Protein AF-A0A940A7W1-F1 (afdb_monomer)

pLDDT: mean 73.07, std 21.44, range [26.2, 98.06]

Structure (mmCIF, N/CA/C/O backbone):
data_AF-A0A940A7W1-F1
#
_entry.id   AF-A0A940A7W1-F1
#
loop_
_atom_site.group_PDB
_atom_site.id
_atom_site.type_symbol
_atom_site.label_atom_id
_atom_site.label_alt_id
_atom_site.label_comp_id
_atom_site.label_asym_id
_atom_site.label_entity_id
_atom_site.label_seq_id
_atom_site.pdbx_PDB_ins_code
_atom_site.Cartn_x
_atom_site.Cartn_y
_atom_site.Cartn_z
_atom_site.occupancy
_atom_site.B_iso_or_equiv
_atom_site.auth_seq_id
_atom_site.auth_comp_id
_atom_site.auth_asym_id
_atom_site.auth_atom_id
_atom_site.pdbx_PDB_model_num
ATOM 1 N N . MET A 1 1 ? -33.708 -12.198 87.199 1.00 48.84 1 MET A N 1
ATOM 2 C CA . MET A 1 1 ? -34.283 -12.113 85.834 1.00 48.84 1 MET A CA 1
ATOM 3 C C . MET A 1 1 ? -33.469 -11.299 84.812 1.00 48.84 1 MET A C 1
ATOM 5 O O . MET A 1 1 ? -33.649 -11.542 83.633 1.00 48.84 1 MET A O 1
ATOM 9 N N . LYS A 1 2 ? -32.528 -10.404 85.178 1.00 43.12 2 LYS A N 1
ATOM 10 C CA . LYS A 1 2 ? -31.755 -9.592 84.197 1.00 43.12 2 LYS A CA 1
ATOM 11 C C . LYS A 1 2 ? -30.480 -10.236 83.606 1.00 43.12 2 LYS A C 1
ATOM 13 O O . LYS A 1 2 ? -29.886 -9.661 82.703 1.00 43.12 2 LYS A O 1
ATOM 18 N N . ARG A 1 3 ? -30.049 -11.413 84.084 1.00 44.75 3 ARG A N 1
ATOM 19 C CA . ARG A 1 3 ? -28.850 -12.118 83.567 1.00 44.75 3 ARG A CA 1
ATOM 20 C C . ARG A 1 3 ? -29.149 -13.200 82.519 1.00 44.75 3 ARG A C 1
ATOM 22 O O . ARG A 1 3 ? -28.248 -13.565 81.782 1.00 44.75 3 ARG A O 1
ATOM 29 N N . PHE A 1 4 ? -30.405 -13.637 82.393 1.00 46.34 4 PHE A N 1
ATOM 30 C CA . PHE A 1 4 ? -30.818 -14.612 81.372 1.00 46.34 4 PHE A CA 1
ATOM 31 C C . PHE A 1 4 ? -31.094 -13.970 80.001 1.00 46.34 4 PHE A C 1
ATOM 33 O O . PHE A 1 4 ? -30.811 -14.579 78.977 1.00 46.34 4 PHE A O 1
ATOM 40 N N . TYR A 1 5 ? -31.532 -12.706 79.963 1.00 46.41 5 TYR A N 1
ATOM 41 C CA . TYR A 1 5 ? -31.776 -11.989 78.703 1.00 46.41 5 TYR A CA 1
ATOM 42 C C . TYR A 1 5 ? -30.497 -11.671 77.912 1.00 46.41 5 TYR A C 1
ATOM 44 O O . TYR A 1 5 ? -30.533 -11.660 76.688 1.00 46.41 5 TYR A O 1
ATOM 52 N N . LYS A 1 6 ? -29.350 -11.471 78.582 1.00 44.25 6 LYS A N 1
ATOM 53 C CA . LYS A 1 6 ? -28.067 -11.236 77.893 1.00 44.25 6 LYS A CA 1
ATOM 54 C C . LYS A 1 6 ? -27.480 -12.503 77.263 1.00 44.25 6 LYS A C 1
ATOM 56 O O . LYS A 1 6 ? -26.779 -12.391 76.269 1.00 44.25 6 LYS A O 1
ATOM 61 N N . LEU A 1 7 ? -27.785 -13.683 77.810 1.00 47.03 7 LEU A N 1
ATOM 62 C CA . LEU A 1 7 ? -27.323 -14.956 77.249 1.00 47.03 7 LEU A CA 1
ATOM 63 C C . LEU A 1 7 ? -28.147 -15.351 76.013 1.00 47.03 7 LEU A C 1
ATOM 65 O O . LEU A 1 7 ? -27.594 -15.834 75.036 1.00 47.03 7 LEU A O 1
ATOM 69 N N . ILE A 1 8 ? -29.456 -15.076 76.029 1.00 55.00 8 ILE A N 1
ATOM 70 C CA . ILE A 1 8 ? -30.356 -15.374 74.905 1.00 55.00 8 ILE A CA 1
ATOM 71 C C . ILE A 1 8 ? -30.103 -14.425 73.721 1.00 55.00 8 ILE A C 1
ATOM 73 O O . ILE A 1 8 ? -30.129 -14.872 72.580 1.00 55.00 8 ILE A O 1
ATOM 77 N N . LEU A 1 9 ? -29.768 -13.149 73.968 1.00 50.22 9 LEU A N 1
ATOM 78 C CA . LEU A 1 9 ? -29.421 -12.218 72.884 1.00 50.22 9 LEU A CA 1
ATOM 79 C C . LEU A 1 9 ? -28.079 -12.552 72.208 1.00 50.22 9 LEU A C 1
ATOM 81 O O . LEU A 1 9 ? -27.951 -12.360 71.005 1.00 50.22 9 LEU A O 1
ATOM 85 N N . LEU A 1 10 ? -27.097 -13.077 72.954 1.00 49.25 10 LEU A N 1
ATOM 86 C CA . LEU A 1 10 ? -25.795 -13.469 72.394 1.00 49.25 10 LEU A CA 1
ATOM 87 C C . LEU A 1 10 ? -25.874 -14.772 71.586 1.00 49.25 10 LEU A C 1
ATOM 89 O O . LEU A 1 10 ? -25.194 -14.906 70.574 1.00 49.25 10 LEU A O 1
ATOM 93 N N . VAL A 1 11 ? -26.738 -15.707 71.993 1.00 54.28 11 VAL A N 1
ATOM 94 C CA . VAL A 1 11 ? -26.987 -16.949 71.242 1.00 54.28 11 VAL A CA 1
ATOM 95 C C . VAL A 1 11 ? -27.836 -16.680 69.992 1.00 54.28 11 VAL A C 1
ATOM 97 O O . VAL A 1 11 ? -27.584 -17.281 68.954 1.00 54.28 11 VAL A O 1
ATOM 100 N N . ALA A 1 12 ? -28.769 -15.721 70.040 1.00 50.59 12 ALA A N 1
ATOM 101 C CA . ALA A 1 12 ? -29.545 -15.308 68.868 1.00 50.59 12 ALA A CA 1
ATOM 102 C C . ALA A 1 12 ? -28.704 -14.542 67.824 1.00 50.59 12 ALA A C 1
ATOM 104 O O . ALA A 1 12 ? -28.892 -14.754 66.631 1.00 50.59 12 ALA A O 1
ATOM 105 N N . PHE A 1 13 ? -27.735 -13.715 68.243 1.00 48.03 13 PHE A N 1
ATOM 106 C CA . PHE A 1 13 ? -26.805 -13.051 67.312 1.00 48.03 13 PHE A CA 1
ATOM 107 C C . PHE A 1 13 ? -25.736 -14.005 66.749 1.00 48.03 13 PHE A C 1
ATOM 109 O O . PHE A 1 13 ? -25.332 -13.858 65.600 1.00 48.03 13 PHE A O 1
ATOM 116 N N . GLY A 1 14 ? -25.310 -15.010 67.525 1.00 44.22 14 GLY A N 1
ATOM 117 C CA . GLY A 1 14 ? -24.395 -16.056 67.049 1.00 44.22 14 GLY A CA 1
ATOM 118 C C . GLY A 1 14 ? -25.039 -17.020 66.046 1.00 44.22 14 GLY A C 1
ATOM 119 O O . GLY A 1 14 ? -24.371 -17.464 65.120 1.00 44.22 14 GLY A O 1
ATOM 120 N N . ALA A 1 15 ? -26.339 -17.297 66.183 1.00 46.38 15 ALA A N 1
ATOM 121 C CA . ALA A 1 15 ? -27.079 -18.140 65.242 1.00 46.38 15 ALA A CA 1
ATOM 122 C C . ALA A 1 15 ? -27.422 -17.415 63.925 1.00 46.38 15 ALA A C 1
ATOM 124 O O . ALA A 1 15 ? -27.395 -18.045 62.874 1.00 46.38 15 ALA A O 1
ATOM 125 N N . PHE A 1 16 ? -27.662 -16.096 63.950 1.00 44.09 16 PHE A N 1
ATOM 126 C CA . PHE A 1 16 ? -27.898 -15.304 62.729 1.00 44.09 16 PHE A CA 1
ATOM 127 C C . PHE A 1 16 ? -26.624 -14.995 61.922 1.00 44.09 16 PHE A C 1
ATOM 129 O O . PHE A 1 16 ? -26.722 -14.710 60.734 1.00 44.09 16 PHE A O 1
ATOM 136 N N . MET A 1 17 ? -25.434 -15.088 62.528 1.00 46.16 17 MET A N 1
ATOM 137 C CA . MET A 1 17 ? -24.154 -14.967 61.809 1.00 46.16 17 MET A CA 1
ATOM 138 C C . MET A 1 17 ? -23.664 -16.295 61.208 1.00 46.16 17 MET A C 1
ATOM 140 O O . MET A 1 17 ? -22.730 -16.287 60.413 1.00 46.16 17 MET A O 1
ATOM 144 N N . LEU A 1 18 ? -24.280 -17.428 61.567 1.00 44.53 18 LEU A N 1
ATOM 145 C CA . LEU A 1 18 ? -23.932 -18.755 61.040 1.00 44.53 18 LEU A CA 1
ATOM 146 C C . LEU A 1 18 ? -24.967 -19.317 60.053 1.00 44.53 18 LEU A C 1
ATOM 148 O O . LEU A 1 18 ? -24.692 -20.332 59.430 1.00 44.53 18 LEU A O 1
ATOM 152 N N . SER A 1 19 ? -26.108 -18.648 59.849 1.00 43.56 19 SER A N 1
ATOM 153 C CA . SER A 1 19 ? -27.070 -18.982 58.784 1.00 43.56 19 SER A CA 1
ATOM 154 C C . SER A 1 19 ? -26.975 -18.060 57.558 1.00 43.56 19 SER A C 1
ATOM 156 O O . SER A 1 19 ? -27.891 -18.039 56.742 1.00 43.56 19 SER A O 1
ATOM 158 N N . ALA A 1 20 ? -25.908 -17.261 57.445 1.00 42.88 20 ALA A N 1
ATOM 159 C CA . ALA A 1 20 ? -25.573 -16.506 56.230 1.00 42.88 20 ALA A CA 1
ATOM 160 C C . ALA A 1 20 ? -24.511 -17.213 55.364 1.00 42.88 20 ALA A C 1
ATOM 162 O O . ALA A 1 20 ? -24.157 -16.713 54.303 1.00 42.88 20 ALA A O 1
ATOM 163 N N . CYS A 1 21 ? -24.034 -18.380 55.805 1.00 45.47 21 CYS A N 1
ATOM 164 C CA . CYS A 1 21 ? -23.173 -19.268 55.032 1.00 45.47 21 CYS A CA 1
ATOM 165 C C . CYS A 1 21 ? -23.743 -20.688 55.102 1.00 45.47 21 CYS A C 1
ATOM 167 O O . CYS A 1 21 ? -23.186 -21.554 55.771 1.00 45.47 21 CYS A O 1
ATOM 169 N N . GLU A 1 22 ? -24.876 -20.911 54.442 1.00 39.28 22 GLU A N 1
ATOM 170 C CA . GLU A 1 22 ? -25.190 -22.234 53.907 1.00 39.28 22 GLU A CA 1
ATOM 171 C C . GLU A 1 22 ? -25.289 -22.077 52.386 1.00 39.28 22 GLU A C 1
ATOM 173 O O . GLU A 1 22 ? -25.977 -21.188 51.881 1.00 39.28 22 GLU A O 1
ATOM 178 N N . ASP A 1 23 ? -24.452 -22.866 51.716 1.00 48.78 23 ASP A N 1
ATOM 179 C CA . ASP A 1 23 ? -24.094 -22.848 50.302 1.00 48.78 23 ASP A CA 1
ATOM 180 C C . ASP A 1 23 ? -25.292 -22.966 49.356 1.00 48.78 23 ASP A C 1
ATOM 182 O O . ASP A 1 23 ? -26.146 -23.823 49.556 1.00 48.78 23 ASP A O 1
ATOM 186 N N . ASP A 1 24 ? -25.268 -22.183 48.270 1.00 39.41 24 ASP A N 1
ATOM 187 C CA . ASP A 1 24 ? -25.603 -22.690 46.924 1.00 39.41 24 ASP A CA 1
ATOM 188 C C . ASP A 1 24 ? -25.182 -21.747 45.779 1.00 39.41 24 ASP A C 1
ATOM 190 O O . ASP A 1 24 ? -25.783 -21.715 44.714 1.00 39.41 24 ASP A O 1
ATOM 194 N N . ASN A 1 25 ? -24.087 -21.008 45.950 1.00 42.47 25 ASN A N 1
ATOM 195 C CA . ASN A 1 25 ? -23.312 -20.552 44.802 1.00 42.47 25 ASN A CA 1
ATOM 196 C C . ASN A 1 25 ? -21.882 -21.002 45.047 1.00 42.47 25 ASN A C 1
ATOM 198 O O . ASN A 1 25 ? -21.026 -20.223 45.466 1.00 42.47 25 ASN A O 1
ATOM 202 N N . LYS A 1 26 ? -21.608 -22.278 44.749 1.00 41.94 26 LYS A N 1
ATOM 203 C CA . LYS A 1 26 ? -20.296 -22.588 44.192 1.00 41.94 26 LYS A CA 1
ATOM 204 C C . LYS A 1 26 ? -20.183 -21.668 42.989 1.00 41.94 26 LYS A C 1
ATOM 206 O O . LYS A 1 26 ? -20.786 -21.935 41.955 1.00 41.94 26 LYS A O 1
ATOM 211 N N . GLN A 1 27 ? -19.508 -20.539 43.164 1.00 48.06 27 GLN A N 1
ATOM 212 C CA . GLN A 1 27 ? -18.993 -19.775 42.052 1.00 48.06 27 GLN A CA 1
ATOM 213 C C . GLN A 1 27 ? -18.018 -20.758 41.415 1.00 48.06 27 GLN A C 1
ATOM 215 O O . GLN A 1 27 ? -16.901 -20.928 41.904 1.00 48.06 27 GLN A O 1
ATOM 220 N N . GLU A 1 28 ? -18.529 -21.574 40.482 1.00 55.47 28 GLU A N 1
ATOM 221 C CA . GLU A 1 28 ? -17.706 -22.505 39.733 1.00 55.47 28 GLU A CA 1
ATOM 222 C C . GLU A 1 28 ? -16.553 -21.662 39.233 1.00 55.47 28 GLU A C 1
ATOM 224 O O . GLU A 1 28 ? -16.782 -20.613 38.625 1.00 55.47 28 GLU A O 1
ATOM 229 N N . THR A 1 29 ? -15.330 -22.055 39.594 1.00 62.22 29 THR A N 1
ATOM 230 C CA . THR A 1 29 ? -14.141 -21.397 39.077 1.00 62.22 29 THR A CA 1
ATOM 231 C C . THR A 1 29 ? -14.355 -21.286 37.573 1.00 62.22 29 THR A C 1
ATOM 233 O O . THR A 1 29 ? -14.563 -22.338 36.957 1.00 62.22 29 THR A O 1
ATOM 236 N N . PRO A 1 30 ? -14.409 -20.062 37.012 1.00 70.50 30 PRO A N 1
ATOM 237 C CA . PRO A 1 30 ? -14.821 -19.878 35.633 1.00 70.50 30 PRO A CA 1
ATOM 238 C C . PRO A 1 30 ? -14.027 -20.829 34.740 1.00 70.50 30 PRO A C 1
ATOM 240 O O . PRO A 1 30 ? -12.794 -20.841 34.772 1.00 70.50 30 PRO A O 1
ATOM 243 N N . GLN A 1 31 ? -14.733 -21.725 34.050 1.00 79.81 31 GLN A N 1
ATOM 244 C CA . GLN A 1 31 ? -14.075 -22.781 33.292 1.00 79.81 31 GLN A CA 1
ATOM 245 C C . GLN A 1 31 ? -13.429 -22.184 32.048 1.00 79.81 31 GLN A C 1
ATOM 247 O O . GLN A 1 31 ? -14.008 -21.311 31.397 1.00 79.81 31 GLN A O 1
ATOM 252 N N . LYS A 1 32 ? -12.237 -22.685 31.711 1.00 87.56 32 LYS A N 1
ATOM 253 C CA . LYS A 1 32 ? -11.537 -22.314 30.481 1.00 87.56 32 LYS A CA 1
ATOM 254 C C . LYS A 1 32 ? -12.495 -22.460 29.286 1.00 87.56 32 LYS A C 1
ATOM 256 O O . LYS A 1 32 ? -13.062 -23.545 29.121 1.00 87.56 32 LYS A O 1
ATOM 261 N N . PRO A 1 33 ? -12.666 -21.420 28.452 1.00 87.94 33 PRO A N 1
ATOM 262 C CA . PRO A 1 33 ? -13.500 -21.512 27.263 1.00 87.94 33 PRO A CA 1
ATOM 263 C C . PRO A 1 33 ? -13.051 -22.637 26.325 1.00 87.94 33 PRO A C 1
ATOM 265 O O . PRO A 1 33 ? -11.855 -22.865 26.136 1.00 87.94 33 PRO A O 1
ATOM 268 N N . VAL A 1 34 ? -14.011 -23.317 25.701 1.00 91.88 34 VAL A N 1
ATOM 269 C CA . VAL A 1 34 ? -13.758 -24.351 24.689 1.00 91.88 34 VAL A CA 1
ATOM 270 C C . VAL A 1 34 ? -14.438 -23.932 23.395 1.00 91.88 34 VAL A C 1
ATOM 272 O O . VAL A 1 34 ? -15.654 -23.755 23.365 1.00 91.88 34 VAL A O 1
ATOM 275 N N . VAL A 1 35 ? -13.651 -23.790 22.330 1.00 90.88 35 VAL A N 1
ATOM 276 C CA . VAL A 1 35 ? -14.155 -23.506 20.984 1.00 90.88 35 VAL A CA 1
ATOM 277 C C . VAL A 1 35 ? -14.402 -24.829 20.267 1.00 90.88 35 VAL A C 1
ATOM 279 O O . VAL A 1 35 ? -13.507 -25.668 20.178 1.00 90.88 35 VAL A O 1
ATOM 282 N N . THR A 1 36 ? -15.615 -25.030 19.758 1.00 91.94 36 THR A N 1
ATOM 283 C CA . THR A 1 36 ? -15.963 -26.202 18.941 1.00 91.94 36 THR A CA 1
ATOM 284 C C . THR A 1 36 ? -16.100 -25.817 17.471 1.00 91.94 36 THR A C 1
ATOM 286 O O . THR A 1 36 ? -16.307 -24.651 17.143 1.00 91.94 36 THR A O 1
ATOM 289 N N . ALA A 1 37 ? -16.027 -26.800 16.571 1.00 89.31 37 ALA A N 1
ATOM 290 C CA . ALA A 1 37 ? -16.137 -26.579 15.125 1.00 89.31 37 ALA A CA 1
ATOM 291 C C . ALA A 1 37 ? -17.476 -25.958 14.676 1.00 89.31 37 ALA A C 1
ATOM 293 O O . ALA A 1 37 ? -17.551 -25.399 13.592 1.00 89.31 37 ALA A O 1
ATOM 294 N N . GLU A 1 38 ? -18.528 -26.033 15.496 1.00 92.44 38 GLU A N 1
ATOM 295 C CA . GLU A 1 38 ? -19.826 -25.405 15.201 1.00 92.44 38 GLU A CA 1
ATOM 296 C C . GLU A 1 38 ? -19.891 -23.933 15.640 1.00 92.44 38 GLU A C 1
ATOM 298 O O . GLU A 1 38 ? -20.801 -23.202 15.247 1.00 92.44 38 GLU A O 1
ATOM 303 N N . MET A 1 39 ? -18.933 -23.486 16.461 1.00 95.31 39 MET A N 1
ATOM 304 C CA . MET A 1 39 ? -18.881 -22.115 16.969 1.00 95.31 39 MET A CA 1
ATOM 305 C C . MET A 1 39 ? -18.233 -21.140 15.994 1.00 95.31 39 MET A C 1
ATOM 307 O O . MET A 1 39 ? -18.268 -19.940 16.255 1.00 95.31 39 MET A O 1
ATOM 311 N N . TYR A 1 40 ? -17.614 -21.617 14.913 1.00 97.12 40 TYR A N 1
ATOM 312 C CA . TYR A 1 40 ? -16.929 -20.750 13.967 1.00 97.12 40 TYR A CA 1
ATOM 313 C C . TYR A 1 40 ? -17.017 -21.251 12.527 1.00 97.12 40 TYR A C 1
ATOM 315 O O . TYR A 1 40 ? -17.198 -22.438 12.269 1.00 97.12 40 TYR A O 1
ATOM 323 N N . SER A 1 41 ? -16.861 -20.334 11.576 1.00 97.19 41 SER A N 1
ATOM 324 C CA . SER A 1 41 ? -16.695 -20.664 10.162 1.00 97.19 41 SER A CA 1
ATOM 325 C C . SER A 1 41 ? -15.767 -19.667 9.484 1.00 97.19 41 SER A C 1
ATOM 327 O O . SER A 1 41 ? -15.879 -18.467 9.733 1.00 97.19 41 SER A O 1
ATOM 329 N N . VAL A 1 42 ? -14.922 -20.164 8.583 1.00 97.44 42 VAL A N 1
ATOM 330 C CA . VAL A 1 42 ? -14.108 -19.359 7.666 1.00 97.44 42 VAL A CA 1
ATOM 331 C C . VAL A 1 42 ? -14.466 -19.800 6.254 1.00 97.44 42 VAL A C 1
ATOM 333 O O . VAL A 1 42 ? -14.242 -20.954 5.893 1.00 97.44 42 VAL A O 1
ATOM 336 N N . THR A 1 43 ? -15.094 -18.916 5.482 1.00 96.44 43 THR A N 1
ATOM 337 C CA . THR A 1 43 ? -15.555 -19.225 4.120 1.00 96.44 43 THR A CA 1
ATOM 338 C C . THR A 1 43 ? -14.868 -18.294 3.141 1.00 96.44 43 THR A C 1
ATOM 340 O O . THR A 1 43 ? -15.134 -17.098 3.167 1.00 96.44 43 THR A O 1
ATOM 343 N N . ALA A 1 44 ? -14.000 -18.840 2.291 1.00 93.75 44 ALA A N 1
ATOM 344 C CA . ALA A 1 44 ? -13.258 -18.077 1.296 1.00 93.75 44 ALA A CA 1
ATOM 345 C C . ALA A 1 44 ? -13.875 -18.226 -0.098 1.00 93.75 44 ALA A C 1
ATOM 347 O O . ALA A 1 44 ? -14.131 -19.341 -0.560 1.00 93.75 44 ALA A O 1
ATOM 348 N N . ASN A 1 45 ? -14.054 -17.104 -0.784 1.00 89.81 45 ASN A N 1
ATOM 349 C CA . ASN A 1 45 ? -14.236 -17.051 -2.221 1.00 89.81 45 ASN A CA 1
ATOM 350 C C . ASN A 1 45 ? -12.858 -16.898 -2.871 1.00 89.81 45 ASN A C 1
ATOM 352 O O . ASN A 1 45 ? -12.283 -15.813 -2.910 1.00 89.81 45 ASN A O 1
ATOM 356 N N . ALA A 1 46 ? -12.321 -18.004 -3.384 1.00 82.81 46 ALA A N 1
ATOM 357 C CA . ALA A 1 46 ? -10.993 -18.014 -3.984 1.00 82.81 46 ALA A CA 1
ATOM 358 C C . ALA A 1 46 ? -10.883 -17.127 -5.240 1.00 82.81 46 ALA A C 1
ATOM 360 O O . ALA A 1 46 ? -9.771 -16.763 -5.609 1.00 82.81 46 ALA A O 1
ATOM 361 N N . GLU A 1 47 ? -11.994 -16.795 -5.906 1.00 74.62 47 GLU A N 1
ATOM 362 C CA . GLU A 1 47 ? -11.986 -15.955 -7.108 1.00 74.62 47 GLU A CA 1
ATOM 363 C C . GLU A 1 47 ? -11.977 -14.464 -6.767 1.00 74.62 47 GLU A C 1
ATOM 365 O O . GLU A 1 47 ? -11.194 -13.720 -7.353 1.00 74.62 47 GLU A O 1
ATOM 370 N N . THR A 1 48 ? -12.824 -14.031 -5.825 1.00 77.19 48 THR A N 1
ATOM 371 C CA . THR A 1 48 ? -12.941 -12.608 -5.450 1.00 77.19 48 THR A CA 1
ATOM 372 C C . THR A 1 48 ? -11.976 -12.194 -4.348 1.00 77.19 48 THR A C 1
ATOM 374 O O . THR A 1 48 ? -11.774 -11.004 -4.136 1.00 77.19 48 THR A O 1
ATOM 377 N N . GLY A 1 49 ? -11.392 -13.152 -3.628 1.00 81.19 49 GLY A N 1
ATOM 378 C CA . GLY A 1 49 ? -10.562 -12.858 -2.466 1.00 81.19 49 GLY A CA 1
ATOM 379 C C . GLY A 1 49 ? -11.351 -12.625 -1.177 1.00 81.19 49 GLY A C 1
ATOM 380 O O . GLY A 1 49 ? -10.759 -12.512 -0.106 1.00 81.19 49 GLY A O 1
ATOM 381 N N . GLU A 1 50 ? -12.681 -12.561 -1.241 1.00 87.94 50 GLU A N 1
ATOM 382 C CA . GLU A 1 50 ? -13.521 -12.302 -0.073 1.00 87.94 50 GLU A CA 1
ATOM 383 C C . GLU A 1 50 ? -13.563 -13.511 0.862 1.00 87.94 50 GLU A C 1
ATOM 385 O O . GLU A 1 50 ? -13.867 -14.635 0.458 1.00 87.94 50 GLU A O 1
ATOM 390 N N . VAL A 1 51 ? -13.308 -13.275 2.144 1.00 94.44 51 VAL A N 1
ATOM 391 C CA . VAL A 1 51 ? -13.335 -14.291 3.192 1.00 94.44 51 VAL A CA 1
ATOM 392 C C . VAL A 1 51 ? -14.230 -13.822 4.323 1.00 94.44 51 VAL A C 1
ATOM 394 O O . VAL A 1 51 ? -14.023 -12.763 4.917 1.00 94.44 51 VAL A O 1
ATOM 397 N N . VAL A 1 52 ? -15.229 -14.642 4.633 1.00 96.62 52 VAL A N 1
ATOM 398 C CA . VAL A 1 52 ? -16.193 -14.394 5.702 1.00 96.62 52 VAL A CA 1
ATOM 399 C C . VAL A 1 52 ? -15.789 -15.190 6.936 1.00 96.62 52 VAL A C 1
ATOM 401 O O . VAL A 1 52 ? -15.772 -16.426 6.909 1.00 96.62 52 VAL A O 1
ATOM 404 N N . PHE A 1 53 ? -15.513 -14.480 8.026 1.00 97.06 53 PHE A N 1
ATOM 405 C CA . PHE A 1 53 ? -15.244 -15.040 9.347 1.00 97.06 53 PHE A CA 1
ATOM 406 C C . PHE A 1 53 ? -16.492 -14.892 10.203 1.00 97.06 53 PHE A C 1
ATOM 408 O O . PHE A 1 53 ? -17.053 -13.801 10.288 1.00 97.06 53 PHE A O 1
ATOM 415 N N . LYS A 1 54 ? -16.933 -15.976 10.845 1.00 97.56 54 LYS A N 1
ATOM 416 C CA . LYS A 1 54 ? -18.060 -15.945 11.787 1.00 97.56 54 LYS A CA 1
ATOM 417 C C . LYS A 1 54 ? -17.728 -16.694 13.063 1.00 97.56 54 LYS A C 1
ATOM 419 O O . LYS A 1 54 ? -17.123 -17.761 12.999 1.00 97.56 54 LYS A O 1
ATOM 424 N N . PHE A 1 55 ? -18.185 -16.164 14.193 1.00 93.38 55 PHE A N 1
ATOM 425 C CA . PHE A 1 55 ? -18.095 -16.757 15.520 1.00 93.38 55 PHE A CA 1
ATOM 426 C C . PHE A 1 55 ? -19.419 -16.631 16.292 1.00 93.38 55 PHE A C 1
ATOM 428 O O . PHE A 1 55 ? -19.916 -15.540 16.584 1.00 93.38 55 PHE A O 1
ATOM 435 N N . SER A 1 56 ? -19.980 -17.771 16.685 1.00 93.25 56 SER A N 1
ATOM 436 C CA . SER A 1 56 ? -21.285 -17.906 17.343 1.00 93.25 56 SER A CA 1
ATOM 437 C C . SER A 1 56 ? -21.190 -18.314 18.822 1.00 93.25 56 SER A C 1
ATOM 439 O O . SER A 1 56 ? -22.214 -18.570 19.452 1.00 93.25 56 SER A O 1
ATOM 441 N N . GLY A 1 57 ? -19.990 -18.332 19.418 1.00 85.50 57 GLY A N 1
ATOM 442 C CA . GLY A 1 57 ? -19.798 -18.677 20.832 1.00 85.50 57 GLY A CA 1
ATOM 443 C C . GLY A 1 57 ? -20.463 -17.674 21.784 1.00 85.50 57 GLY A C 1
ATOM 444 O O . GLY A 1 57 ? -20.054 -16.515 21.877 1.00 85.50 57 GLY A O 1
ATOM 445 N N . ASN A 1 58 ? -21.514 -18.093 22.488 1.00 83.81 58 ASN A N 1
ATOM 446 C CA . ASN A 1 58 ? -22.243 -17.232 23.427 1.00 83.81 58 ASN A CA 1
ATOM 447 C C . ASN A 1 58 ? -21.392 -16.888 24.654 1.00 83.81 58 ASN A C 1
ATOM 449 O O . ASN A 1 58 ? -20.778 -17.773 25.242 1.00 83.81 58 ASN A O 1
ATOM 453 N N . GLY A 1 59 ? -21.387 -15.612 25.055 1.00 77.38 59 GLY A N 1
ATOM 454 C CA . GLY A 1 59 ? -20.613 -15.143 26.214 1.00 77.38 59 GLY A CA 1
ATOM 455 C C . GLY A 1 59 ? -19.093 -15.180 26.021 1.00 77.38 59 GLY A C 1
ATOM 456 O O . GLY A 1 59 ? -18.361 -15.018 26.989 1.00 77.38 59 GLY A O 1
ATOM 457 N N . LEU A 1 60 ? -18.629 -15.398 24.787 1.00 81.31 60 LEU A N 1
ATOM 458 C CA . LEU A 1 60 ? -17.219 -15.428 24.420 1.00 81.31 60 LEU A CA 1
ATOM 459 C C . LEU A 1 60 ? -16.904 -14.333 23.394 1.00 81.31 60 LEU A C 1
ATOM 461 O O . LEU A 1 60 ? -17.728 -14.051 22.515 1.00 81.31 60 LEU A O 1
ATOM 465 N N . SER A 1 61 ? -15.701 -13.771 23.486 1.00 79.31 61 SER A N 1
ATOM 466 C CA . SER A 1 61 ? -15.142 -12.799 22.541 1.00 79.31 61 SER A CA 1
ATOM 467 C C . SER A 1 61 ? -14.075 -13.470 21.674 1.00 79.31 61 SER A C 1
ATOM 469 O O . SER A 1 61 ? -13.120 -14.016 22.235 1.00 79.31 61 SER A O 1
ATOM 471 N N . PRO A 1 62 ? -14.208 -13.476 20.338 1.00 86.62 62 PRO A N 1
ATOM 472 C CA . PRO A 1 62 ? -13.206 -14.073 19.469 1.00 86.62 62 PRO A CA 1
ATOM 473 C C . PRO A 1 62 ? -11.997 -13.147 19.304 1.00 86.62 62 PRO A C 1
ATOM 475 O O . PRO A 1 62 ? -12.106 -11.925 19.364 1.00 86.62 62 PRO A O 1
ATOM 478 N N . PHE A 1 63 ? -10.846 -13.751 19.057 1.00 85.00 63 PHE A N 1
ATOM 479 C CA . PHE A 1 63 ? -9.620 -13.105 18.626 1.00 85.00 63 PHE A CA 1
ATOM 480 C C . PHE A 1 63 ? -9.044 -13.942 17.494 1.00 85.00 63 PHE A C 1
ATOM 482 O O . PHE A 1 63 ? -8.624 -15.087 17.685 1.00 85.00 63 PHE A O 1
ATOM 489 N N . TRP A 1 64 ? -9.087 -13.377 16.301 1.00 88.31 64 TRP A N 1
ATOM 490 C CA . TRP A 1 64 ? -8.628 -14.001 15.078 1.00 88.31 64 TRP A CA 1
ATOM 491 C C . TRP A 1 64 ? -7.209 -13.544 14.791 1.00 88.31 64 TRP A C 1
ATOM 493 O O . TRP A 1 64 ? -6.909 -12.358 14.892 1.00 88.31 64 TRP A O 1
ATOM 503 N N . THR A 1 65 ? -6.356 -14.478 14.389 1.00 91.25 65 THR A N 1
ATOM 504 C CA . THR A 1 65 ? -5.062 -14.188 13.774 1.00 91.25 65 THR A CA 1
ATOM 505 C C . THR A 1 65 ? -5.038 -14.851 12.410 1.00 91.25 65 THR A C 1
ATOM 507 O O . THR A 1 65 ? -5.201 -16.066 12.321 1.00 91.25 65 THR A O 1
ATOM 510 N N . VAL A 1 66 ? -4.814 -14.072 11.359 1.00 92.56 66 VAL A N 1
ATOM 511 C CA . VAL A 1 66 ? -4.593 -14.561 9.997 1.00 92.56 66 VAL A CA 1
ATOM 512 C C . VAL A 1 66 ? -3.145 -14.283 9.630 1.00 92.56 66 VAL A C 1
ATOM 514 O O . VAL A 1 66 ? -2.653 -13.181 9.844 1.00 92.56 66 VAL A O 1
ATOM 517 N N . VAL A 1 67 ? -2.473 -15.300 9.110 1.00 88.31 67 VAL A N 1
ATOM 518 C CA . VAL A 1 67 ? -1.129 -15.234 8.550 1.00 88.31 67 VAL A CA 1
ATOM 519 C C . VAL A 1 67 ? -1.265 -15.384 7.044 1.00 88.31 67 VAL A C 1
ATOM 521 O O . VAL A 1 67 ? -1.806 -16.387 6.560 1.00 88.31 67 VAL A O 1
ATOM 524 N N . ASP A 1 68 ? -0.816 -14.370 6.322 1.00 85.62 68 ASP A N 1
ATOM 525 C CA . ASP A 1 68 ? -0.846 -14.358 4.869 1.00 85.62 68 ASP A CA 1
ATOM 526 C C . ASP A 1 68 ? 0.283 -15.226 4.263 1.00 85.62 68 ASP A C 1
ATOM 528 O O . ASP A 1 68 ? 1.115 -15.778 4.995 1.00 85.62 68 ASP A O 1
ATOM 532 N N . PRO A 1 69 ? 0.334 -15.382 2.928 1.00 82.62 69 PRO A N 1
ATOM 533 C CA . PRO A 1 69 ? 1.405 -16.125 2.274 1.00 82.62 69 PRO A CA 1
ATOM 534 C C . PRO A 1 69 ? 2.808 -15.551 2.527 1.00 82.62 69 PRO A C 1
ATOM 536 O O . PRO A 1 69 ? 3.774 -16.312 2.496 1.00 82.62 69 PRO A O 1
ATOM 539 N N . THR A 1 70 ? 2.935 -14.242 2.769 1.00 69.94 70 THR A N 1
ATOM 540 C CA . THR A 1 70 ? 4.217 -13.556 3.022 1.00 69.94 70 THR A CA 1
ATOM 541 C C . THR A 1 70 ? 4.719 -13.771 4.455 1.00 69.94 70 THR A C 1
ATOM 543 O O . THR A 1 70 ? 5.911 -13.643 4.729 1.00 69.94 70 THR A O 1
ATOM 546 N N . GLY A 1 71 ? 3.827 -14.186 5.358 1.00 74.44 71 GLY A N 1
ATOM 547 C CA . GLY A 1 71 ? 4.075 -14.339 6.787 1.00 74.44 71 GLY A CA 1
ATOM 548 C C . GLY A 1 71 ? 3.586 -13.153 7.622 1.00 74.44 71 GLY A C 1
ATOM 549 O O . GLY A 1 71 ? 3.680 -13.216 8.855 1.00 74.44 71 GLY A O 1
ATOM 550 N N . ALA A 1 72 ? 3.046 -12.107 6.989 1.00 74.50 72 ALA A N 1
ATOM 551 C CA . ALA A 1 72 ? 2.431 -10.977 7.666 1.00 74.50 72 ALA A CA 1
ATOM 552 C C . ALA A 1 72 ? 1.194 -11.428 8.449 1.00 74.50 72 ALA A C 1
ATOM 554 O O . ALA A 1 72 ? 0.477 -12.360 8.070 1.00 74.50 72 ALA A O 1
ATOM 555 N N . LYS A 1 73 ? 0.969 -10.783 9.597 1.00 83.88 73 LYS A N 1
ATOM 556 C CA . LYS A 1 73 ? -0.085 -11.158 10.541 1.00 83.88 73 LYS A CA 1
ATOM 557 C C . LYS A 1 73 ? -1.113 -10.050 10.660 1.00 83.88 73 LYS A C 1
ATOM 559 O O . LYS A 1 73 ? -0.776 -8.939 11.048 1.00 83.88 73 LYS A O 1
ATOM 564 N N . THR A 1 74 ? -2.375 -10.394 10.451 1.00 81.94 74 THR A N 1
ATOM 565 C CA . THR A 1 74 ? -3.516 -9.516 10.720 1.00 81.94 74 THR A CA 1
ATOM 566 C C . THR A 1 74 ? -4.336 -10.092 11.865 1.00 81.94 74 THR A C 1
ATOM 568 O O . THR A 1 74 ? -4.651 -11.286 11.867 1.00 81.94 74 THR A O 1
ATOM 571 N N . THR A 1 75 ? -4.719 -9.253 12.825 1.00 81.12 75 THR A N 1
ATOM 572 C CA . THR A 1 75 ? -5.585 -9.646 13.943 1.00 81.12 75 THR A CA 1
ATOM 573 C C . THR A 1 75 ? -6.867 -8.823 13.980 1.00 81.12 75 THR A C 1
ATOM 575 O O . THR A 1 75 ? -6.912 -7.700 13.484 1.00 81.12 75 THR A O 1
ATOM 578 N N . PHE A 1 76 ? -7.943 -9.407 14.508 1.00 84.50 76 PHE A N 1
ATOM 579 C CA . PHE A 1 76 ? -9.237 -8.736 14.686 1.00 84.50 76 PHE A CA 1
ATOM 580 C C . PHE A 1 76 ? -10.121 -9.505 15.677 1.00 84.50 76 PHE A C 1
ATOM 582 O O . PHE A 1 76 ? -9.859 -10.671 15.979 1.00 84.50 76 PHE A O 1
ATOM 589 N N . THR A 1 77 ? -11.171 -8.865 16.198 1.00 83.25 77 THR A N 1
ATOM 590 C CA . THR A 1 77 ? -12.030 -9.412 17.272 1.00 83.25 77 THR A CA 1
ATOM 591 C C . THR A 1 77 ? -13.513 -9.488 16.908 1.00 83.25 77 THR A C 1
ATOM 593 O O . THR A 1 77 ? -14.354 -9.834 17.741 1.00 83.25 77 THR A O 1
ATOM 596 N N . ASP A 1 78 ? -13.856 -9.197 15.654 1.00 86.31 78 ASP A N 1
ATOM 597 C CA . ASP A 1 78 ? -15.232 -9.219 15.177 1.00 86.31 78 ASP A CA 1
ATOM 598 C C . ASP A 1 78 ? -15.862 -10.610 15.279 1.00 86.31 78 ASP A C 1
ATOM 600 O O . ASP A 1 78 ? -15.245 -11.647 15.004 1.00 86.31 78 ASP A O 1
ATOM 604 N N . ARG A 1 79 ? -17.147 -10.635 15.642 1.00 88.88 79 ARG A N 1
ATOM 605 C CA . ARG A 1 79 ? -17.943 -11.871 15.637 1.00 88.88 79 ARG A CA 1
ATOM 606 C C . ARG A 1 79 ? -18.362 -12.278 14.232 1.00 88.88 79 ARG A C 1
ATOM 608 O O . ARG A 1 79 ? -18.539 -13.464 13.985 1.00 88.88 79 ARG A O 1
ATOM 615 N N . GLU A 1 80 ? -18.542 -11.320 13.335 1.00 93.06 80 GLU A N 1
ATOM 616 C CA . GLU A 1 80 ? -18.829 -11.557 11.925 1.00 93.06 80 GLU A CA 1
ATOM 617 C C . GLU A 1 80 ? -18.202 -10.430 11.109 1.00 93.06 80 GLU A C 1
ATOM 619 O O . GLU A 1 80 ? -18.533 -9.267 11.319 1.00 93.06 80 GLU A O 1
ATOM 624 N N . VAL A 1 81 ? -17.285 -10.772 10.204 1.00 90.12 81 VAL A N 1
ATOM 625 C CA . VAL A 1 81 ? -16.609 -9.802 9.337 1.00 90.12 81 VAL A CA 1
ATOM 626 C C . VAL A 1 81 ? -16.289 -10.434 7.989 1.00 90.12 81 VAL A C 1
ATOM 628 O O . VAL A 1 81 ? -15.952 -11.618 7.905 1.00 90.12 81 VAL A O 1
ATOM 631 N N . THR A 1 82 ? -16.397 -9.632 6.934 1.00 90.50 82 THR A N 1
ATOM 632 C CA . THR A 1 82 ? -15.899 -9.979 5.601 1.00 90.50 82 THR A CA 1
ATOM 633 C C . THR A 1 82 ? -14.626 -9.186 5.358 1.00 90.50 82 THR A C 1
ATOM 635 O O . THR A 1 82 ? -14.620 -7.971 5.542 1.00 90.50 82 THR A O 1
ATOM 638 N N . LYS A 1 83 ? -13.547 -9.869 4.982 1.00 85.50 83 LYS A N 1
ATOM 639 C CA . LYS A 1 83 ? -12.279 -9.249 4.582 1.00 85.50 83 LYS A CA 1
ATOM 640 C C . LYS A 1 83 ? -11.926 -9.701 3.175 1.00 85.50 83 LYS A C 1
ATOM 642 O O . LYS A 1 83 ? -12.146 -10.862 2.842 1.00 85.50 83 LYS A O 1
ATOM 647 N N . THR A 1 84 ? -11.357 -8.810 2.378 1.00 82.44 84 THR A N 1
ATOM 648 C CA . THR A 1 84 ? -10.865 -9.138 1.038 1.00 82.44 84 THR A CA 1
ATOM 649 C C . THR A 1 84 ? -9.361 -9.352 1.101 1.00 82.44 84 THR A C 1
ATOM 651 O O . THR A 1 84 ? -8.630 -8.512 1.615 1.00 82.44 84 THR A O 1
ATOM 654 N N . TYR A 1 85 ? -8.910 -10.493 0.599 1.00 79.69 85 TYR A N 1
ATOM 655 C CA . TYR A 1 85 ? -7.510 -10.879 0.504 1.00 79.69 85 TYR A CA 1
ATOM 656 C C . TYR A 1 85 ? -7.148 -10.992 -0.964 1.00 79.69 85 TYR A C 1
ATOM 658 O O . TYR A 1 85 ? -7.826 -11.707 -1.696 1.00 79.69 85 TYR A O 1
ATOM 666 N N . VAL A 1 86 ? -6.089 -10.318 -1.402 1.00 69.31 86 VAL A N 1
ATOM 667 C CA . VAL A 1 86 ? -5.725 -10.315 -2.826 1.00 69.31 86 VAL A CA 1
ATOM 668 C C . VAL A 1 86 ? -4.376 -10.974 -3.120 1.00 69.31 86 VAL A C 1
ATOM 670 O O . VAL A 1 86 ? -4.141 -11.382 -4.260 1.00 69.31 86 VAL A O 1
ATOM 673 N N . ILE A 1 87 ? -3.539 -11.208 -2.099 1.00 73.44 87 ILE A N 1
ATOM 674 C CA . ILE A 1 87 ? -2.327 -12.026 -2.241 1.00 73.44 87 ILE A CA 1
ATOM 675 C C . ILE A 1 87 ? -2.750 -13.465 -2.535 1.00 73.44 87 ILE A C 1
ATOM 677 O O . ILE A 1 87 ? -3.301 -14.173 -1.692 1.00 73.44 87 ILE A O 1
ATOM 681 N N . LYS A 1 88 ? -2.494 -13.923 -3.759 1.00 76.25 88 LYS A N 1
ATOM 682 C CA . LYS A 1 88 ? -2.798 -15.303 -4.140 1.00 76.25 88 LYS A CA 1
ATOM 683 C C . LYS A 1 88 ? -1.890 -16.255 -3.373 1.00 76.25 88 LYS A C 1
ATOM 685 O O . LYS A 1 88 ? -0.669 -16.120 -3.405 1.00 76.25 88 LYS A O 1
ATOM 690 N N . GLY A 1 89 ? -2.476 -17.244 -2.711 1.00 80.00 89 GLY A N 1
ATOM 691 C CA . GLY A 1 89 ? -1.711 -18.179 -1.900 1.00 80.00 89 GLY A CA 1
ATOM 692 C C . GLY A 1 89 ? -2.517 -18.882 -0.823 1.00 80.00 89 GLY A C 1
ATOM 693 O O . GLY A 1 89 ? -3.737 -18.736 -0.707 1.00 80.00 89 GLY A O 1
ATOM 694 N N . ALA A 1 90 ? -1.799 -19.682 -0.038 1.00 88.19 90 ALA A N 1
ATOM 695 C CA . ALA A 1 90 ? -2.337 -20.362 1.126 1.00 88.19 90 ALA A CA 1
ATOM 696 C C . ALA A 1 90 ? -2.219 -19.462 2.360 1.00 88.19 90 ALA A C 1
ATOM 698 O O . ALA A 1 90 ? -1.120 -19.074 2.748 1.00 88.19 90 ALA A O 1
ATOM 699 N N . TYR A 1 91 ? -3.358 -19.187 2.984 1.00 92.31 91 TYR A N 1
ATOM 700 C CA . TYR A 1 91 ? -3.456 -18.489 4.255 1.00 92.31 91 TYR A 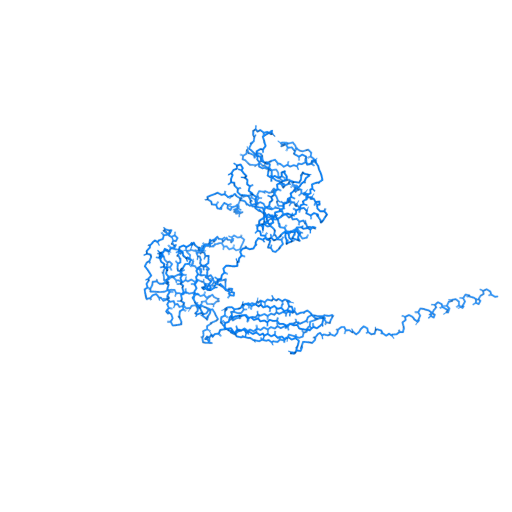CA 1
ATOM 701 C C . TYR A 1 91 ? -3.605 -19.498 5.386 1.00 92.31 91 TYR A C 1
ATOM 703 O O . TYR A 1 91 ? -4.265 -20.535 5.246 1.00 92.31 91 TYR A O 1
ATOM 711 N N . SER A 1 92 ? -3.033 -19.163 6.535 1.00 95.44 92 SER A N 1
ATOM 712 C CA . SER A 1 92 ? -3.215 -19.917 7.775 1.00 95.44 92 SER A CA 1
ATOM 713 C C . SER A 1 92 ? -3.693 -18.990 8.881 1.00 95.44 92 SER A C 1
ATOM 715 O O . SER A 1 92 ? -3.607 -17.772 8.764 1.00 95.44 92 SER A O 1
ATOM 717 N N . GLY A 1 93 ? -4.234 -19.536 9.959 1.00 95.75 93 GLY A N 1
ATOM 718 C CA . GLY A 1 93 ? -4.658 -18.702 11.068 1.00 95.75 93 GLY A CA 1
ATOM 719 C C . GLY A 1 93 ? -5.064 -19.490 12.291 1.00 95.75 93 GLY A C 1
ATOM 720 O O . GLY A 1 93 ? -5.172 -20.718 12.261 1.00 95.75 93 GLY A O 1
ATOM 721 N N . ASN A 1 94 ? -5.279 -18.759 13.377 1.00 96.25 94 ASN A N 1
ATOM 722 C CA . ASN A 1 94 ? -5.826 -19.297 14.607 1.00 96.25 94 ASN A CA 1
ATOM 723 C C . ASN A 1 94 ? -6.952 -18.414 15.149 1.00 96.25 94 ASN A C 1
ATOM 725 O O . ASN A 1 94 ? -6.983 -17.201 14.947 1.00 96.25 94 ASN A O 1
ATOM 729 N N . LEU A 1 95 ? -7.893 -19.060 15.826 1.00 94.06 95 LEU A N 1
ATOM 730 C CA . LEU A 1 95 ? -8.959 -18.438 16.592 1.00 94.06 95 LEU A CA 1
ATOM 731 C C . LEU A 1 95 ? -8.745 -18.762 18.070 1.00 94.06 95 LEU A C 1
ATOM 733 O O . LEU A 1 95 ? -8.643 -19.932 18.445 1.00 94.06 95 LEU A O 1
ATOM 737 N N . ILE A 1 96 ? -8.731 -17.730 18.906 1.00 91.00 96 ILE A N 1
ATOM 738 C CA . ILE A 1 96 ? -8.766 -17.834 20.367 1.00 91.00 96 ILE A CA 1
ATOM 739 C C . ILE A 1 96 ? -10.063 -17.184 20.849 1.00 91.00 96 ILE A C 1
ATOM 741 O O . ILE A 1 96 ? -10.438 -16.124 20.363 1.00 91.00 96 ILE A O 1
ATOM 745 N N . ALA A 1 97 ? -10.762 -17.803 21.799 1.00 83.12 97 ALA A N 1
ATOM 746 C CA . ALA A 1 97 ? -11.943 -17.215 22.426 1.00 83.12 97 ALA A CA 1
ATOM 747 C C . ALA A 1 97 ? -11.666 -16.849 23.888 1.00 83.12 97 ALA A C 1
ATOM 749 O O . ALA A 1 97 ? -11.157 -17.670 24.655 1.00 83.12 97 ALA A O 1
ATOM 750 N N . TYR A 1 98 ? -12.045 -15.635 24.278 1.00 81.44 98 TYR A N 1
ATOM 751 C CA . TYR A 1 98 ? -11.924 -15.108 25.635 1.00 81.44 98 TYR A CA 1
ATOM 752 C C . TYR A 1 98 ? -13.276 -15.122 26.345 1.00 81.44 98 TYR A C 1
ATOM 754 O O . TYR A 1 98 ? -14.294 -14.753 25.763 1.00 81.44 98 TYR A O 1
ATOM 762 N N . GLY A 1 99 ? -13.279 -15.520 27.613 1.00 80.25 99 GLY A N 1
ATOM 763 C CA . GLY A 1 99 ? -14.439 -15.452 28.500 1.00 80.25 99 GLY A CA 1
ATOM 764 C C . GLY A 1 99 ? -14.005 -15.385 29.962 1.00 80.25 99 GLY A C 1
ATOM 765 O O . GLY A 1 99 ? -12.816 -15.262 30.257 1.00 80.25 99 GLY A O 1
ATOM 766 N N . ASP A 1 100 ? -14.953 -15.519 30.889 1.00 72.62 100 ASP A N 1
ATOM 767 C CA . ASP A 1 100 ? -14.697 -15.372 32.333 1.00 72.62 100 ASP A CA 1
ATOM 768 C C . ASP A 1 100 ? -13.618 -16.334 32.875 1.00 72.62 100 ASP A C 1
ATOM 770 O O . ASP A 1 100 ? -12.949 -16.033 33.862 1.00 72.62 100 ASP A O 1
ATOM 774 N N . GLY A 1 101 ? -13.421 -17.488 32.222 1.00 77.81 101 GLY A N 1
ATOM 775 C CA . GLY A 1 101 ? -12.381 -18.480 32.535 1.00 77.81 101 GLY A CA 1
ATOM 776 C C . GLY A 1 101 ? -11.030 -18.274 31.851 1.00 77.81 101 GLY A C 1
ATOM 777 O O . GLY A 1 101 ? -10.207 -19.190 31.858 1.00 77.81 101 GLY A O 1
ATOM 778 N N . GLY A 1 102 ? -10.793 -17.110 31.242 1.00 80.44 102 GLY A N 1
ATOM 779 C CA . GLY A 1 102 ? -9.569 -16.793 30.508 1.00 80.44 102 GLY A CA 1
ATOM 780 C C . GLY A 1 102 ? -9.678 -17.102 29.014 1.00 80.44 102 GLY A C 1
ATOM 781 O O . GLY A 1 102 ? -10.718 -16.868 28.403 1.00 80.44 102 GLY A O 1
ATOM 782 N N . GLN A 1 103 ? -8.593 -17.603 28.415 1.00 87.31 103 GLN A N 1
ATOM 783 C CA . GLN A 1 103 ? -8.506 -17.882 26.975 1.00 87.31 103 GLN A CA 1
ATOM 784 C C . GLN A 1 103 ? -8.677 -19.373 26.653 1.00 87.31 103 GLN A C 1
ATOM 786 O O . GLN A 1 103 ? -8.200 -20.234 27.400 1.00 87.31 103 GLN A O 1
ATOM 791 N N . SER A 1 104 ? -9.321 -19.682 25.527 1.00 88.25 104 SER A N 1
ATOM 792 C CA . SER A 1 104 ? -9.399 -21.042 24.986 1.00 88.25 104 SER A CA 1
ATOM 793 C C . SER A 1 104 ? -8.039 -21.556 24.505 1.00 88.25 104 SER A C 1
ATOM 795 O O . SER A 1 104 ? -7.066 -20.810 24.400 1.00 88.25 104 SER A O 1
ATOM 797 N N . ASP A 1 105 ? -7.970 -22.848 24.177 1.00 91.25 105 ASP A N 1
ATOM 798 C CA . ASP A 1 105 ? -6.907 -23.320 23.284 1.00 91.25 105 ASP A CA 1
ATOM 799 C C . ASP A 1 105 ? -7.098 -22.719 21.878 1.00 91.25 105 ASP A C 1
ATOM 801 O O . ASP A 1 105 ? -8.251 -22.498 21.478 1.00 91.25 105 ASP A O 1
ATOM 805 N N . PRO A 1 106 ? -6.010 -22.434 21.136 1.00 93.06 106 PRO A N 1
ATOM 806 C CA . PRO A 1 106 ? -6.108 -21.955 19.763 1.00 93.06 106 PRO A CA 1
ATOM 807 C C . PRO A 1 106 ? -6.722 -23.016 18.848 1.00 93.06 106 PRO A C 1
ATOM 809 O O . PRO A 1 106 ? -6.346 -24.188 18.903 1.00 93.06 106 PRO A O 1
ATOM 812 N N . VAL A 1 107 ? -7.631 -22.593 17.973 1.00 96.50 107 VAL A N 1
ATOM 813 C CA . VAL A 1 107 ? -8.178 -23.429 16.902 1.00 96.50 107 VAL A CA 1
ATOM 814 C C . VAL A 1 107 ? -7.608 -22.974 15.570 1.00 96.50 107 VAL A C 1
ATOM 816 O O . VAL A 1 107 ? -7.813 -21.831 15.170 1.00 96.50 107 VAL A O 1
ATOM 819 N N . GLU A 1 108 ? -6.894 -23.863 14.887 1.00 96.88 108 GLU A N 1
ATOM 820 C CA . GLU A 1 108 ? -6.284 -23.567 13.592 1.00 96.88 108 GLU A CA 1
ATOM 821 C C . GLU A 1 108 ? -7.303 -23.629 12.446 1.00 96.88 108 GLU A C 1
ATOM 823 O O . GLU A 1 108 ? -8.222 -24.454 12.435 1.00 96.88 108 GLU A O 1
ATOM 828 N N . PHE A 1 109 ? -7.111 -22.773 11.446 1.00 96.06 109 PHE A N 1
ATOM 829 C CA . PHE A 1 109 ? -7.838 -22.805 10.180 1.00 96.06 109 PHE A CA 1
ATOM 830 C C . PHE A 1 109 ? -6.909 -22.448 9.014 1.00 96.06 109 PHE A C 1
ATOM 832 O O . PHE A 1 109 ? -5.825 -21.894 9.196 1.00 96.06 109 PHE A O 1
ATOM 839 N N . ASN A 1 110 ? -7.339 -22.777 7.798 1.00 95.88 110 ASN A N 1
ATOM 840 C CA . ASN A 1 110 ? -6.651 -22.426 6.561 1.00 95.88 110 ASN A CA 1
ATOM 841 C C . ASN A 1 110 ? -7.665 -22.116 5.458 1.00 95.88 110 ASN A C 1
ATOM 843 O O . ASN A 1 110 ? -8.803 -22.587 5.497 1.00 95.88 110 ASN A O 1
ATOM 847 N N . PHE A 1 111 ? -7.243 -21.311 4.488 1.00 93.81 111 PHE A N 1
ATOM 848 C CA . PHE A 1 111 ? -7.985 -21.052 3.258 1.00 93.81 111 PHE A CA 1
ATOM 849 C C . PHE A 1 111 ? -7.016 -20.693 2.125 1.00 93.81 111 PHE A C 1
ATOM 851 O O . PHE A 1 111 ? -5.824 -20.484 2.347 1.00 93.81 111 PHE A O 1
ATOM 858 N N . THR A 1 112 ? -7.506 -20.663 0.889 1.00 90.31 112 THR A N 1
ATOM 859 C CA . THR A 1 112 ? -6.689 -20.350 -0.290 1.00 90.31 112 THR A CA 1
ATOM 860 C C . THR A 1 112 ? -7.376 -19.290 -1.124 1.00 90.31 112 THR A C 1
ATOM 862 O O . THR A 1 112 ? -8.584 -19.367 -1.350 1.00 90.31 112 THR A O 1
ATOM 865 N N . ILE A 1 113 ? -6.584 -18.331 -1.590 1.00 87.12 113 ILE A N 1
ATOM 866 C CA . ILE A 1 113 ? -7.020 -17.255 -2.470 1.00 87.12 113 ILE A CA 1
ATOM 867 C C . ILE A 1 113 ? -6.339 -17.417 -3.820 1.00 87.12 113 ILE A C 1
ATOM 869 O O . ILE A 1 113 ? -5.119 -17.565 -3.902 1.00 87.12 113 ILE A O 1
ATOM 873 N N . GLY A 1 114 ? -7.138 -17.380 -4.881 1.00 78.12 114 GLY A N 1
ATOM 874 C CA . GLY A 1 114 ? -6.686 -17.499 -6.254 1.00 78.12 114 GLY A CA 1
ATOM 875 C C . GLY A 1 114 ? -5.999 -18.823 -6.585 1.00 78.12 114 GLY A C 1
ATOM 876 O O . GLY A 1 114 ? -5.926 -19.770 -5.803 1.00 78.12 114 GLY A O 1
ATOM 877 N N . THR A 1 115 ? -5.484 -18.880 -7.809 1.00 76.94 115 THR A N 1
ATOM 878 C CA . THR A 1 115 ? -4.522 -19.905 -8.219 1.00 76.94 115 THR A CA 1
ATOM 879 C C . THR A 1 115 ? -3.123 -19.353 -7.982 1.00 76.94 115 THR A C 1
ATOM 881 O O . THR A 1 115 ? -2.821 -18.261 -8.461 1.00 76.94 115 THR A O 1
ATOM 884 N N . TYR A 1 116 ? -2.286 -20.102 -7.271 1.00 80.69 116 TYR A N 1
ATOM 885 C CA . TYR A 1 116 ? -0.889 -19.755 -7.016 1.00 80.69 116 TYR A CA 1
ATOM 886 C C . TYR A 1 116 ? 0.021 -20.914 -7.423 1.00 80.69 116 TYR A C 1
ATOM 888 O O . TYR A 1 116 ? -0.421 -22.064 -7.530 1.00 80.69 116 TYR A O 1
ATOM 896 N N . ASP A 1 117 ? 1.291 -20.612 -7.665 1.00 82.62 117 ASP A N 1
ATOM 897 C CA . ASP A 1 117 ? 2.299 -21.608 -7.988 1.00 82.62 117 ASP A CA 1
ATOM 898 C C . ASP A 1 117 ? 3.135 -21.921 -6.736 1.00 82.62 117 ASP A C 1
ATOM 900 O O . ASP A 1 117 ? 3.915 -21.078 -6.287 1.00 82.62 117 ASP A O 1
ATOM 904 N N . PRO A 1 118 ? 3.021 -23.133 -6.163 1.00 81.00 118 PRO A N 1
ATOM 905 C CA . PRO A 1 118 ? 3.747 -23.497 -4.949 1.00 81.00 118 PRO A CA 1
ATOM 906 C C . PRO A 1 118 ? 5.265 -23.621 -5.156 1.00 81.00 118 PRO A C 1
ATOM 908 O O . PRO A 1 118 ? 5.986 -23.846 -4.187 1.00 81.00 118 PRO A O 1
ATOM 911 N N . SER A 1 119 ? 5.759 -23.535 -6.398 1.00 85.12 119 SER A N 1
ATOM 912 C CA . SER A 1 119 ? 7.196 -23.484 -6.689 1.00 85.12 119 SER A CA 1
ATOM 913 C C . SER A 1 119 ? 7.808 -22.088 -6.568 1.00 85.12 119 SER A C 1
ATOM 915 O O . SER A 1 119 ? 9.032 -21.985 -6.551 1.00 85.12 119 SER A O 1
ATOM 917 N N . LEU A 1 120 ? 6.984 -21.043 -6.474 1.00 85.62 120 LEU A N 1
ATOM 918 C CA . LEU A 1 120 ? 7.429 -19.658 -6.328 1.00 85.62 120 LEU A CA 1
ATOM 919 C C . LEU A 1 120 ? 7.359 -19.226 -4.858 1.00 85.62 120 LEU A C 1
ATOM 921 O O . LEU A 1 120 ? 6.590 -19.789 -4.072 1.00 85.62 120 LEU A O 1
ATOM 925 N N . SER A 1 121 ? 8.139 -18.210 -4.483 1.00 83.38 121 SER A N 1
ATOM 926 C CA . SER A 1 121 ? 7.978 -17.571 -3.171 1.00 83.38 121 SER A CA 1
ATOM 927 C C . SER A 1 121 ? 6.620 -16.857 -3.074 1.00 83.38 121 SER A C 1
ATOM 929 O O . SER A 1 121 ? 5.907 -16.698 -4.067 1.00 83.38 121 SER A O 1
ATOM 931 N N . ALA A 1 122 ? 6.230 -16.430 -1.873 1.00 80.06 122 ALA A N 1
ATOM 932 C CA . ALA A 1 122 ? 5.000 -15.661 -1.686 1.00 80.06 122 ALA A CA 1
ATOM 933 C C . ALA A 1 122 ? 5.047 -14.314 -2.417 1.00 80.06 122 ALA A C 1
ATOM 935 O O . ALA A 1 122 ? 4.126 -13.992 -3.163 1.00 80.06 122 ALA A O 1
ATOM 936 N N . THR A 1 123 ? 6.154 -13.586 -2.276 1.00 85.00 123 THR A N 1
ATOM 937 C CA . THR A 1 123 ? 6.403 -12.319 -2.970 1.00 85.00 123 THR A CA 1
ATOM 938 C C . THR A 1 123 ? 6.423 -12.508 -4.483 1.00 85.00 123 THR A C 1
ATOM 940 O O . THR A 1 123 ? 5.810 -11.742 -5.215 1.00 85.00 123 THR A O 1
ATOM 943 N N . GLU A 1 124 ? 7.042 -13.577 -4.989 1.00 87.31 124 GLU A N 1
ATOM 944 C CA . GLU A 1 124 ? 7.032 -13.851 -6.427 1.00 87.31 124 GLU A CA 1
ATOM 945 C C . GLU A 1 124 ? 5.623 -14.214 -6.933 1.00 87.31 124 GLU A C 1
ATOM 947 O O . GLU A 1 124 ? 5.214 -13.737 -7.991 1.00 87.31 124 GLU A O 1
ATOM 952 N N . ASN A 1 125 ? 4.843 -14.983 -6.158 1.00 86.06 125 ASN A N 1
ATOM 953 C CA . ASN A 1 125 ? 3.426 -15.237 -6.446 1.00 86.06 125 ASN A CA 1
ATOM 954 C C . ASN A 1 125 ? 2.592 -13.952 -6.449 1.00 86.06 125 ASN A C 1
ATOM 956 O O . ASN A 1 125 ? 1.718 -13.821 -7.305 1.00 86.06 125 ASN A O 1
ATOM 960 N N . LEU A 1 126 ? 2.862 -13.016 -5.533 1.00 84.56 126 LEU A N 1
ATOM 961 C CA . LEU A 1 126 ? 2.235 -11.697 -5.513 1.00 84.56 126 LEU A CA 1
ATOM 962 C C . LEU A 1 126 ? 2.525 -10.970 -6.825 1.00 84.56 126 LEU A C 1
ATOM 964 O O . LEU A 1 126 ? 1.585 -10.664 -7.552 1.00 84.56 126 LEU A O 1
ATOM 968 N N . LEU A 1 127 ? 3.798 -10.789 -7.185 1.00 88.81 127 LEU A N 1
ATOM 969 C CA . LEU A 1 127 ? 4.203 -10.060 -8.391 1.00 88.81 127 LEU A CA 1
ATOM 970 C C . LEU A 1 127 ? 3.503 -10.578 -9.654 1.00 88.81 127 LEU A C 1
ATOM 972 O O . LEU A 1 127 ? 2.974 -9.787 -10.433 1.00 88.81 127 LEU A O 1
ATOM 976 N N . VAL A 1 128 ? 3.427 -11.902 -9.832 1.00 89.38 128 VAL A N 1
ATOM 977 C CA . VAL A 1 128 ? 2.802 -12.519 -11.019 1.00 89.38 128 VAL A CA 1
ATOM 978 C C . VAL A 1 128 ? 1.284 -12.694 -10.920 1.00 89.38 128 VAL A C 1
ATOM 980 O O . VAL A 1 128 ? 0.663 -13.260 -11.823 1.00 89.38 128 VAL A O 1
ATOM 983 N N . SER A 1 129 ? 0.664 -12.263 -9.820 1.00 80.25 129 SER A N 1
ATOM 984 C CA . SER A 1 129 ? -0.753 -12.525 -9.560 1.00 80.25 129 SER A CA 1
ATOM 985 C C . SER A 1 129 ? -1.691 -11.700 -10.438 1.00 80.25 129 SER A C 1
ATOM 987 O O . SER A 1 129 ? -2.809 -12.150 -10.708 1.00 80.25 129 SER A O 1
ATOM 989 N N . THR A 1 130 ? -1.273 -10.512 -10.867 1.00 86.06 130 THR A N 1
ATOM 990 C CA . THR A 1 130 ? -2.136 -9.532 -11.527 1.00 86.06 130 THR A CA 1
ATOM 991 C C . THR A 1 130 ? -1.325 -8.549 -12.370 1.00 86.06 130 THR A C 1
ATOM 993 O O . THR A 1 130 ? -0.094 -8.548 -12.351 1.00 86.06 130 THR A O 1
ATOM 996 N N . THR A 1 131 ? -2.041 -7.709 -13.109 1.00 91.44 131 THR A N 1
ATOM 997 C CA . THR A 1 131 ? -1.540 -6.432 -13.610 1.00 91.44 131 THR A CA 1
ATOM 998 C C . THR A 1 131 ? -1.532 -5.407 -12.478 1.00 91.44 131 THR A C 1
ATOM 1000 O O . THR A 1 131 ? -2.472 -5.357 -11.675 1.00 91.44 131 THR A O 1
ATOM 1003 N N . TRP A 1 132 ? -0.491 -4.585 -12.446 1.00 93.88 132 TRP A N 1
ATOM 1004 C CA . TRP A 1 132 ? -0.231 -3.548 -11.456 1.00 93.88 132 TRP A CA 1
ATOM 1005 C C . TRP A 1 132 ? -0.301 -2.163 -12.089 1.00 93.88 132 TRP A C 1
ATOM 1007 O O . TRP A 1 132 ? 0.035 -2.003 -13.262 1.00 93.88 132 TRP A O 1
ATOM 1017 N N . LYS A 1 133 ? -0.691 -1.162 -11.304 1.00 93.81 133 LYS A N 1
ATOM 1018 C CA . LYS A 1 133 ? -0.633 0.262 -11.654 1.00 93.81 133 LYS A CA 1
ATOM 1019 C C . LYS A 1 133 ? 0.071 1.043 -10.549 1.00 93.81 133 LYS A C 1
ATOM 1021 O O . LYS A 1 133 ? 0.103 0.591 -9.403 1.00 93.81 133 LYS A O 1
ATOM 1026 N N . ILE A 1 134 ? 0.617 2.205 -10.889 1.00 93.31 134 ILE A N 1
ATOM 1027 C CA . ILE A 1 134 ? 1.261 3.095 -9.918 1.00 93.31 134 ILE A CA 1
ATOM 1028 C C . ILE A 1 134 ? 0.172 3.821 -9.126 1.00 93.31 134 ILE A C 1
ATOM 1030 O O . ILE A 1 134 ? -0.758 4.380 -9.706 1.00 93.31 134 ILE A O 1
ATOM 1034 N N . ARG A 1 135 ? 0.281 3.800 -7.797 1.00 91.06 135 ARG A N 1
ATOM 1035 C CA . ARG A 1 135 ? -0.567 4.586 -6.893 1.00 91.06 135 ARG A CA 1
ATOM 1036 C C . ARG A 1 135 ? 0.148 5.840 -6.418 1.00 91.06 135 ARG A C 1
ATOM 1038 O O . ARG A 1 135 ? -0.400 6.934 -6.533 1.00 91.06 135 ARG A O 1
ATOM 1045 N N . PHE A 1 136 ? 1.365 5.661 -5.917 1.00 89.50 136 PHE A N 1
ATOM 1046 C CA . PHE A 1 136 ? 2.214 6.729 -5.408 1.00 89.50 136 PHE A CA 1
ATOM 1047 C C . PHE A 1 136 ? 3.624 6.601 -5.971 1.00 89.50 136 PHE A C 1
ATOM 1049 O O . PHE A 1 136 ? 4.061 5.503 -6.322 1.00 89.50 136 PHE A O 1
ATOM 1056 N N . TYR A 1 137 ? 4.323 7.724 -6.027 1.00 91.88 137 TYR A N 1
ATOM 1057 C CA . TYR A 1 137 ? 5.762 7.790 -6.238 1.00 91.88 137 TYR A CA 1
ATOM 1058 C C . TYR A 1 137 ? 6.356 8.792 -5.254 1.00 91.88 137 TYR A C 1
ATOM 1060 O O . TYR A 1 137 ? 5.650 9.693 -4.798 1.00 91.88 137 TYR A O 1
ATOM 1068 N N . GLY A 1 138 ? 7.624 8.632 -4.899 1.00 88.50 138 GLY A N 1
ATOM 1069 C CA . GLY A 1 138 ? 8.210 9.455 -3.855 1.00 88.50 138 GLY A CA 1
ATOM 1070 C C . GLY A 1 138 ? 9.688 9.214 -3.620 1.00 88.50 138 GLY A C 1
ATOM 1071 O O . GLY A 1 138 ? 10.349 8.469 -4.346 1.00 88.50 138 GLY A O 1
ATOM 1072 N N . TRP A 1 139 ? 10.183 9.848 -2.566 1.00 89.81 139 TRP A N 1
ATOM 1073 C CA . TRP A 1 139 ? 11.546 9.743 -2.083 1.00 89.81 139 TRP A CA 1
ATOM 1074 C C . TRP A 1 139 ? 11.534 9.540 -0.580 1.00 89.81 139 TRP A C 1
ATOM 1076 O O . TRP A 1 139 ? 10.733 10.139 0.134 1.00 89.81 139 TRP A O 1
ATOM 1086 N N . CYS A 1 140 ? 12.460 8.729 -0.098 1.00 84.00 140 CYS A N 1
ATOM 1087 C CA . CYS A 1 140 ? 12.718 8.600 1.325 1.00 84.00 140 CYS A CA 1
ATOM 1088 C C . CYS A 1 140 ? 14.218 8.606 1.594 1.00 84.00 140 CYS A C 1
ATOM 1090 O O . CYS A 1 140 ? 15.016 8.208 0.736 1.00 84.00 140 CYS A O 1
ATOM 1092 N N . GLY A 1 141 ? 14.591 8.966 2.813 1.00 80.75 141 GLY A N 1
ATOM 1093 C CA . GLY A 1 141 ? 15.977 8.983 3.248 1.00 80.75 141 GLY A CA 1
ATOM 1094 C C . GLY A 1 141 ? 16.115 9.074 4.759 1.00 80.75 141 GLY A C 1
ATOM 1095 O O . GLY A 1 141 ? 15.125 9.157 5.483 1.00 80.75 141 GLY A O 1
ATOM 1096 N N . GLY A 1 142 ? 17.360 9.047 5.226 1.00 72.56 142 GLY A N 1
ATOM 1097 C CA . GLY A 1 142 ? 17.683 9.080 6.654 1.00 72.56 142 GLY A CA 1
ATOM 1098 C C . GLY A 1 142 ? 17.443 7.756 7.394 1.00 72.56 142 GLY A C 1
ATOM 1099 O O . GLY A 1 142 ? 16.923 6.780 6.848 1.00 72.56 142 GLY A O 1
ATOM 1100 N N . GLU A 1 143 ? 17.853 7.714 8.662 1.00 66.19 143 GLU A N 1
ATOM 1101 C CA . GLU A 1 143 ? 17.699 6.561 9.555 1.00 66.19 143 GLU A CA 1
ATOM 1102 C C . GLU A 1 143 ? 17.203 7.012 10.936 1.00 66.19 143 GLU A C 1
ATOM 1104 O O . GLU A 1 143 ? 17.572 8.074 11.430 1.00 66.19 143 GLU A O 1
ATOM 1109 N N . GLY A 1 144 ? 16.410 6.173 11.608 1.00 68.44 144 GLY A N 1
ATOM 1110 C CA . GLY A 1 144 ? 15.984 6.434 12.985 1.00 68.44 144 GLY A CA 1
ATOM 1111 C C . GLY A 1 144 ? 15.096 7.673 13.107 1.00 68.44 144 GLY A C 1
ATOM 1112 O O . GLY A 1 144 ? 14.035 7.727 12.492 1.00 68.44 144 GLY A O 1
ATOM 1113 N N . GLU A 1 145 ? 15.512 8.626 13.940 1.00 49.25 145 GLU A N 1
ATOM 1114 C CA . GLU A 1 145 ? 14.777 9.877 14.183 1.00 49.25 145 GLU A CA 1
ATOM 1115 C C . GLU A 1 145 ? 14.889 10.863 13.002 1.00 49.25 145 GLU A C 1
ATOM 1117 O O . GLU A 1 145 ? 14.004 11.697 12.839 1.00 49.25 145 GLU A O 1
ATOM 1122 N N . ASP A 1 146 ? 15.889 10.693 12.126 1.00 60.25 146 ASP A N 1
ATOM 1123 C CA . ASP A 1 146 ? 16.123 11.528 10.936 1.00 60.25 146 ASP A CA 1
ATOM 1124 C C . ASP A 1 146 ? 15.437 10.985 9.670 1.00 60.25 146 ASP A C 1
ATOM 1126 O O . ASP A 1 146 ? 15.672 11.473 8.561 1.00 60.25 146 ASP A O 1
ATOM 1130 N N . PHE A 1 147 ? 14.629 9.928 9.804 1.00 68.00 147 PHE A N 1
ATOM 1131 C CA . PHE A 1 147 ? 13.918 9.347 8.671 1.00 68.00 147 PHE A CA 1
ATOM 1132 C C . PHE A 1 147 ? 12.883 10.330 8.115 1.00 68.00 147 PHE A C 1
ATOM 1134 O O . PHE A 1 147 ? 12.021 10.829 8.841 1.00 68.00 147 PHE A O 1
ATOM 1141 N N . TRP A 1 148 ? 12.925 10.546 6.805 1.00 73.25 148 TRP A N 1
ATOM 1142 C CA . TRP A 1 148 ? 11.959 11.357 6.078 1.00 73.25 148 TRP A CA 1
ATOM 1143 C C . TRP A 1 148 ? 11.405 10.596 4.874 1.00 73.25 148 TRP A C 1
ATOM 1145 O O . TRP A 1 148 ? 12.075 9.761 4.262 1.00 73.25 148 TRP A O 1
ATOM 1155 N N . ASP A 1 149 ? 10.160 10.913 4.531 1.00 72.62 149 ASP A N 1
ATOM 1156 C CA . ASP A 1 149 ? 9.426 10.319 3.421 1.00 72.62 149 ASP A CA 1
ATOM 1157 C C . ASP A 1 149 ? 8.518 11.382 2.790 1.00 72.62 149 ASP A C 1
ATOM 1159 O O . ASP A 1 149 ? 7.746 12.051 3.481 1.00 72.62 149 ASP A O 1
ATOM 1163 N N . TYR A 1 150 ? 8.634 11.551 1.477 1.00 75.19 150 TYR A N 1
ATOM 1164 C CA . TYR A 1 150 ? 7.786 12.411 0.668 1.00 75.19 150 TYR A CA 1
ATOM 1165 C C . TYR A 1 150 ? 7.224 11.614 -0.501 1.00 75.19 150 TYR A C 1
ATOM 1167 O O . TYR A 1 150 ? 7.981 11.024 -1.271 1.00 75.19 150 TYR A O 1
ATOM 1175 N N . HIS A 1 151 ? 5.908 11.659 -0.696 1.00 78.38 151 HIS A N 1
ATOM 1176 C CA . HIS A 1 151 ? 5.265 11.032 -1.843 1.00 78.38 151 HIS A CA 1
ATOM 1177 C C . HIS A 1 151 ? 4.122 11.851 -2.410 1.00 78.38 151 HIS A C 1
ATOM 1179 O O . 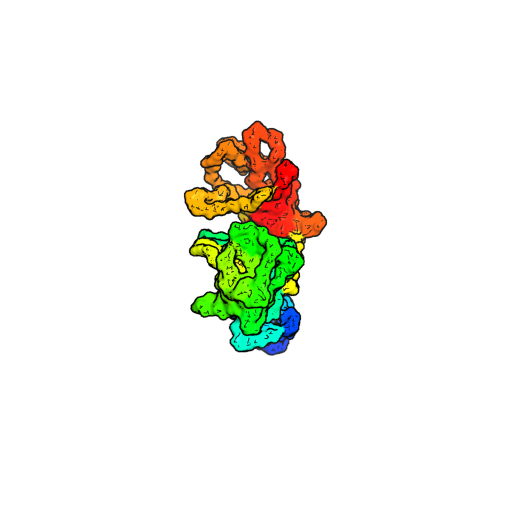HIS A 1 151 ? 3.458 12.633 -1.731 1.00 78.38 151 HIS A O 1
ATOM 1185 N N . GLU A 1 152 ? 3.849 11.577 -3.676 1.00 76.56 152 GLU A N 1
ATOM 1186 C CA . GLU A 1 152 ? 2.742 12.126 -4.425 1.00 76.56 152 GLU A CA 1
ATOM 1187 C C . GLU A 1 152 ? 1.923 11.013 -5.060 1.00 76.56 152 GLU A C 1
ATOM 1189 O O . GLU A 1 152 ? 2.415 9.935 -5.406 1.00 76.56 152 GLU A O 1
ATOM 1194 N N . LYS A 1 153 ? 0.635 11.295 -5.247 1.00 83.81 153 LYS A N 1
ATOM 1195 C CA . LYS A 1 153 ? -0.239 10.435 -6.036 1.00 83.81 153 LYS A CA 1
ATOM 1196 C C . LYS A 1 153 ? 0.230 10.422 -7.487 1.00 83.81 153 LYS A C 1
ATOM 1198 O O . LYS A 1 153 ? 0.568 11.469 -8.036 1.00 83.81 153 LYS A O 1
ATOM 1203 N N . ALA A 1 154 ? 0.173 9.250 -8.116 1.00 82.31 154 ALA A N 1
ATOM 1204 C CA . ALA A 1 154 ? 0.409 9.121 -9.546 1.00 82.31 154 ALA A CA 1
ATOM 1205 C C . ALA A 1 154 ? -0.476 10.126 -10.316 1.00 82.31 154 ALA A C 1
ATOM 1207 O O . ALA A 1 154 ? -1.693 10.183 -10.081 1.00 82.31 154 ALA A O 1
ATOM 1208 N N . PRO A 1 155 ? 0.104 10.948 -11.205 1.00 81.00 155 PRO A N 1
ATOM 1209 C CA . PRO A 1 155 ? -0.648 11.952 -11.942 1.00 81.00 155 PRO A CA 1
ATOM 1210 C C . PRO A 1 155 ? -1.566 11.305 -12.980 1.00 81.00 155 PRO A C 1
ATOM 1212 O O . PRO A 1 155 ? -1.410 10.146 -13.360 1.00 81.00 155 PRO A O 1
ATOM 1215 N N . ALA A 1 156 ? -2.515 12.091 -13.489 1.00 80.56 156 ALA A N 1
ATOM 1216 C CA . ALA A 1 156 ? -3.539 11.605 -14.412 1.00 80.56 156 ALA A CA 1
ATOM 1217 C C . ALA A 1 156 ? -2.977 10.938 -15.683 1.00 80.56 156 ALA A C 1
ATOM 1219 O O . ALA A 1 156 ? -3.563 9.966 -16.143 1.00 80.56 156 ALA A O 1
ATOM 1220 N N . HIS A 1 157 ? -1.850 11.421 -16.212 1.00 81.75 157 HIS A N 1
ATOM 1221 C CA . HIS A 1 157 ? -1.218 10.884 -17.426 1.00 81.75 157 HIS A CA 1
ATOM 1222 C C . HIS A 1 157 ? -0.418 9.588 -17.201 1.00 81.75 157 HIS A C 1
ATOM 1224 O O . HIS A 1 157 ? 0.088 9.022 -18.157 1.00 81.75 157 HIS A O 1
ATOM 1230 N N . ALA A 1 158 ? -0.269 9.145 -15.948 1.00 84.75 158 ALA A N 1
ATOM 1231 C CA . ALA A 1 158 ? 0.299 7.841 -15.593 1.00 84.75 158 ALA A CA 1
ATOM 1232 C C . ALA A 1 158 ? -0.776 6.902 -15.006 1.00 84.75 158 ALA A C 1
ATOM 1234 O O . ALA A 1 158 ? -0.480 5.819 -14.501 1.00 84.75 158 ALA A O 1
ATOM 1235 N N . ALA A 1 159 ? -2.050 7.319 -15.009 1.00 81.06 159 ALA A N 1
ATOM 1236 C CA . ALA A 1 159 ? -3.137 6.563 -14.390 1.00 81.06 159 ALA A CA 1
ATOM 1237 C C . ALA A 1 159 ? -3.530 5.313 -15.200 1.00 81.06 159 ALA A C 1
ATOM 1239 O O . ALA A 1 159 ? -4.090 4.352 -14.651 1.00 81.06 159 ALA A O 1
ATOM 1240 N N . ASP A 1 160 ? -3.261 5.309 -16.504 1.00 86.94 160 ASP A N 1
ATOM 1241 C CA . ASP A 1 160 ? -3.462 4.180 -17.410 1.00 86.94 160 ASP A CA 1
ATOM 1242 C C . ASP A 1 160 ? -2.210 3.305 -17.586 1.00 86.94 160 ASP A C 1
ATOM 1244 O O . ASP A 1 160 ? -2.323 2.242 -18.193 1.00 86.94 160 ASP A O 1
ATOM 1248 N N . ASP A 1 161 ? -1.084 3.638 -16.943 1.00 92.50 161 ASP A N 1
ATOM 1249 C CA . ASP A 1 161 ? 0.119 2.802 -16.943 1.00 92.50 161 ASP A CA 1
ATOM 1250 C C . ASP A 1 161 ? -0.136 1.436 -16.295 1.00 92.50 161 ASP A C 1
ATOM 1252 O O . ASP A 1 161 ? -0.725 1.321 -15.208 1.00 92.50 161 ASP A O 1
ATOM 1256 N N . ARG A 1 162 ? 0.330 0.368 -16.946 1.00 94.81 162 ARG A N 1
ATOM 1257 C CA . ARG A 1 162 ? 0.166 -1.017 -16.495 1.00 94.81 162 ARG A CA 1
ATOM 1258 C C . ARG A 1 162 ? 1.472 -1.791 -16.542 1.00 94.81 162 ARG A C 1
ATOM 1260 O O . ARG A 1 162 ? 2.168 -1.833 -17.552 1.00 94.81 162 ARG A O 1
ATOM 1267 N N . MET A 1 163 ? 1.754 -2.499 -15.454 1.00 96.12 163 MET A N 1
ATOM 1268 C CA . MET A 1 163 ? 2.899 -3.394 -15.309 1.00 96.12 163 MET A CA 1
ATOM 1269 C C . MET A 1 163 ? 2.426 -4.823 -15.097 1.00 96.12 163 MET A C 1
ATOM 1271 O O . MET A 1 163 ? 1.635 -5.107 -14.201 1.00 96.12 163 MET A O 1
ATOM 1275 N N . THR A 1 164 ? 2.934 -5.749 -15.902 1.00 95.00 164 THR A N 1
ATOM 1276 C CA . THR A 1 164 ? 2.646 -7.178 -15.751 1.00 95.00 164 THR A CA 1
ATOM 1277 C C . THR A 1 164 ? 3.941 -7.963 -15.629 1.00 95.00 164 THR A C 1
ATOM 1279 O O . THR A 1 164 ? 4.751 -8.006 -16.559 1.00 95.00 164 THR A O 1
ATOM 1282 N N . PHE A 1 165 ? 4.100 -8.647 -14.499 1.00 94.31 165 PHE A N 1
ATOM 1283 C CA . PHE A 1 165 ? 5.186 -9.589 -14.259 1.00 94.31 165 PHE A CA 1
ATOM 1284 C C . PHE A 1 165 ? 4.709 -10.993 -14.620 1.00 94.31 165 PHE A C 1
ATOM 1286 O O . PHE A 1 165 ? 3.735 -11.495 -14.064 1.00 94.31 165 PHE A O 1
ATOM 1293 N N . LYS A 1 166 ? 5.375 -11.656 -15.565 1.00 92.38 166 LYS A N 1
ATOM 1294 C CA . LYS A 1 166 ? 5.039 -13.035 -15.937 1.00 92.38 166 LYS A CA 1
ATOM 1295 C C . LYS A 1 166 ? 6.092 -14.010 -15.447 1.00 92.38 166 LYS A C 1
ATOM 1297 O O . LYS A 1 166 ? 7.294 -13.732 -15.465 1.00 92.38 166 LYS A O 1
ATOM 1302 N N . LYS A 1 167 ? 5.630 -15.209 -15.089 1.00 88.00 167 LYS A N 1
ATOM 1303 C CA . LYS A 1 167 ? 6.504 -16.340 -14.773 1.00 88.00 167 LYS A CA 1
ATOM 1304 C C . LYS A 1 167 ? 7.489 -16.587 -15.921 1.00 88.00 167 LYS A C 1
ATOM 1306 O O . LYS A 1 167 ? 7.097 -16.640 -17.084 1.00 88.00 167 LYS A O 1
ATOM 1311 N N . GLY A 1 168 ? 8.758 -16.799 -15.577 1.00 86.81 168 GLY A N 1
ATOM 1312 C CA . GLY A 1 168 ? 9.838 -16.984 -16.552 1.00 86.81 168 GLY A CA 1
ATOM 1313 C C . GLY A 1 168 ? 10.555 -15.690 -16.948 1.00 86.81 168 GLY A C 1
ATOM 1314 O O . GLY A 1 168 ? 11.448 -15.746 -17.790 1.00 86.81 168 GLY A O 1
ATOM 1315 N N . GLY A 1 169 ? 10.198 -14.560 -16.327 1.00 93.06 169 GLY A N 1
ATOM 1316 C CA . GLY A 1 169 ? 10.943 -13.302 -16.406 1.00 93.06 169 GLY A CA 1
ATOM 1317 C C . GLY A 1 169 ? 10.517 -12.358 -17.529 1.00 93.06 169 GLY A C 1
ATOM 1318 O O . GLY A 1 169 ? 11.181 -11.350 -17.751 1.00 93.06 169 GLY A O 1
ATOM 1319 N N . GLU A 1 170 ? 9.425 -12.649 -18.243 1.00 94.75 170 GLU A N 1
ATOM 1320 C CA . GLU A 1 170 ? 8.829 -11.691 -19.184 1.00 94.75 170 GLU A CA 1
ATOM 1321 C C . GLU A 1 170 ? 8.180 -10.542 -18.399 1.00 94.75 170 GLU A C 1
ATOM 1323 O O . GLU A 1 170 ? 7.407 -10.780 -17.465 1.00 94.75 170 GLU A O 1
ATOM 1328 N N . PHE A 1 171 ? 8.508 -9.307 -18.777 1.00 97.25 171 PHE A N 1
ATOM 1329 C CA . PHE A 1 171 ? 7.951 -8.088 -18.203 1.00 97.25 171 PHE A CA 1
ATOM 1330 C C . PHE A 1 171 ? 7.251 -7.282 -19.296 1.00 97.25 171 PHE A C 1
ATOM 1332 O O . PHE A 1 171 ? 7.799 -7.097 -20.382 1.00 97.25 171 PHE A O 1
ATOM 1339 N N . VAL A 1 172 ? 6.042 -6.804 -19.008 1.00 96.25 172 VAL A N 1
ATOM 1340 C CA . VAL A 1 172 ? 5.291 -5.923 -19.907 1.00 96.25 172 VAL A CA 1
ATOM 1341 C C . VAL A 1 172 ? 4.996 -4.628 -19.168 1.00 96.25 172 VAL A C 1
ATOM 1343 O O . VAL A 1 172 ? 4.343 -4.663 -18.127 1.00 96.25 172 VAL A O 1
ATOM 1346 N N . LEU A 1 173 ? 5.466 -3.516 -19.728 1.00 95.44 173 LEU A N 1
ATOM 1347 C CA . LEU A 1 173 ? 5.111 -2.163 -19.320 1.00 95.44 173 LEU A CA 1
ATOM 1348 C C . LEU A 1 173 ? 4.325 -1.516 -20.463 1.00 95.44 173 LEU A C 1
ATOM 1350 O O . LEU A 1 173 ? 4.839 -1.375 -21.573 1.00 95.44 173 LEU A O 1
ATOM 1354 N N . ASP A 1 174 ? 3.075 -1.179 -20.190 1.00 94.44 174 ASP A N 1
ATOM 1355 C CA . ASP A 1 174 ? 2.194 -0.433 -21.078 1.00 94.44 174 ASP A CA 1
ATOM 1356 C C . ASP A 1 174 ? 2.031 0.968 -20.485 1.00 94.44 174 ASP A C 1
ATOM 1358 O O . ASP A 1 174 ? 1.524 1.084 -19.375 1.00 94.44 174 ASP A O 1
ATOM 1362 N N . LEU A 1 175 ? 2.517 1.999 -21.181 1.00 91.94 175 LEU A N 1
ATOM 1363 C CA . LEU A 1 175 ? 2.453 3.400 -20.730 1.00 91.94 175 LEU A CA 1
ATOM 1364 C C . LEU A 1 175 ? 1.195 4.128 -21.235 1.00 91.94 175 LEU A C 1
ATOM 1366 O O . LEU A 1 175 ? 1.202 5.347 -21.424 1.00 91.94 175 LEU A O 1
ATOM 1370 N N . GLY A 1 176 ? 0.171 3.363 -21.617 1.00 87.62 176 GLY A N 1
ATOM 1371 C CA . GLY A 1 176 ? -1.095 3.927 -22.050 1.00 87.62 176 GLY A CA 1
ATOM 1372 C C . GLY A 1 176 ? -1.002 4.793 -23.310 1.00 87.62 176 GLY A C 1
ATOM 1373 O O . GLY A 1 176 ? -0.174 4.571 -24.206 1.00 87.62 176 GLY A O 1
ATOM 1374 N N . GLU A 1 177 ? -1.911 5.766 -23.408 1.00 85.38 177 GLU A N 1
ATOM 1375 C CA . GLU A 1 177 ? -1.979 6.675 -24.560 1.00 85.38 177 GLU A CA 1
ATOM 1376 C C . GLU A 1 177 ? -0.919 7.783 -24.506 1.00 85.38 177 GLU A C 1
ATOM 1378 O O . GLU A 1 177 ? -0.335 8.106 -25.547 1.00 85.38 177 GLU A O 1
ATOM 1383 N N . ASP A 1 178 ? -0.653 8.325 -23.316 1.00 81.25 178 ASP A N 1
ATOM 1384 C CA . ASP A 1 178 ? 0.186 9.513 -23.131 1.00 81.25 178 ASP A CA 1
ATOM 1385 C C . ASP A 1 178 ? 1.684 9.193 -23.258 1.00 81.25 178 ASP A C 1
ATOM 1387 O O . ASP A 1 178 ? 2.446 10.003 -23.789 1.00 81.25 178 ASP A O 1
ATOM 1391 N N . LYS A 1 179 ? 2.118 7.990 -22.845 1.00 88.75 179 LYS A N 1
ATOM 1392 C CA . LYS A 1 179 ? 3.531 7.556 -22.867 1.00 88.75 179 LYS A CA 1
ATOM 1393 C C . LYS A 1 179 ? 4.477 8.529 -22.162 1.00 88.75 179 LYS A C 1
ATOM 1395 O O . LYS A 1 179 ? 5.624 8.707 -22.588 1.00 88.75 179 LYS A O 1
ATOM 1400 N N . ILE A 1 180 ? 3.984 9.160 -21.101 1.00 89.81 180 ILE A N 1
ATOM 1401 C CA . ILE A 1 180 ? 4.721 10.129 -20.296 1.00 89.81 180 ILE A CA 1
ATOM 1402 C C . ILE A 1 180 ? 5.237 9.426 -19.046 1.00 89.81 180 ILE A C 1
ATOM 1404 O O . ILE A 1 180 ? 4.469 8.825 -18.305 1.00 89.81 180 ILE A O 1
ATOM 1408 N N . VAL A 1 181 ? 6.540 9.530 -18.798 1.00 91.56 181 VAL A N 1
ATOM 1409 C CA . VAL A 1 181 ? 7.198 8.913 -17.640 1.00 91.56 181 VAL A CA 1
ATOM 1410 C C . VAL A 1 181 ? 7.899 9.978 -16.816 1.00 91.56 181 VAL A C 1
ATOM 1412 O O . VAL A 1 181 ? 8.604 10.825 -17.364 1.00 91.56 181 VAL A O 1
ATOM 1415 N N . TYR A 1 182 ? 7.747 9.916 -15.493 1.00 90.81 182 TYR A N 1
ATOM 1416 C CA . TYR A 1 182 ? 8.584 10.703 -14.593 1.00 90.81 182 TYR A CA 1
ATOM 1417 C C . TYR A 1 182 ? 10.008 10.148 -14.569 1.00 90.81 182 TYR A C 1
ATOM 1419 O O . TYR A 1 182 ? 10.204 8.945 -14.369 1.00 90.81 182 TYR A O 1
ATOM 1427 N N . ASN A 1 183 ? 10.994 11.025 -14.713 1.00 92.06 183 ASN A N 1
ATOM 1428 C CA . ASN A 1 183 ? 12.400 10.728 -14.495 1.00 92.06 183 ASN A CA 1
ATOM 1429 C C . ASN A 1 183 ? 13.017 11.831 -13.634 1.00 92.06 183 ASN A C 1
ATOM 1431 O O . ASN A 1 183 ? 13.046 12.980 -14.057 1.00 92.06 183 ASN A O 1
ATOM 1435 N N . ASP A 1 184 ? 13.538 11.488 -12.460 1.00 87.44 184 ASP A N 1
ATOM 1436 C CA . ASP A 1 184 ? 14.097 12.459 -11.508 1.00 87.44 184 ASP A CA 1
ATOM 1437 C C . ASP A 1 184 ? 15.226 13.335 -12.104 1.00 87.44 184 ASP A C 1
ATOM 1439 O O . ASP A 1 184 ? 15.364 14.506 -11.759 1.00 87.44 184 ASP A O 1
ATOM 1443 N N . ASP A 1 185 ? 15.976 12.831 -13.095 1.00 87.62 185 ASP A N 1
ATOM 1444 C CA . ASP A 1 185 ? 17.031 13.608 -13.765 1.00 87.62 185 ASP A CA 1
ATOM 1445 C C . ASP A 1 185 ? 16.477 14.695 -14.714 1.00 87.62 185 ASP A C 1
ATOM 1447 O O . ASP A 1 185 ? 17.168 15.675 -15.018 1.00 87.62 185 ASP A O 1
ATOM 1451 N N . TYR A 1 186 ? 15.249 14.527 -15.223 1.00 87.44 186 TYR A N 1
ATOM 1452 C CA . TYR A 1 186 ? 14.706 15.319 -16.340 1.00 87.44 186 TYR A CA 1
ATOM 1453 C C . TYR A 1 186 ? 13.270 15.831 -16.148 1.00 87.44 186 TYR A C 1
ATOM 1455 O O . TYR A 1 186 ? 12.782 16.598 -16.981 1.00 87.44 186 TYR A O 1
ATOM 1463 N N . GLY A 1 187 ? 12.586 15.435 -15.078 1.00 89.19 187 GLY A N 1
ATOM 1464 C CA . GLY A 1 187 ? 11.148 15.607 -14.908 1.00 89.19 187 GLY A CA 1
ATOM 1465 C C . GLY A 1 187 ? 10.336 14.702 -15.842 1.00 89.19 187 GLY A C 1
ATOM 1466 O O . GLY A 1 187 ? 10.657 13.533 -16.047 1.00 89.19 187 GLY A O 1
ATOM 1467 N N . TRP A 1 188 ? 9.250 15.237 -16.401 1.00 90.62 188 TRP A N 1
ATOM 1468 C CA . TRP A 1 188 ? 8.345 14.494 -17.284 1.00 90.62 188 TRP A CA 1
ATOM 1469 C C . TRP A 1 188 ? 8.948 14.290 -18.677 1.00 90.62 188 TRP A C 1
ATOM 1471 O O . TRP A 1 188 ? 9.215 15.250 -19.402 1.00 90.62 188 TRP A O 1
ATOM 1481 N N . VAL A 1 189 ? 9.131 13.028 -19.060 1.00 90.69 189 VAL A N 1
ATOM 1482 C CA . VAL A 1 189 ? 9.647 12.611 -20.365 1.00 90.69 189 VAL A CA 1
ATOM 1483 C C . VAL A 1 189 ? 8.487 12.143 -21.237 1.00 90.69 189 VAL A C 1
ATOM 1485 O O . VAL A 1 189 ? 7.869 11.118 -20.958 1.00 90.69 189 VAL A O 1
ATOM 1488 N N . GLU A 1 190 ? 8.206 12.890 -22.303 1.00 90.75 190 GLU A N 1
ATOM 1489 C CA . GLU A 1 190 ? 7.203 12.538 -23.314 1.00 90.75 190 GLU A CA 1
ATOM 1490 C C . GLU A 1 190 ? 7.722 11.464 -24.287 1.00 90.75 190 GLU A C 1
ATOM 1492 O O . GLU A 1 190 ? 8.926 11.358 -24.541 1.00 90.75 190 GLU A O 1
ATOM 1497 N N . ASP A 1 191 ? 6.802 10.692 -24.876 1.00 87.06 191 ASP A N 1
ATOM 1498 C CA . ASP A 1 191 ? 7.085 9.672 -25.897 1.00 87.06 191 ASP A CA 1
ATOM 1499 C C . ASP A 1 191 ? 8.122 8.611 -25.467 1.00 87.06 191 ASP A C 1
ATOM 1501 O O . ASP A 1 191 ? 8.901 8.095 -26.288 1.00 87.06 191 ASP A O 1
ATOM 1505 N N . MET A 1 192 ? 8.119 8.242 -24.181 1.00 89.44 192 MET A N 1
ATOM 1506 C CA . MET A 1 192 ? 9.063 7.276 -23.623 1.00 89.44 192 MET A CA 1
ATOM 1507 C C . MET A 1 192 ? 8.984 5.935 -24.369 1.00 89.44 192 MET A C 1
ATOM 1509 O O . MET A 1 192 ? 7.921 5.338 -24.558 1.00 89.44 192 MET A O 1
ATOM 1513 N N . GLN A 1 193 ? 10.139 5.448 -24.827 1.00 86.12 193 GLN A N 1
ATOM 1514 C CA . GLN A 1 193 ? 10.220 4.208 -25.597 1.00 86.12 193 GLN A CA 1
ATOM 1515 C C . GLN A 1 193 ? 10.426 3.017 -24.665 1.00 86.12 193 GLN A C 1
ATOM 1517 O O . GLN A 1 193 ? 11.522 2.793 -24.152 1.00 86.12 193 GLN A O 1
ATOM 1522 N N . VAL A 1 194 ? 9.382 2.207 -24.497 1.00 87.69 194 VAL A N 1
ATOM 1523 C CA . VAL A 1 194 ? 9.472 0.951 -23.747 1.00 87.69 194 VAL A CA 1
ATOM 1524 C C . VAL A 1 194 ? 10.081 -0.143 -24.617 1.00 87.69 194 VAL A C 1
ATOM 1526 O O . VAL A 1 194 ? 9.670 -0.376 -25.757 1.00 87.69 194 VAL A O 1
ATOM 1529 N N . SER A 1 195 ? 11.061 -0.860 -24.069 1.00 91.44 195 SER A N 1
ATOM 1530 C CA . SER A 1 195 ? 11.634 -2.023 -24.740 1.00 91.44 195 SER A CA 1
ATOM 1531 C C . SER A 1 195 ? 10.629 -3.174 -24.803 1.00 91.44 195 SER A C 1
ATOM 1533 O O . SER A 1 195 ? 10.200 -3.700 -23.780 1.00 91.44 195 SER A O 1
ATOM 1535 N N . ALA A 1 196 ? 10.345 -3.662 -26.012 1.00 89.31 196 ALA A N 1
ATOM 1536 C CA . ALA A 1 196 ? 9.530 -4.864 -26.217 1.00 89.31 196 ALA A CA 1
ATOM 1537 C C . ALA A 1 196 ? 10.187 -6.159 -25.692 1.00 89.31 196 ALA A C 1
ATOM 1539 O O . ALA A 1 196 ? 9.552 -7.211 -25.685 1.00 89.31 196 ALA A O 1
ATOM 1540 N N . ASN A 1 197 ? 11.465 -6.102 -25.301 1.00 94.00 197 ASN A N 1
ATOM 1541 C CA . ASN A 1 197 ? 12.213 -7.238 -24.764 1.00 94.00 197 ASN A CA 1
ATOM 1542 C C . ASN A 1 197 ? 12.475 -7.115 -23.262 1.00 94.00 197 ASN A C 1
ATOM 1544 O O . ASN A 1 197 ? 13.275 -7.896 -22.750 1.00 94.00 197 ASN A O 1
ATOM 1548 N N . ALA A 1 198 ? 11.865 -6.139 -22.584 1.00 96.00 198 ALA A N 1
ATOM 1549 C CA . ALA A 1 198 ? 12.088 -5.908 -21.169 1.00 96.00 198 ALA A CA 1
ATOM 1550 C C . ALA A 1 198 ? 11.810 -7.172 -20.339 1.00 96.00 198 ALA A C 1
ATOM 1552 O O . ALA A 1 198 ? 10.891 -7.953 -20.607 1.00 96.00 198 ALA A O 1
ATOM 1553 N N . LYS A 1 199 ? 12.643 -7.383 -19.322 1.00 97.38 199 LYS A N 1
ATOM 1554 C CA . LYS A 1 199 ? 12.588 -8.554 -18.445 1.00 97.38 199 LYS A CA 1
ATOM 1555 C C . LYS A 1 199 ? 12.699 -8.160 -16.990 1.00 97.38 199 LYS A C 1
ATOM 1557 O O . LYS A 1 199 ? 13.212 -7.091 -16.658 1.00 97.38 199 LYS A O 1
ATOM 1562 N N . TRP A 1 200 ? 12.289 -9.085 -16.137 1.00 97.56 200 TRP A N 1
ATOM 1563 C CA . TRP A 1 200 ? 12.437 -8.990 -14.694 1.00 97.56 200 TRP A CA 1
ATOM 1564 C C . TRP A 1 200 ? 12.922 -10.321 -14.106 1.00 97.56 200 TRP A C 1
ATOM 1566 O O . TRP A 1 200 ? 12.770 -11.384 -14.716 1.00 97.56 200 TRP A O 1
ATOM 1576 N N . ALA A 1 201 ? 13.492 -10.267 -12.908 1.00 96.88 201 ALA A N 1
ATOM 1577 C CA . ALA A 1 201 ? 13.792 -11.434 -12.093 1.00 96.88 201 ALA A CA 1
ATOM 1578 C C . ALA A 1 201 ? 13.581 -11.114 -10.612 1.00 96.88 201 ALA A C 1
ATOM 1580 O O . ALA A 1 201 ? 13.964 -10.040 -10.152 1.00 96.88 201 ALA A O 1
ATOM 1581 N N . TYR A 1 202 ? 13.016 -12.064 -9.868 1.00 95.44 202 TYR A N 1
ATOM 1582 C CA . TYR A 1 202 ? 13.015 -12.024 -8.410 1.00 95.44 202 TYR A CA 1
ATOM 1583 C C . TYR A 1 202 ? 14.391 -12.454 -7.888 1.00 95.44 202 TYR A C 1
ATOM 1585 O O . TYR A 1 202 ? 14.928 -13.493 -8.288 1.00 95.44 202 TYR A O 1
ATOM 1593 N N . VAL A 1 203 ? 14.970 -11.646 -7.004 1.00 95.38 203 VAL A N 1
ATOM 1594 C CA . VAL A 1 203 ? 16.289 -11.883 -6.411 1.00 95.38 203 VAL A CA 1
ATOM 1595 C C . VAL A 1 203 ? 16.171 -11.768 -4.900 1.00 95.38 203 VAL A C 1
ATOM 1597 O O . VAL A 1 203 ? 15.610 -10.806 -4.389 1.00 95.38 203 VAL A O 1
ATOM 1600 N N . LYS A 1 204 ? 16.728 -12.737 -4.174 1.00 93.56 204 LYS A N 1
ATOM 1601 C CA . LYS A 1 204 ? 16.812 -12.696 -2.714 1.00 93.56 204 LYS A CA 1
ATOM 1602 C C . LYS A 1 204 ? 18.267 -12.615 -2.277 1.00 93.56 204 LYS A C 1
ATOM 1604 O O . LYS A 1 204 ? 19.065 -13.481 -2.640 1.00 93.56 204 LYS A O 1
ATOM 1609 N N . GLU A 1 205 ? 18.600 -11.601 -1.488 1.00 94.50 205 GLU A N 1
ATOM 1610 C CA . GLU A 1 205 ? 19.941 -11.383 -0.939 1.00 94.50 205 GLU A CA 1
ATOM 1611 C C . GLU A 1 205 ? 19.843 -11.288 0.587 1.00 94.50 205 GLU A C 1
ATOM 1613 O O . GLU A 1 205 ? 19.468 -10.264 1.152 1.00 94.50 205 GLU A O 1
ATOM 1618 N N . GLY A 1 206 ? 20.145 -12.397 1.269 1.00 92.75 206 GLY A N 1
ATOM 1619 C CA . GLY A 1 206 ? 19.899 -12.511 2.707 1.00 92.75 206 GLY A CA 1
ATOM 1620 C C . GLY A 1 206 ? 18.400 -12.467 3.014 1.00 92.75 206 GLY A C 1
ATOM 1621 O O . GLY A 1 206 ? 17.637 -13.279 2.483 1.00 92.75 206 GLY A O 1
ATOM 1622 N N . ASP A 1 207 ? 18.002 -11.519 3.859 1.00 89.00 207 ASP A N 1
ATOM 1623 C CA . ASP A 1 207 ? 16.606 -11.300 4.254 1.00 89.00 207 ASP A CA 1
ATOM 1624 C C . ASP A 1 207 ? 15.883 -10.277 3.363 1.00 89.00 207 ASP A C 1
ATOM 1626 O O . ASP A 1 207 ? 14.679 -10.089 3.506 1.00 89.00 207 ASP A O 1
ATOM 1630 N N . LEU A 1 208 ? 16.594 -9.650 2.420 1.00 92.81 208 LEU A N 1
ATOM 1631 C CA . LEU A 1 208 ? 16.047 -8.645 1.515 1.00 92.81 208 LEU A CA 1
ATOM 1632 C C . LEU A 1 208 ? 15.613 -9.268 0.184 1.00 92.81 208 LEU A C 1
ATOM 1634 O O . LEU A 1 208 ? 16.283 -10.148 -0.371 1.00 92.81 208 LEU A O 1
ATOM 1638 N N . GLU A 1 209 ? 14.489 -8.787 -0.336 1.00 94.44 209 GLU A N 1
ATOM 1639 C CA . GLU A 1 209 ? 13.862 -9.260 -1.569 1.00 94.44 209 GLU A CA 1
ATOM 1640 C C . GLU A 1 209 ? 13.844 -8.145 -2.613 1.00 94.44 209 GLU A C 1
ATOM 1642 O O . GLU A 1 209 ? 13.504 -7.009 -2.306 1.00 94.44 209 GLU A O 1
ATOM 1647 N N . PHE A 1 210 ? 14.204 -8.462 -3.854 1.00 97.06 210 PHE A N 1
ATOM 1648 C CA . PHE A 1 210 ? 14.397 -7.482 -4.917 1.00 97.06 210 PHE A CA 1
ATOM 1649 C C . PHE A 1 210 ? 13.728 -7.909 -6.224 1.00 97.06 210 PHE A C 1
ATOM 1651 O O . PHE A 1 210 ? 13.619 -9.101 -6.531 1.00 97.06 210 PHE A O 1
ATOM 1658 N N . ILE A 1 211 ? 13.388 -6.917 -7.046 1.00 97.12 211 ILE A N 1
ATOM 1659 C CA . ILE A 1 211 ? 13.166 -7.077 -8.484 1.00 97.12 211 ILE A CA 1
ATOM 1660 C C . ILE A 1 211 ? 14.394 -6.554 -9.222 1.00 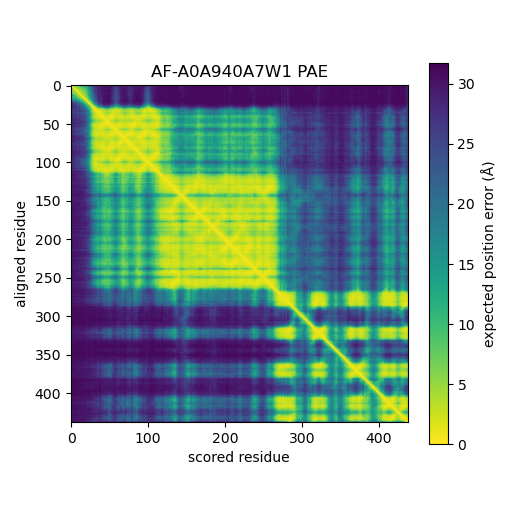97.12 211 ILE A C 1
ATOM 1662 O O . ILE A 1 211 ? 14.798 -5.413 -9.040 1.00 97.12 211 ILE A O 1
ATOM 1666 N N . GLN A 1 212 ? 14.968 -7.367 -10.101 1.00 97.69 212 GLN A N 1
ATOM 1667 C CA . GLN A 1 212 ? 16.003 -6.941 -11.039 1.00 97.69 212 GLN A CA 1
ATOM 1668 C C . GLN A 1 212 ? 15.394 -6.794 -12.431 1.00 97.69 212 GLN A C 1
ATOM 1670 O O . GLN A 1 212 ? 15.008 -7.794 -13.040 1.00 97.69 212 GLN A O 1
ATOM 1675 N N . PHE A 1 213 ? 15.356 -5.575 -12.963 1.00 97.88 213 PHE A N 1
ATOM 1676 C CA . PHE A 1 213 ? 14.983 -5.351 -14.357 1.00 97.88 213 PHE A CA 1
ATOM 1677 C C . PHE A 1 213 ? 16.169 -5.570 -15.300 1.00 97.88 213 PHE A C 1
ATOM 1679 O O . PHE A 1 213 ? 17.332 -5.459 -14.914 1.00 97.88 213 PHE A O 1
ATOM 1686 N N . SER A 1 214 ? 15.882 -5.902 -16.556 1.00 97.38 214 SER A N 1
ATOM 1687 C CA . SER A 1 214 ? 16.883 -6.020 -17.624 1.00 97.38 214 SER A CA 1
ATOM 1688 C C . SER A 1 214 ? 16.260 -5.790 -19.004 1.00 97.38 214 SER A C 1
ATOM 1690 O O . SER A 1 214 ? 15.038 -5.702 -19.139 1.00 97.38 214 SER A O 1
ATOM 1692 N N . ASP A 1 215 ? 17.106 -5.682 -20.034 1.00 96.50 215 ASP A N 1
ATOM 1693 C CA . ASP A 1 215 ? 16.710 -5.512 -21.439 1.00 96.50 215 ASP A CA 1
ATOM 1694 C C . ASP A 1 215 ? 15.782 -4.301 -21.704 1.00 96.50 215 ASP A C 1
ATOM 1696 O O . ASP A 1 215 ? 14.947 -4.325 -22.607 1.00 96.50 215 ASP A O 1
ATOM 1700 N N . GLY A 1 216 ? 15.958 -3.222 -20.940 1.00 93.75 216 GLY A N 1
ATOM 1701 C CA . GLY A 1 216 ? 15.215 -1.958 -20.993 1.00 93.75 216 GLY A CA 1
ATOM 1702 C C . GLY A 1 216 ? 14.019 -1.867 -20.037 1.00 93.75 216 GLY A C 1
ATOM 1703 O O . GLY A 1 216 ? 13.151 -1.032 -20.264 1.00 93.75 216 GLY A O 1
ATOM 1704 N N . GLY A 1 217 ? 13.929 -2.737 -19.025 1.00 95.38 217 GLY A N 1
ATOM 1705 C CA . GLY A 1 217 ? 12.834 -2.738 -18.046 1.00 95.38 217 GLY A CA 1
ATOM 1706 C C . GLY A 1 217 ? 12.996 -1.707 -16.925 1.0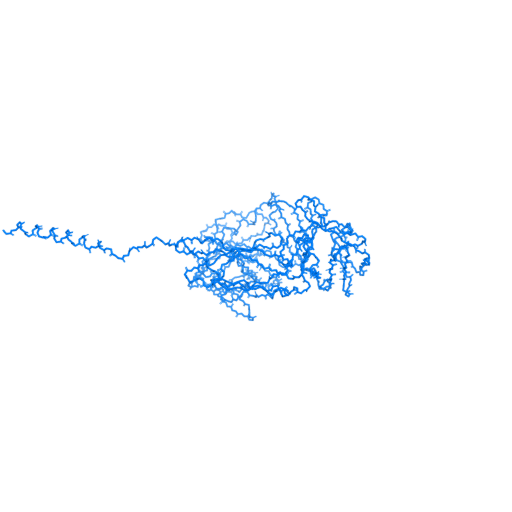0 95.38 217 GLY A C 1
ATOM 1707 O O . GLY A 1 217 ? 14.120 -1.404 -16.520 1.00 95.38 217 GLY A O 1
ATOM 1708 N N . PHE A 1 218 ? 11.867 -1.198 -16.427 1.00 95.25 218 PHE A N 1
ATOM 1709 C CA . PHE A 1 218 ? 11.742 -0.275 -15.292 1.00 95.25 218 PHE A CA 1
ATOM 1710 C C . PHE A 1 218 ? 10.268 -0.201 -14.823 1.00 95.25 218 PHE A C 1
ATOM 1712 O O . PHE A 1 218 ? 9.388 -0.631 -15.574 1.00 95.25 218 PHE A O 1
ATOM 1719 N N . PRO A 1 219 ? 9.960 0.329 -13.623 1.00 92.31 219 PRO A N 1
ATOM 1720 C CA . PRO A 1 219 ? 8.617 0.277 -13.042 1.00 92.31 219 PRO A CA 1
ATOM 1721 C C . PRO A 1 219 ? 7.762 1.525 -13.348 1.00 92.31 219 PRO A C 1
ATOM 1723 O O . PRO A 1 219 ? 7.178 2.119 -12.447 1.00 92.31 219 PRO A O 1
ATOM 1726 N N . GLY A 1 220 ? 7.706 1.947 -14.616 1.00 90.50 220 GLY A N 1
ATOM 1727 C CA . GLY A 1 220 ? 6.859 3.055 -15.094 1.00 90.50 220 GLY A CA 1
ATOM 1728 C C . GLY A 1 220 ? 7.309 4.469 -14.697 1.00 90.50 220 GLY A C 1
ATOM 1729 O O . GLY A 1 220 ? 7.199 5.368 -15.515 1.00 90.50 220 GLY A O 1
ATOM 1730 N N . MET A 1 221 ? 7.910 4.668 -13.521 1.00 92.38 221 MET A N 1
ATOM 1731 C CA . MET A 1 221 ? 8.592 5.912 -13.124 1.00 92.38 221 MET A CA 1
ATOM 1732 C C . MET A 1 221 ? 10.029 5.634 -12.671 1.00 92.38 221 MET A C 1
ATOM 1734 O O . MET A 1 221 ? 10.364 4.518 -12.261 1.00 92.38 221 MET A O 1
ATOM 1738 N N . LEU A 1 222 ? 10.894 6.643 -12.787 1.00 93.50 222 LEU A N 1
ATOM 1739 C CA . LEU A 1 222 ? 12.342 6.498 -12.665 1.00 93.50 222 LEU A CA 1
ATOM 1740 C C . LEU A 1 222 ? 12.937 7.487 -11.658 1.00 93.50 222 LEU A C 1
ATOM 1742 O O . LEU A 1 222 ? 12.767 8.696 -11.790 1.00 93.50 222 LEU A O 1
ATOM 1746 N N . GLY A 1 223 ? 13.759 6.973 -10.742 1.00 89.12 223 GLY A N 1
ATOM 1747 C CA . GLY A 1 223 ? 14.643 7.774 -9.885 1.00 89.12 223 GLY A CA 1
ATOM 1748 C C . GLY A 1 223 ? 15.935 8.209 -10.589 1.00 89.12 223 GLY A C 1
ATOM 1749 O O . GLY A 1 223 ? 16.998 8.186 -9.972 1.00 89.12 223 GLY A O 1
ATOM 1750 N N . GLY A 1 224 ? 15.873 8.492 -11.893 1.00 91.38 224 GLY A N 1
ATOM 1751 C CA . GLY A 1 224 ? 17.022 8.798 -12.751 1.00 91.38 224 GLY A CA 1
ATOM 1752 C C . GLY A 1 224 ? 17.257 7.774 -13.870 1.00 91.38 224 GLY A C 1
ATOM 1753 O O . GLY A 1 224 ? 16.733 6.657 -13.848 1.00 91.38 224 GLY A O 1
ATOM 1754 N N . ASP A 1 225 ? 18.101 8.117 -14.843 1.00 91.19 225 ASP A N 1
ATOM 1755 C CA . ASP A 1 225 ? 18.401 7.276 -16.017 1.00 91.19 225 ASP A CA 1
ATOM 1756 C C . ASP A 1 225 ? 19.017 5.922 -15.654 1.00 91.19 225 ASP A C 1
ATOM 1758 O O . ASP A 1 225 ? 18.766 4.899 -16.302 1.00 91.19 225 ASP A O 1
ATOM 1762 N N . ALA A 1 226 ? 19.823 5.906 -14.592 1.00 93.31 226 ALA A N 1
ATOM 1763 C CA . ALA A 1 226 ? 20.461 4.697 -14.087 1.00 93.31 226 ALA A CA 1
ATOM 1764 C C . ALA A 1 226 ? 19.455 3.687 -13.504 1.00 93.31 226 ALA A C 1
ATOM 1766 O O . ALA A 1 226 ? 19.807 2.519 -13.334 1.00 93.31 226 ALA A O 1
ATOM 1767 N N . ALA A 1 227 ? 18.209 4.104 -13.253 1.00 94.56 227 ALA A N 1
ATOM 1768 C CA . ALA A 1 227 ? 17.153 3.244 -12.735 1.00 94.56 227 ALA A CA 1
ATOM 1769 C C . ALA A 1 227 ? 16.604 2.268 -13.807 1.00 94.56 227 ALA A C 1
ATOM 1771 O O . ALA A 1 227 ? 16.009 1.236 -13.488 1.00 94.56 227 ALA A O 1
ATOM 1772 N N . VAL A 1 228 ? 16.877 2.506 -15.098 1.00 95.12 228 VAL A N 1
ATOM 1773 C CA . VAL A 1 228 ? 16.571 1.536 -16.163 1.00 95.12 228 VAL A CA 1
ATOM 1774 C C . VAL A 1 228 ? 17.500 0.324 -16.058 1.00 95.12 228 VAL A C 1
ATOM 1776 O O . VAL A 1 228 ? 18.721 0.456 -16.038 1.00 95.12 228 VAL A O 1
ATOM 1779 N N . ASN A 1 229 ? 16.933 -0.887 -16.071 1.00 96.50 229 ASN A N 1
ATOM 1780 C CA . ASN A 1 229 ? 17.640 -2.147 -15.789 1.00 96.50 229 ASN A CA 1
ATOM 1781 C C . ASN A 1 229 ? 18.225 -2.244 -14.375 1.00 96.50 229 ASN A C 1
ATOM 1783 O O . ASN A 1 229 ? 19.113 -3.068 -14.139 1.00 96.50 229 ASN A O 1
ATOM 1787 N N . ALA A 1 230 ? 17.768 -1.412 -13.444 1.00 97.06 230 ALA A N 1
ATOM 1788 C CA . ALA A 1 230 ? 18.260 -1.452 -12.081 1.00 97.06 230 ALA A CA 1
ATOM 1789 C C . ALA A 1 230 ? 17.617 -2.573 -11.258 1.00 97.06 230 ALA A C 1
ATOM 1791 O O . ALA A 1 230 ? 16.668 -3.256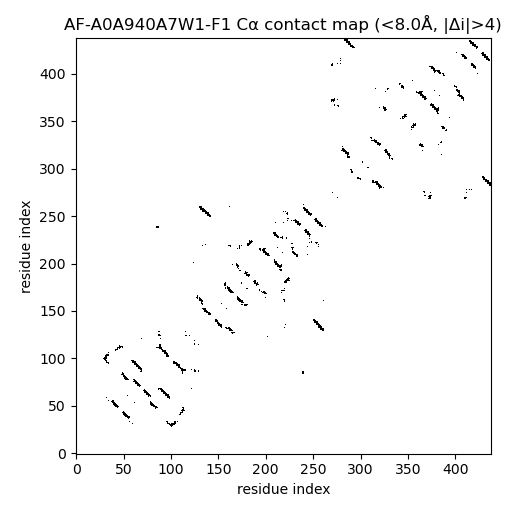 -11.668 1.00 97.06 230 ALA A O 1
ATOM 1792 N N . LYS A 1 231 ? 18.189 -2.754 -10.069 1.00 97.25 231 LYS A N 1
ATOM 1793 C CA . LYS A 1 231 ? 17.642 -3.577 -9.000 1.00 97.25 231 LYS A CA 1
ATOM 1794 C C . LYS A 1 231 ? 16.837 -2.680 -8.065 1.00 97.25 231 LYS A C 1
ATOM 1796 O O . LYS A 1 231 ? 17.342 -1.646 -7.645 1.00 97.25 231 LYS A O 1
ATOM 1801 N N . TYR A 1 232 ? 15.628 -3.103 -7.729 1.00 98.06 232 TYR A N 1
ATOM 1802 C CA . TYR A 1 232 ? 14.720 -2.411 -6.826 1.00 98.06 232 TYR A CA 1
ATOM 1803 C C . TYR A 1 232 ? 14.442 -3.301 -5.625 1.00 98.06 232 TYR A C 1
ATOM 1805 O O . TYR A 1 232 ? 14.142 -4.484 -5.793 1.00 98.06 232 TYR A O 1
ATOM 1813 N N . LEU A 1 233 ? 14.546 -2.748 -4.425 1.00 96.75 233 LEU A N 1
ATOM 1814 C CA . LEU A 1 233 ? 14.174 -3.426 -3.192 1.00 96.75 233 LEU A CA 1
ATOM 1815 C C . LEU A 1 233 ? 12.648 -3.444 -3.058 1.00 96.75 233 LEU A C 1
ATOM 1817 O O . LEU A 1 233 ? 11.994 -2.426 -3.265 1.00 96.75 233 LEU A O 1
ATOM 1821 N N . ILE A 1 234 ? 12.089 -4.600 -2.712 1.00 95.19 234 ILE A N 1
ATOM 1822 C CA . ILE A 1 234 ? 10.659 -4.769 -2.457 1.00 95.19 234 ILE A CA 1
ATOM 1823 C C . ILE A 1 234 ? 10.418 -4.512 -0.967 1.00 95.19 234 ILE A C 1
ATOM 1825 O O . ILE A 1 234 ? 11.022 -5.170 -0.117 1.00 95.19 234 ILE A O 1
ATOM 1829 N N . LYS A 1 235 ? 9.544 -3.556 -0.655 1.00 89.75 235 LYS A N 1
ATOM 1830 C CA . LYS A 1 235 ? 9.151 -3.167 0.708 1.00 89.75 235 LYS A CA 1
ATOM 1831 C C . LYS A 1 235 ? 7.648 -2.902 0.781 1.00 89.75 235 LYS A C 1
ATOM 1833 O O . LYS A 1 235 ? 6.966 -2.939 -0.243 1.00 89.75 235 LYS A O 1
ATOM 1838 N N . ASP A 1 236 ? 7.163 -2.681 2.002 1.00 83.69 236 ASP A N 1
ATOM 1839 C CA . ASP A 1 236 ? 5.779 -2.289 2.311 1.00 83.69 236 ASP A CA 1
ATOM 1840 C C . ASP A 1 236 ? 4.759 -3.190 1.619 1.00 83.69 236 ASP A C 1
ATOM 1842 O O . ASP A 1 236 ? 3.815 -2.745 0.966 1.00 83.69 236 ASP A O 1
ATOM 1846 N N . ILE A 1 237 ? 5.037 -4.494 1.698 1.00 81.31 237 ILE A N 1
ATOM 1847 C CA . ILE A 1 237 ? 4.183 -5.527 1.134 1.00 81.31 237 ILE A CA 1
ATOM 1848 C C . ILE A 1 237 ? 2.950 -5.622 2.026 1.00 81.31 237 ILE A C 1
ATOM 1850 O O . ILE A 1 237 ? 2.993 -6.197 3.112 1.00 81.31 237 ILE A O 1
ATOM 1854 N N . GLU A 1 238 ? 1.861 -5.065 1.529 1.00 74.06 238 GLU A N 1
ATOM 1855 C CA . GLU A 1 238 ? 0.542 -5.108 2.134 1.00 74.06 238 GLU A CA 1
ATOM 1856 C C . GLU A 1 238 ? -0.367 -6.049 1.340 1.00 74.06 238 GLU A C 1
ATOM 1858 O O . GLU A 1 238 ? 0.025 -6.648 0.332 1.00 74.06 238 GLU A O 1
ATOM 1863 N N . ALA A 1 239 ? -1.613 -6.192 1.796 1.00 63.34 239 ALA A N 1
ATOM 1864 C CA . ALA A 1 239 ? -2.583 -7.047 1.127 1.00 63.34 239 ALA A CA 1
ATOM 1865 C C . ALA A 1 239 ? -2.737 -6.678 -0.356 1.00 63.34 239 ALA A C 1
ATOM 1867 O O . ALA A 1 239 ? -2.737 -7.582 -1.184 1.00 63.34 239 ALA A O 1
ATOM 1868 N N . ASP A 1 240 ? -2.847 -5.387 -0.673 1.00 68.75 240 ASP A N 1
ATOM 1869 C CA . ASP A 1 240 ? -3.178 -4.817 -1.981 1.00 68.75 240 ASP A CA 1
ATOM 1870 C C . ASP A 1 240 ? -2.145 -3.805 -2.496 1.00 68.75 240 ASP A C 1
ATOM 1872 O O . ASP A 1 240 ? -2.422 -3.070 -3.445 1.00 68.75 240 ASP A O 1
ATOM 1876 N N . SER A 1 241 ? -0.939 -3.785 -1.928 1.00 85.75 241 SER A N 1
ATOM 1877 C CA . SER A 1 241 ? 0.145 -2.954 -2.440 1.00 85.75 241 SER A CA 1
ATOM 1878 C C . SER A 1 241 ? 1.523 -3.512 -2.128 1.00 85.75 241 SER A C 1
ATOM 1880 O O . SER A 1 241 ? 1.702 -4.307 -1.212 1.00 85.75 241 SER A O 1
ATOM 1882 N N . PHE A 1 242 ? 2.515 -3.060 -2.880 1.00 91.56 242 PHE A N 1
ATOM 1883 C CA . PHE A 1 242 ? 3.916 -3.129 -2.479 1.00 91.56 242 PHE A CA 1
ATOM 1884 C C . PHE A 1 242 ? 4.668 -1.948 -3.078 1.00 91.56 242 PHE A C 1
ATOM 1886 O O . PHE A 1 242 ? 4.246 -1.384 -4.090 1.00 91.56 242 PHE A O 1
ATOM 1893 N N . SER A 1 243 ? 5.806 -1.608 -2.491 1.00 95.19 243 SER A N 1
ATOM 1894 C CA . SER A 1 243 ? 6.659 -0.525 -2.962 1.00 95.19 243 SER A CA 1
ATOM 1895 C C . SER A 1 243 ? 7.969 -1.064 -3.537 1.00 95.19 243 SER A C 1
ATOM 1897 O O . SER A 1 243 ? 8.561 -2.015 -3.019 1.00 95.19 243 SER A O 1
ATOM 1899 N N . LEU A 1 244 ? 8.421 -0.455 -4.634 1.00 97.56 244 LEU A N 1
ATOM 1900 C CA . LEU A 1 244 ? 9.709 -0.721 -5.270 1.00 97.56 244 LEU A CA 1
ATOM 1901 C C . LEU A 1 244 ? 10.647 0.454 -5.022 1.00 97.56 244 LEU A C 1
ATOM 1903 O O . LEU A 1 244 ? 10.447 1.521 -5.593 1.00 97.56 244 LEU A O 1
ATOM 1907 N N . TYR A 1 245 ? 11.684 0.232 -4.218 1.00 97.31 245 TYR A N 1
ATOM 1908 C CA . TYR A 1 245 ? 12.682 1.234 -3.849 1.00 97.31 245 TYR A CA 1
ATOM 1909 C C . TYR A 1 245 ? 13.935 1.101 -4.712 1.00 97.31 245 TYR A C 1
ATOM 1911 O O . TYR A 1 245 ? 14.566 0.044 -4.751 1.00 97.31 245 TYR A O 1
ATOM 1919 N N . TYR A 1 246 ? 14.311 2.185 -5.374 1.00 97.44 246 TYR A N 1
ATOM 1920 C CA . TYR A 1 246 ? 15.576 2.364 -6.067 1.00 97.44 246 TYR A CA 1
ATOM 1921 C C . TYR A 1 246 ? 16.490 3.258 -5.237 1.00 97.44 246 TYR A C 1
ATOM 1923 O O . TYR A 1 246 ? 16.214 4.441 -5.051 1.00 97.44 246 TYR A O 1
ATOM 1931 N N . GLU A 1 247 ? 17.588 2.685 -4.756 1.00 94.88 247 GLU A N 1
ATOM 1932 C CA . GLU A 1 247 ? 18.635 3.425 -4.060 1.00 94.88 247 GLU A CA 1
ATOM 1933 C C . GLU A 1 247 ? 19.347 4.345 -5.059 1.00 94.88 247 GLU A C 1
ATOM 1935 O O . GLU A 1 247 ? 20.056 3.884 -5.957 1.00 94.88 247 GLU A O 1
ATOM 1940 N N . GLN A 1 248 ? 19.133 5.653 -4.924 1.00 90.19 248 GLN A N 1
ATOM 1941 C CA . GLN A 1 248 ? 19.793 6.649 -5.767 1.00 90.19 248 GLN A CA 1
ATOM 1942 C C . GLN A 1 248 ? 21.200 6.946 -5.242 1.00 90.19 248 GLN A C 1
ATOM 1944 O O . GLN A 1 248 ? 22.128 7.165 -6.024 1.00 90.19 248 GLN A O 1
ATOM 1949 N N . ASN A 1 249 ? 21.353 6.955 -3.917 1.00 87.69 249 ASN A N 1
ATOM 1950 C CA . ASN A 1 249 ? 22.611 7.101 -3.194 1.00 87.69 249 ASN A CA 1
ATOM 1951 C C . ASN A 1 249 ? 22.458 6.568 -1.752 1.00 87.69 249 ASN A C 1
ATOM 1953 O O . ASN A 1 249 ? 21.386 6.102 -1.378 1.00 87.69 249 ASN A O 1
ATOM 1957 N N . GLU A 1 250 ? 23.524 6.662 -0.949 1.00 82.75 250 GLU A N 1
ATOM 1958 C CA . GLU A 1 250 ? 23.567 6.136 0.429 1.00 82.75 250 GLU A CA 1
ATOM 1959 C C . GLU A 1 250 ? 22.529 6.773 1.376 1.00 82.75 250 GLU A C 1
ATOM 1961 O O . GLU A 1 250 ? 22.200 6.181 2.399 1.00 82.75 250 GLU A O 1
ATOM 1966 N N . GLU A 1 251 ? 22.007 7.960 1.052 1.00 82.69 251 GLU A N 1
ATOM 1967 C CA . GLU A 1 251 ? 21.112 8.739 1.917 1.00 82.69 251 GLU A CA 1
ATOM 1968 C C . GLU A 1 251 ? 19.671 8.810 1.389 1.00 82.69 251 GLU A C 1
ATOM 1970 O O . GLU A 1 251 ? 18.778 9.222 2.128 1.00 82.69 251 GLU A O 1
ATOM 1975 N N . GLN A 1 252 ? 19.430 8.416 0.132 1.00 88.25 252 GLN A N 1
ATOM 1976 C CA . GLN A 1 252 ? 18.152 8.621 -0.547 1.00 88.25 252 GLN A CA 1
ATOM 1977 C C . GLN A 1 252 ? 17.779 7.467 -1.483 1.00 88.25 252 GLN A C 1
ATOM 1979 O O . GLN A 1 252 ? 18.565 7.005 -2.317 1.00 88.25 252 GLN A O 1
ATOM 1984 N N . SER A 1 253 ? 16.511 7.069 -1.411 1.00 93.31 253 SER A N 1
ATOM 1985 C CA . SER A 1 253 ? 15.868 6.173 -2.367 1.00 93.31 253 SER A CA 1
ATOM 1986 C C . SER A 1 253 ? 14.663 6.840 -3.019 1.00 93.31 253 SER A C 1
ATOM 1988 O O . SER A 1 253 ? 13.853 7.455 -2.335 1.00 93.31 253 SER A O 1
ATOM 1990 N N . PHE A 1 254 ? 14.514 6.645 -4.325 1.00 95.00 254 PHE A N 1
ATOM 1991 C CA . PHE A 1 254 ? 13.262 6.882 -5.041 1.00 95.00 254 PHE A CA 1
ATOM 1992 C C . PHE A 1 254 ? 12.392 5.634 -4.937 1.00 95.00 254 PHE A C 1
ATOM 1994 O O . PHE A 1 254 ? 12.915 4.521 -5.005 1.00 95.00 254 PHE A O 1
ATOM 2001 N N . TYR A 1 255 ? 11.077 5.772 -4.834 1.00 95.88 255 TYR A N 1
ATOM 2002 C CA . TYR A 1 255 ? 10.195 4.615 -4.816 1.00 95.88 255 TYR A CA 1
ATOM 2003 C C . TYR A 1 255 ? 8.890 4.826 -5.569 1.00 95.88 255 TYR A C 1
ATOM 2005 O O . TYR A 1 255 ? 8.423 5.946 -5.766 1.00 95.88 255 TYR A O 1
ATOM 2013 N N . VAL A 1 256 ? 8.292 3.707 -5.979 1.00 96.38 256 VAL A N 1
ATOM 2014 C CA . VAL A 1 256 ? 6.926 3.650 -6.508 1.00 96.38 256 VAL A CA 1
ATOM 2015 C C . VAL A 1 256 ? 6.116 2.623 -5.737 1.00 96.38 256 VAL A C 1
ATOM 2017 O O . VAL A 1 256 ? 6.562 1.491 -5.555 1.00 96.38 256 VAL A O 1
ATOM 2020 N N . THR A 1 257 ? 4.911 2.997 -5.322 1.00 94.69 257 THR A N 1
ATOM 2021 C CA . THR A 1 257 ? 3.942 2.084 -4.712 1.00 94.69 257 THR A CA 1
ATOM 2022 C C . THR A 1 257 ? 2.992 1.574 -5.779 1.00 94.69 257 THR A C 1
ATOM 2024 O O . THR A 1 257 ? 2.305 2.349 -6.451 1.00 94.69 257 THR A O 1
ATOM 2027 N N . LEU A 1 258 ? 2.944 0.256 -5.928 1.00 94.50 258 LEU A N 1
ATOM 2028 C CA . LEU A 1 258 ? 2.131 -0.444 -6.906 1.00 94.50 258 LEU A CA 1
ATOM 2029 C C . LEU A 1 258 ? 0.906 -1.057 -6.242 1.00 94.50 258 LEU A C 1
ATOM 2031 O O . LEU A 1 258 ? 1.011 -1.677 -5.189 1.00 94.50 258 LEU A O 1
ATOM 2035 N N . VAL A 1 259 ? -0.240 -0.931 -6.905 1.00 90.69 259 VAL A N 1
ATOM 2036 C CA . VAL A 1 259 ? -1.506 -1.567 -6.515 1.00 90.69 259 VAL A CA 1
ATOM 2037 C C . VAL A 1 259 ? -2.075 -2.386 -7.672 1.00 90.69 259 VAL A C 1
ATOM 2039 O O . VAL A 1 259 ? -1.747 -2.111 -8.832 1.00 90.69 259 VAL A O 1
ATOM 2042 N N . PRO A 1 260 ? -2.927 -3.394 -7.415 1.00 86.94 260 PRO A N 1
ATOM 2043 C CA . PRO A 1 260 ? -3.604 -4.130 -8.469 1.00 86.94 260 PRO A CA 1
ATOM 2044 C C . PRO A 1 260 ? -4.391 -3.208 -9.401 1.00 86.94 260 PRO A C 1
ATOM 2046 O O . PRO A 1 260 ? -4.947 -2.196 -8.986 1.00 86.94 260 PRO A O 1
ATOM 2049 N N . GLU A 1 261 ? -4.512 -3.577 -10.672 1.00 85.75 261 GLU A N 1
ATOM 2050 C CA . GLU A 1 261 ? -5.273 -2.796 -11.654 1.00 85.75 261 GLU A CA 1
ATOM 2051 C C . GLU A 1 261 ? -6.724 -2.523 -11.211 1.00 85.75 261 GLU A C 1
ATOM 2053 O O . GLU A 1 261 ? -7.224 -1.405 -11.362 1.00 85.75 261 GLU A O 1
ATOM 2058 N N . TYR A 1 262 ? -7.361 -3.527 -10.603 1.00 79.38 262 TYR A N 1
ATOM 2059 C CA . TYR A 1 262 ? -8.723 -3.460 -10.068 1.00 79.38 262 TYR A CA 1
ATOM 2060 C C . TYR A 1 262 ? -8.827 -2.746 -8.712 1.00 79.38 262 TYR A C 1
ATOM 2062 O O . TYR A 1 262 ? -9.923 -2.668 -8.165 1.00 79.38 262 TYR A O 1
ATOM 2070 N N . PHE A 1 263 ? -7.718 -2.258 -8.147 1.00 80.06 263 PHE A N 1
ATOM 2071 C CA . PHE A 1 263 ? -7.750 -1.440 -6.940 1.00 80.06 263 PHE A CA 1
ATOM 2072 C C . PHE A 1 263 ? -8.531 -0.159 -7.232 1.00 80.06 263 PHE A C 1
ATOM 2074 O O . PHE A 1 263 ? -8.141 0.634 -8.094 1.00 80.06 263 PHE A O 1
ATOM 2081 N N . GLU A 1 264 ? -9.628 0.055 -6.523 1.00 75.00 264 GLU A N 1
ATOM 2082 C CA . GLU A 1 264 ? -10.300 1.346 -6.508 1.00 75.00 264 GLU A CA 1
ATOM 2083 C C . GLU A 1 264 ? -9.830 2.101 -5.275 1.00 75.00 264 GLU A C 1
ATOM 2085 O O . GLU A 1 264 ? -9.783 1.536 -4.183 1.00 75.00 264 GLU A O 1
ATOM 2090 N N . GLU A 1 265 ? -9.459 3.372 -5.458 1.00 66.88 265 GLU A N 1
ATOM 2091 C CA . GLU A 1 265 ? -9.175 4.224 -4.309 1.00 66.88 265 GLU A CA 1
ATOM 2092 C C . GLU A 1 265 ? -10.406 4.207 -3.402 1.00 66.88 265 GLU A C 1
ATOM 2094 O O . GLU A 1 265 ? -11.513 4.447 -3.906 1.00 66.88 265 GLU A O 1
ATOM 2099 N N . PRO A 1 266 ? -10.247 3.923 -2.097 1.00 58.50 266 PRO A N 1
ATOM 2100 C CA . PRO A 1 266 ? -11.354 4.070 -1.176 1.00 58.50 266 PRO A CA 1
ATOM 2101 C C . PRO A 1 266 ? -11.910 5.479 -1.355 1.00 58.50 266 PRO A C 1
ATOM 2103 O O . PRO A 1 266 ? -11.154 6.455 -1.424 1.00 58.50 266 PRO A O 1
ATOM 2106 N N . ALA A 1 267 ? -13.231 5.572 -1.510 1.00 53.59 267 ALA A N 1
ATOM 2107 C CA . ALA A 1 267 ? -13.878 6.864 -1.616 1.00 53.59 267 ALA A CA 1
ATOM 2108 C C . ALA A 1 267 ? -13.434 7.694 -0.411 1.00 53.59 267 ALA A C 1
ATOM 2110 O O . ALA A 1 267 ? -13.511 7.230 0.727 1.00 53.59 267 ALA A O 1
ATOM 2111 N N . PHE A 1 268 ? -12.915 8.893 -0.668 1.00 56.25 268 PHE A N 1
ATOM 2112 C CA . PHE A 1 268 ? -12.634 9.817 0.413 1.00 56.25 268 PHE A CA 1
ATOM 2113 C C . PHE A 1 268 ? -13.967 10.147 1.085 1.00 56.25 268 PHE A C 1
ATOM 2115 O O . PHE A 1 268 ? -14.817 10.825 0.502 1.00 56.25 268 PHE A O 1
ATOM 2122 N N . GLU A 1 269 ? -14.168 9.605 2.280 1.00 64.25 269 GLU A N 1
ATOM 2123 C CA . GLU A 1 269 ? -15.335 9.884 3.098 1.00 64.25 269 GLU A CA 1
ATOM 2124 C C . GLU A 1 269 ? -14.964 10.976 4.092 1.00 64.25 269 GLU A C 1
ATOM 2126 O O . GLU A 1 269 ? -14.122 10.787 4.973 1.00 64.25 269 GLU A O 1
ATOM 2131 N N . TRP A 1 270 ? -15.604 12.135 3.941 1.00 75.50 270 TRP A N 1
ATOM 2132 C CA . TRP A 1 270 ? -15.537 13.176 4.954 1.00 75.50 270 TRP A CA 1
ATOM 2133 C C . TRP A 1 270 ? -16.000 12.603 6.298 1.00 75.50 270 TRP A C 1
ATOM 2135 O O . TRP A 1 270 ? -17.022 11.905 6.341 1.00 75.50 270 TRP A O 1
ATOM 2145 N N . PRO A 1 271 ? -15.307 12.916 7.405 1.00 81.00 271 PRO A N 1
ATOM 2146 C CA . PRO A 1 271 ? -15.824 12.627 8.731 1.00 81.00 271 PRO A CA 1
ATOM 2147 C C . PRO A 1 271 ? -17.259 13.148 8.876 1.00 81.00 271 PRO A C 1
ATOM 2149 O O . PRO A 1 271 ? -17.548 14.305 8.567 1.00 81.00 271 PRO A O 1
ATOM 2152 N N . THR A 1 272 ? -18.169 12.288 9.334 1.00 88.69 272 THR A N 1
ATOM 2153 C CA . THR A 1 272 ? -19.564 12.678 9.574 1.00 88.69 272 THR A CA 1
ATOM 2154 C C . THR A 1 272 ? -19.666 13.549 10.820 1.00 88.69 272 THR A C 1
ATOM 2156 O O . THR A 1 272 ? -18.838 13.446 11.728 1.00 88.69 272 THR A O 1
ATOM 2159 N N . ALA A 1 273 ? -20.729 14.352 10.938 1.00 89.06 273 ALA A N 1
ATOM 2160 C CA . ALA A 1 273 ? -20.936 15.150 12.146 1.00 89.06 273 ALA A CA 1
ATOM 2161 C C . ALA A 1 273 ? -21.019 14.293 13.426 1.00 89.06 273 ALA A C 1
ATOM 2163 O O . ALA A 1 273 ? -20.563 14.722 14.489 1.00 89.06 273 ALA A O 1
ATOM 2164 N N . GLU A 1 274 ? -21.564 13.075 13.333 1.00 90.44 274 GLU A N 1
ATOM 2165 C CA . GLU A 1 274 ? -21.604 12.107 14.436 1.00 90.44 274 GLU A CA 1
ATOM 2166 C C . GLU A 1 274 ? -20.200 11.616 14.816 1.00 90.44 274 GLU A C 1
ATOM 2168 O O . GLU A 1 274 ? -19.829 11.704 15.989 1.00 90.44 274 GLU A O 1
ATOM 2173 N N . ALA A 1 275 ? -19.396 11.181 13.839 1.00 87.50 275 ALA A N 1
ATOM 2174 C CA . ALA A 1 275 ? -18.027 10.723 14.069 1.00 87.50 275 ALA A CA 1
ATOM 2175 C C . ALA A 1 275 ? -17.143 11.845 14.635 1.00 87.50 275 ALA A C 1
ATOM 2177 O O . ALA A 1 275 ? -16.427 11.635 15.613 1.00 87.50 275 ALA A O 1
ATOM 2178 N N . THR A 1 276 ? -17.251 13.061 14.094 1.00 89.25 276 THR A N 1
ATOM 2179 C CA . THR A 1 276 ? -16.561 14.247 14.615 1.00 89.25 276 THR A CA 1
ATOM 2180 C C . THR A 1 276 ? -16.990 14.565 16.046 1.00 89.25 276 THR A C 1
ATOM 2182 O O . THR A 1 276 ? -16.145 14.818 16.905 1.00 89.25 276 THR A O 1
ATOM 2185 N N . THR A 1 277 ? -18.293 14.514 16.343 1.00 92.94 277 THR A N 1
ATOM 2186 C CA . THR A 1 277 ? -18.802 14.763 17.701 1.00 92.94 277 THR A CA 1
ATOM 2187 C C . THR A 1 277 ? -18.265 13.718 18.674 1.00 92.94 277 THR A C 1
ATOM 2189 O O . THR A 1 277 ? -17.797 14.076 19.749 1.00 92.94 277 THR A O 1
ATOM 2192 N N . GLN A 1 278 ? -18.279 12.437 18.302 1.00 91.75 278 GLN A N 1
ATOM 2193 C CA . GLN A 1 278 ? -17.735 11.350 19.117 1.00 91.75 278 GLN A CA 1
ATOM 2194 C C . GLN A 1 278 ? -16.215 11.463 19.308 1.00 91.75 278 GLN A C 1
ATOM 2196 O O . GLN A 1 278 ? -15.689 11.127 20.374 1.00 91.75 278 GLN A O 1
ATOM 2201 N N . ALA A 1 279 ? -15.499 11.927 18.284 1.00 88.06 279 ALA A N 1
ATOM 2202 C CA . ALA A 1 279 ? -14.063 12.125 18.359 1.00 88.06 279 ALA A CA 1
ATOM 2203 C C . ALA A 1 279 ? -13.708 13.224 19.360 1.00 88.06 279 ALA A C 1
ATOM 2205 O O . ALA A 1 279 ? -12.825 12.985 20.174 1.00 88.06 279 ALA A O 1
ATOM 2206 N N . LEU A 1 280 ? -14.422 14.354 19.357 1.00 91.69 280 LEU A N 1
ATOM 2207 C CA . LEU A 1 280 ? -14.096 15.529 20.171 1.00 91.69 280 LEU A CA 1
ATOM 2208 C C . LEU A 1 280 ? -14.730 15.514 21.573 1.00 91.69 280 LEU A C 1
ATOM 2210 O O . LEU A 1 280 ? -14.086 15.890 22.549 1.00 91.69 280 LEU A O 1
ATOM 2214 N N . SER A 1 281 ? -15.992 15.091 21.690 1.00 93.00 281 SER A N 1
ATOM 2215 C CA . SER A 1 281 ? -16.815 15.309 22.885 1.00 93.00 281 SER A CA 1
ATOM 2216 C C . SER A 1 281 ? -16.248 14.655 24.146 1.00 93.00 281 SER A C 1
ATOM 2218 O O . SER A 1 281 ? -16.017 13.448 24.206 1.00 93.00 281 SER A O 1
ATOM 2220 N N . GLY A 1 282 ? -16.070 15.472 25.182 1.00 91.44 282 GLY A N 1
ATOM 2221 C CA . GLY A 1 282 ? -15.532 15.088 26.482 1.00 91.44 282 GLY A CA 1
ATOM 2222 C C . GLY A 1 282 ? -14.015 14.905 26.523 1.00 91.44 282 GLY A C 1
ATOM 2223 O O . GLY A 1 282 ? -13.531 14.389 27.528 1.00 91.44 282 GLY A O 1
ATOM 2224 N N . LYS A 1 283 ? -13.272 15.290 25.476 1.00 91.31 283 LYS A N 1
ATOM 2225 C CA . LYS A 1 283 ? -11.828 15.036 25.372 1.00 91.31 283 LYS A CA 1
ATOM 2226 C C . LYS A 1 283 ? -10.995 16.311 25.355 1.00 91.31 283 LYS A C 1
ATOM 2228 O O . LYS A 1 283 ? -11.471 17.388 24.986 1.00 91.31 283 LYS A O 1
ATOM 2233 N N . THR A 1 284 ? -9.733 16.145 25.736 1.00 86.56 284 THR A N 1
ATOM 2234 C CA . THR A 1 284 ? -8.686 17.165 25.684 1.00 86.56 284 THR A CA 1
ATOM 2235 C C . THR A 1 284 ? -7.666 16.786 24.620 1.00 86.56 284 THR A C 1
ATOM 2237 O O . THR A 1 284 ? -7.300 15.619 24.498 1.00 86.56 284 THR A O 1
ATOM 2240 N N . PHE A 1 285 ? -7.200 17.774 23.863 1.00 79.12 285 PHE A N 1
ATOM 2241 C CA . PHE A 1 285 ? -6.248 17.600 22.774 1.00 79.12 285 PHE A CA 1
ATOM 2242 C C . PHE A 1 285 ? -5.086 18.570 22.916 1.00 79.12 285 PHE A C 1
ATOM 2244 O O . PHE A 1 285 ? -5.307 19.725 23.278 1.00 79.12 285 PHE A O 1
ATOM 2251 N N . LYS A 1 286 ? -3.876 18.118 22.590 1.00 74.25 286 LYS A N 1
ATOM 2252 C CA . LYS A 1 286 ? -2.777 18.995 22.192 1.00 74.25 286 LYS A CA 1
ATOM 2253 C C . LYS A 1 286 ? -3.058 19.560 20.814 1.00 74.25 286 LYS A C 1
ATOM 2255 O O . LYS A 1 286 ? -3.629 18.873 19.969 1.00 74.25 286 LYS A O 1
ATOM 2260 N N . VAL A 1 287 ? -2.654 20.804 20.611 1.00 65.56 287 VAL A N 1
ATOM 2261 C CA . VAL A 1 287 ? -2.820 21.500 19.339 1.00 65.56 287 VAL A CA 1
ATOM 2262 C C . VAL A 1 287 ? -1.452 21.632 18.695 1.00 65.56 287 VAL A C 1
ATOM 2264 O O . VAL A 1 287 ? -0.530 22.155 19.310 1.00 65.56 287 VAL A O 1
ATOM 2267 N N . SER A 1 288 ? -1.316 21.159 17.464 1.00 60.84 288 SER A N 1
ATOM 2268 C CA . SER A 1 288 ? -0.149 21.439 16.631 1.00 60.84 288 SER A CA 1
ATOM 2269 C C . SER A 1 288 ? -0.629 22.032 15.317 1.00 60.84 288 SER A C 1
ATOM 2271 O O . SER A 1 288 ? -1.480 21.443 14.649 1.00 60.84 288 SER A O 1
ATOM 2273 N N . ASP A 1 289 ? -0.107 23.199 14.966 1.00 52.34 289 ASP A N 1
ATOM 2274 C CA . ASP A 1 289 ? -0.372 23.833 13.677 1.00 52.34 289 ASP A CA 1
ATOM 2275 C C . ASP A 1 289 ? 0.623 23.323 12.626 1.00 52.34 289 ASP A C 1
ATOM 2277 O O . ASP A 1 289 ? 1.768 22.999 12.954 1.00 52.34 289 ASP A O 1
ATOM 2281 N N . TYR A 1 290 ? 0.182 23.222 11.375 1.00 48.34 290 TYR A N 1
ATOM 2282 C CA . TYR A 1 290 ? 0.992 22.756 10.260 1.00 48.34 290 TYR A CA 1
ATOM 2283 C C . TYR A 1 290 ? 0.682 23.534 8.977 1.00 48.34 290 TYR A C 1
ATOM 2285 O O . TYR A 1 290 ? -0.285 23.248 8.274 1.00 48.34 290 TYR A O 1
ATOM 2293 N N . GLY A 1 291 ? 1.590 24.450 8.633 1.00 44.44 291 GLY A N 1
ATOM 2294 C CA . GLY A 1 291 ? 1.871 24.878 7.261 1.00 44.44 291 GLY A CA 1
ATOM 2295 C C . GLY A 1 291 ? 0.787 25.646 6.486 1.00 44.44 291 GLY A C 1
ATOM 2296 O O . GLY A 1 291 ? -0.416 25.570 6.724 1.00 44.44 291 GLY A O 1
ATOM 2297 N N . TRP A 1 292 ? 1.274 26.388 5.493 1.00 43.09 292 TRP A N 1
ATOM 2298 C CA . TRP A 1 292 ? 0.516 27.237 4.574 1.00 43.09 292 TRP A CA 1
ATOM 2299 C C . TRP A 1 292 ? 0.236 26.494 3.263 1.00 43.09 292 TRP A C 1
ATOM 2301 O O . TRP A 1 292 ? 1.069 25.714 2.802 1.00 43.09 292 TRP A O 1
ATOM 2311 N N . TRP A 1 293 ? -0.884 26.789 2.600 1.00 30.39 293 TRP A N 1
ATOM 2312 C CA . TRP A 1 293 ? -1.126 26.359 1.215 1.00 30.39 293 TRP A CA 1
ATOM 2313 C C . TRP A 1 293 ? -0.759 27.459 0.201 1.00 30.39 293 TRP A C 1
ATOM 2315 O O . TRP A 1 293 ? -1.447 28.475 0.114 1.00 30.39 293 TRP A O 1
ATOM 2325 N N . GLY A 1 294 ? 0.300 27.227 -0.590 1.00 32.09 294 GLY A N 1
ATOM 2326 C CA . GLY A 1 294 ? 0.709 28.017 -1.765 1.00 32.09 294 GLY A CA 1
ATOM 2327 C C . GLY A 1 294 ? 2.022 27.500 -2.386 1.00 32.09 294 GLY A C 1
ATOM 2328 O O . GLY A 1 294 ? 2.999 27.359 -1.668 1.00 32.09 294 GLY A O 1
ATOM 2329 N N . GLU A 1 295 ? 2.022 27.167 -3.689 1.00 26.20 295 GLU A N 1
ATOM 2330 C CA . GLU A 1 295 ? 3.144 26.663 -4.538 1.00 26.20 295 GLU A CA 1
ATOM 2331 C C . GLU A 1 295 ? 4.191 25.697 -3.920 1.00 26.20 295 GLU A C 1
ATOM 2333 O O . GLU A 1 295 ? 5.299 25.562 -4.433 1.00 26.20 295 GLU A O 1
ATOM 2338 N N . GLY A 1 296 ? 3.841 24.957 -2.871 1.00 31.25 296 GLY A N 1
ATOM 2339 C CA . GLY A 1 296 ? 4.674 23.891 -2.319 1.00 31.25 296 GLY A CA 1
ATOM 2340 C C . GLY A 1 296 ? 4.416 23.689 -0.833 1.00 31.25 296 GLY A C 1
ATOM 2341 O O . GLY A 1 296 ? 4.219 24.644 -0.088 1.00 31.25 296 GLY A O 1
ATOM 2342 N N . TRP A 1 297 ? 4.410 22.433 -0.394 1.00 29.81 297 TRP A N 1
ATOM 2343 C CA . TRP A 1 297 ? 4.425 22.099 1.026 1.00 29.81 297 TRP A CA 1
ATOM 2344 C C . TRP A 1 297 ? 5.732 22.619 1.635 1.00 29.81 297 TRP A C 1
ATOM 2346 O O . TRP A 1 297 ? 6.799 22.095 1.326 1.00 29.81 297 TRP A O 1
ATOM 2356 N N . GLN A 1 298 ? 5.683 23.637 2.495 1.00 31.33 298 GLN A N 1
ATOM 2357 C CA . GLN A 1 298 ? 6.818 23.939 3.369 1.00 31.33 298 GLN A CA 1
ATOM 2358 C C . GLN A 1 298 ? 6.644 23.152 4.665 1.00 31.33 298 GLN A C 1
ATOM 2360 O O . GLN A 1 298 ? 5.861 23.509 5.543 1.00 31.33 298 GLN A O 1
ATOM 2365 N N . TYR A 1 299 ? 7.358 22.032 4.726 1.00 32.44 299 TYR A N 1
ATOM 2366 C CA . TYR A 1 299 ? 7.575 21.244 5.929 1.00 32.44 299 TYR A CA 1
ATOM 2367 C C . TYR A 1 299 ? 8.364 22.129 6.911 1.00 32.44 299 TYR A C 1
ATOM 2369 O O . TYR A 1 299 ? 9.482 22.540 6.596 1.00 32.44 299 TYR A O 1
ATOM 2377 N N . PHE A 1 300 ? 7.821 22.435 8.094 1.00 32.25 300 PHE A N 1
ATOM 2378 C CA . PHE A 1 300 ? 8.677 22.834 9.215 1.00 32.25 300 PHE A CA 1
ATOM 2379 C C . PHE A 1 300 ? 9.350 21.553 9.703 1.00 32.25 300 PHE A C 1
ATOM 2381 O O . PHE A 1 300 ? 8.845 20.863 10.588 1.00 32.25 300 PHE A O 1
ATOM 2388 N N . ALA A 1 301 ? 10.431 21.166 9.025 1.00 29.06 301 ALA A N 1
ATOM 2389 C CA . ALA A 1 301 ? 11.267 20.073 9.487 1.00 29.06 301 ALA A CA 1
ATOM 2390 C C . ALA A 1 301 ? 11.908 20.548 10.778 1.00 29.06 301 ALA A C 1
ATOM 2392 O O . ALA A 1 301 ? 12.561 21.590 10.792 1.00 29.06 301 ALA A O 1
ATOM 2393 N N . VAL A 1 302 ? 11.736 19.773 11.842 1.00 31.89 302 VAL A N 1
ATOM 2394 C CA . VAL A 1 302 ? 12.689 19.785 12.945 1.00 31.89 302 VAL A CA 1
ATOM 2395 C C . VAL A 1 302 ? 13.989 19.253 12.342 1.00 31.89 302 VAL A C 1
ATOM 2397 O O . VAL A 1 302 ? 14.204 18.050 12.279 1.00 31.89 302 VAL A O 1
ATOM 2400 N N . SER A 1 303 ? 14.782 20.138 11.741 1.00 27.77 303 SER A N 1
ATOM 2401 C CA . SER A 1 303 ? 16.123 19.817 11.274 1.00 27.77 303 SER A CA 1
ATOM 2402 C C . SER A 1 303 ? 17.074 20.023 12.439 1.00 27.77 303 SER A C 1
ATOM 2404 O O . SER A 1 303 ? 17.129 21.116 13.006 1.00 27.77 303 SER A O 1
ATOM 2406 N N . ASP A 1 304 ? 17.811 18.976 12.783 1.00 31.50 304 ASP A N 1
ATOM 2407 C CA . ASP A 1 304 ? 18.748 18.950 13.897 1.00 31.50 304 ASP A CA 1
ATOM 2408 C C . ASP A 1 304 ? 19.722 20.141 13.877 1.00 31.50 304 ASP A C 1
ATOM 2410 O O . ASP A 1 304 ? 20.600 20.254 13.016 1.00 31.50 304 ASP A O 1
ATOM 2414 N N . GLY A 1 305 ? 19.584 21.024 14.869 1.00 34.69 305 GLY A N 1
ATOM 2415 C CA . GLY A 1 305 ? 20.600 22.019 15.208 1.00 34.69 305 GLY A CA 1
ATOM 2416 C C . GLY A 1 305 ? 20.093 23.388 15.646 1.00 34.69 305 GLY A C 1
ATOM 2417 O O . GLY A 1 305 ? 20.792 24.032 16.425 1.00 34.69 305 GLY A O 1
ATOM 2418 N N . GLU A 1 306 ? 18.907 23.823 15.216 1.00 29.83 306 GLU A N 1
ATOM 2419 C CA . GLU A 1 306 ? 18.328 25.111 15.623 1.00 29.83 306 GLU A CA 1
ATOM 2420 C C . GLU A 1 306 ? 16.823 24.967 15.885 1.00 29.83 306 GLU A C 1
ATOM 2422 O O . GLU A 1 306 ? 16.062 24.636 14.987 1.00 29.83 306 GLU A O 1
ATOM 2427 N N . GLU A 1 307 ? 16.494 25.161 17.165 1.00 31.81 307 GLU A N 1
ATOM 2428 C CA . GLU A 1 307 ? 15.205 25.321 17.850 1.00 31.81 307 GLU A CA 1
ATOM 2429 C C . GLU A 1 307 ? 14.002 24.444 17.445 1.00 31.81 307 GLU A C 1
ATOM 2431 O O . GLU A 1 307 ? 13.589 24.318 16.298 1.00 31.81 307 GLU A O 1
ATOM 2436 N N . GLU A 1 308 ? 13.426 23.835 18.487 1.00 34.34 308 GLU A N 1
ATOM 2437 C CA . GLU A 1 308 ? 12.170 23.088 18.535 1.00 34.34 308 GLU A CA 1
ATOM 2438 C C . GLU A 1 308 ? 11.082 23.717 17.636 1.00 34.34 308 GLU A C 1
ATOM 2440 O O . GLU A 1 308 ? 11.070 24.941 17.479 1.00 34.34 308 GLU A O 1
ATOM 2445 N N . LEU A 1 309 ? 10.137 22.902 17.098 1.00 34.25 309 LEU A N 1
ATOM 2446 C CA . LEU A 1 309 ? 8.818 23.376 16.600 1.00 34.25 309 LEU A CA 1
ATOM 2447 C C . LEU A 1 309 ? 8.473 24.636 17.380 1.00 34.25 309 LEU A C 1
ATOM 2449 O O . LEU A 1 309 ? 8.528 24.482 18.605 1.00 34.25 309 LEU A O 1
ATOM 2453 N N . PRO A 1 310 ? 8.180 25.809 16.764 1.00 36.84 310 PRO A N 1
ATOM 2454 C CA . PRO A 1 310 ? 8.099 27.069 17.499 1.00 36.84 310 PRO A CA 1
ATOM 2455 C C . PRO A 1 310 ? 7.396 26.769 18.809 1.00 36.84 310 PRO A C 1
ATOM 2457 O O . PRO A 1 310 ? 6.263 26.276 18.757 1.00 36.84 310 PRO A O 1
ATOM 2460 N N . LEU A 1 311 ? 8.163 26.884 19.911 1.00 34.25 311 LEU A N 1
ATOM 2461 C CA . LEU A 1 311 ? 8.062 26.237 21.246 1.00 34.25 311 LEU A CA 1
ATOM 2462 C C . LEU A 1 311 ? 6.743 26.512 22.003 1.00 34.25 311 LEU A C 1
ATOM 2464 O O . LEU A 1 311 ? 6.617 26.440 23.222 1.00 34.25 311 LEU A O 1
ATOM 2468 N N . ILE A 1 312 ? 5.735 26.898 21.245 1.00 39.75 312 ILE A N 1
ATOM 2469 C CA . ILE A 1 312 ? 4.698 27.847 21.553 1.00 39.75 312 ILE A CA 1
ATOM 2470 C C . ILE A 1 312 ? 3.341 27.158 21.639 1.00 39.75 312 ILE A C 1
ATOM 2472 O O . ILE A 1 312 ? 2.498 27.635 22.386 1.00 39.75 312 ILE A O 1
ATOM 2476 N N . VAL A 1 313 ? 3.149 26.003 20.986 1.00 47.28 313 VAL A N 1
ATOM 2477 C CA . VAL A 1 313 ? 1.863 25.272 20.991 1.00 47.28 313 VAL A CA 1
ATOM 2478 C C . VAL A 1 313 ? 1.929 23.834 21.518 1.00 47.28 313 VAL A C 1
ATOM 2480 O O . VAL A 1 313 ? 0.896 23.273 21.875 1.00 47.28 313 VAL A O 1
ATOM 2483 N N . THR A 1 314 ? 3.113 23.235 21.706 1.00 48.94 314 THR A N 1
ATOM 2484 C CA . THR A 1 314 ? 3.239 21.861 22.258 1.00 48.94 314 THR A CA 1
ATOM 2485 C C . THR A 1 314 ? 2.671 21.732 23.679 1.00 48.94 314 THR A C 1
ATOM 2487 O O . THR A 1 314 ? 2.206 20.666 24.108 1.00 48.94 314 THR A O 1
ATOM 2490 N N . ASN A 1 315 ? 2.639 22.838 24.424 1.00 54.84 315 ASN A N 1
ATOM 2491 C CA . ASN A 1 315 ? 2.052 22.898 25.755 1.00 54.84 315 ASN A CA 1
ATOM 2492 C C . ASN A 1 315 ? 0.568 23.285 25.766 1.00 54.84 315 ASN A C 1
ATOM 2494 O O . ASN A 1 315 ? -0.104 23.000 26.763 1.00 54.84 315 ASN A O 1
ATOM 2498 N N . ASP A 1 316 ? 0.036 23.809 24.666 1.00 64.81 316 ASP A N 1
ATOM 2499 C CA . ASP A 1 316 ? -1.353 24.235 24.584 1.00 64.81 316 ASP A CA 1
ATOM 2500 C C . ASP A 1 316 ? -2.294 23.042 24.463 1.00 64.81 316 ASP A C 1
ATOM 2502 O O . ASP A 1 316 ? -1.970 21.987 23.910 1.00 64.81 316 ASP A O 1
ATOM 2506 N N . SER A 1 317 ? -3.489 23.197 25.023 1.00 72.31 317 SER A N 1
ATOM 2507 C CA . SER A 1 317 ? -4.532 22.196 24.885 1.00 72.31 317 SER A CA 1
ATOM 2508 C C . SER A 1 317 ? -5.918 22.799 24.774 1.00 72.31 317 SER A C 1
ATOM 2510 O O . SER A 1 317 ? -6.238 23.830 25.368 1.00 72.31 317 SER A O 1
ATOM 2512 N N . ILE A 1 318 ? -6.764 22.102 24.028 1.00 78.50 318 ILE A N 1
ATOM 2513 C CA . ILE A 1 318 ? -8.172 22.418 23.843 1.00 78.50 318 ILE A CA 1
ATOM 2514 C C . ILE A 1 318 ? -9.009 21.266 24.388 1.00 78.50 318 ILE A C 1
ATOM 2516 O O . ILE A 1 318 ? -8.748 20.099 24.115 1.00 78.50 318 ILE A O 1
ATOM 2520 N N . THR A 1 319 ? -10.006 21.584 25.204 1.00 84.12 319 THR A N 1
ATOM 2521 C CA . THR A 1 319 ? -10.949 20.618 25.765 1.00 84.12 319 THR A CA 1
ATOM 2522 C C . THR A 1 319 ? -12.340 20.920 25.250 1.00 84.12 319 THR A C 1
ATOM 2524 O O . THR A 1 319 ? -12.882 22.006 25.476 1.00 84.12 319 THR A O 1
ATOM 2527 N N . PHE A 1 320 ? -12.924 19.930 24.591 1.00 88.00 320 PHE A N 1
ATOM 2528 C CA . PHE A 1 320 ? -14.276 19.969 24.060 1.00 88.00 320 PHE A CA 1
ATOM 2529 C C . PHE A 1 320 ? -15.205 19.299 25.071 1.00 88.00 320 PHE A C 1
ATOM 2531 O O . PHE A 1 320 ? -15.386 18.087 25.061 1.00 88.00 320 PHE A O 1
ATOM 2538 N N . GLY A 1 321 ? -15.780 20.069 25.993 1.00 88.44 321 GLY A N 1
ATOM 2539 C CA . GLY A 1 321 ? -16.685 19.556 27.019 1.00 88.44 321 GLY A CA 1
ATOM 2540 C C . GLY A 1 321 ? -17.929 18.906 26.412 1.00 88.44 321 GLY A C 1
ATOM 2541 O O . GLY A 1 321 ? -18.513 19.426 25.461 1.00 88.44 321 GLY A O 1
ATOM 2542 N N . ALA A 1 322 ? -18.362 17.771 26.968 1.00 90.56 322 ALA A N 1
ATOM 2543 C CA . ALA A 1 322 ? -19.532 17.037 26.471 1.00 90.56 322 ALA A CA 1
ATOM 2544 C C . ALA A 1 322 ? -20.859 17.810 26.608 1.00 90.56 322 ALA A C 1
ATOM 2546 O O . ALA A 1 322 ? -21.856 17.471 25.975 1.00 90.56 322 ALA A O 1
ATOM 2547 N N . ASP A 1 323 ? -20.869 18.861 27.424 1.00 89.38 323 ASP A N 1
ATOM 2548 C CA . ASP A 1 323 ? -21.966 19.812 27.596 1.00 89.38 323 ASP A CA 1
ATOM 2549 C C . ASP A 1 323 ? -21.940 20.972 26.579 1.00 89.38 323 ASP A C 1
ATOM 2551 O O . ASP A 1 323 ? -22.770 21.880 26.660 1.00 89.38 323 ASP A O 1
ATOM 2555 N N . GLY A 1 324 ? -21.002 20.951 25.627 1.00 85.62 324 GLY A N 1
ATOM 2556 C CA . GLY A 1 324 ? -20.789 22.007 24.638 1.00 85.62 324 GLY A CA 1
ATOM 2557 C C . GLY A 1 324 ? -19.906 23.154 25.135 1.00 85.62 324 GLY A C 1
ATOM 2558 O O . GLY A 1 324 ? -19.735 24.135 24.411 1.00 85.62 324 GLY A O 1
ATOM 2559 N N . SER A 1 325 ? -19.342 23.062 26.345 1.00 83.62 325 SER A N 1
ATOM 2560 C CA . SER A 1 325 ? -18.343 24.021 26.825 1.00 83.62 325 SER A CA 1
ATOM 2561 C C . SER A 1 325 ? -17.003 23.821 26.121 1.00 83.62 325 SER A C 1
ATOM 2563 O O . SER A 1 325 ? -16.604 22.697 25.822 1.00 83.62 325 SER A O 1
ATOM 2565 N N . LEU A 1 326 ? -16.298 24.912 25.843 1.00 78.81 326 LEU A N 1
ATOM 2566 C CA . LEU A 1 326 ? -14.935 24.882 25.327 1.00 78.81 326 LEU A CA 1
ATOM 2567 C C . LEU A 1 326 ? -13.985 25.389 26.410 1.00 78.81 326 LEU A C 1
ATOM 2569 O O . LEU A 1 326 ? -14.229 26.433 27.006 1.00 78.81 326 LEU A O 1
ATOM 2573 N N . THR A 1 327 ? -12.902 24.668 26.680 1.00 74.56 327 THR A N 1
ATOM 2574 C CA . THR A 1 327 ? -11.834 25.148 27.570 1.00 74.56 327 THR A CA 1
ATOM 2575 C C . THR A 1 327 ? -10.518 25.129 26.826 1.00 74.56 327 THR A C 1
ATOM 2577 O O . THR A 1 327 ? -10.201 24.156 26.152 1.00 74.56 327 THR A O 1
ATOM 2580 N N . ILE A 1 328 ? -9.751 26.201 26.957 1.00 70.88 328 ILE A N 1
ATOM 2581 C CA . ILE A 1 328 ? -8.455 26.349 26.310 1.00 70.88 328 ILE A CA 1
ATOM 2582 C C . ILE A 1 328 ? -7.438 26.595 27.409 1.00 70.88 328 ILE A C 1
ATOM 2584 O O . ILE A 1 328 ? -7.594 27.523 28.202 1.00 70.88 328 ILE A O 1
ATOM 2588 N N . THR A 1 329 ? -6.437 25.727 27.479 1.00 65.75 329 THR A N 1
ATOM 2589 C CA . THR A 1 329 ? -5.342 25.830 28.439 1.00 65.75 329 THR A CA 1
ATOM 2590 C C . THR A 1 329 ? -4.084 26.162 27.668 1.00 65.75 329 THR A C 1
ATOM 2592 O O . THR A 1 329 ? -3.631 25.357 26.858 1.00 65.75 329 THR A O 1
ATOM 2595 N N . LEU A 1 330 ? -3.541 27.341 27.939 1.00 60.81 330 LEU A N 1
ATOM 2596 C CA . LEU A 1 330 ? -2.266 27.782 27.397 1.00 60.81 330 LEU A CA 1
ATOM 2597 C C . LEU A 1 330 ? -1.117 27.215 28.232 1.00 60.81 330 LEU A C 1
ATOM 2599 O O . LEU A 1 330 ? -1.197 27.176 29.465 1.00 60.81 330 LEU A O 1
ATOM 2603 N N . GLY A 1 331 ? -0.053 26.788 27.562 1.00 54.25 331 GLY A N 1
ATOM 2604 C CA . GLY A 1 331 ? 1.212 26.423 28.181 1.00 54.25 331 GLY A CA 1
ATOM 2605 C C . GLY A 1 331 ? 1.918 27.595 28.871 1.00 54.25 331 GLY A C 1
ATOM 2606 O O . GLY A 1 331 ? 1.601 28.766 28.654 1.00 54.25 331 GLY A O 1
ATOM 2607 N N . VAL A 1 332 ? 2.909 27.278 29.712 1.00 46.59 332 VAL A N 1
ATOM 2608 C CA . VAL A 1 332 ? 3.844 28.270 30.275 1.00 46.59 332 VAL A CA 1
ATOM 2609 C C . VAL A 1 332 ? 4.865 28.648 29.189 1.00 46.59 332 VAL A C 1
ATOM 2611 O O . VAL A 1 332 ? 5.382 27.754 28.527 1.00 46.59 332 VAL A O 1
ATOM 2614 N N . ASP A 1 333 ? 5.111 29.948 28.998 1.00 49.78 333 ASP A N 1
ATOM 2615 C CA . ASP A 1 333 ? 5.990 30.510 27.954 1.00 49.78 333 ASP A CA 1
ATOM 2616 C C . ASP A 1 333 ? 7.488 30.250 28.204 1.00 49.78 333 ASP A C 1
ATOM 2618 O O . ASP A 1 333 ? 7.957 30.460 29.326 1.00 49.78 333 ASP A O 1
ATOM 2622 N N . ASP A 1 334 ? 8.226 29.939 27.130 1.00 34.97 334 ASP A N 1
ATOM 2623 C CA . ASP A 1 334 ? 9.496 30.611 26.811 1.00 34.97 334 ASP A CA 1
ATOM 2624 C C . ASP A 1 334 ? 9.174 31.743 25.800 1.00 34.97 334 ASP A C 1
ATOM 2626 O O . ASP A 1 334 ? 8.400 31.516 24.864 1.00 34.97 334 ASP A O 1
ATOM 2630 N N . PRO A 1 335 ? 9.673 32.980 25.989 1.00 36.81 335 PRO A N 1
ATOM 2631 C CA . PRO A 1 335 ? 9.361 34.113 25.119 1.00 36.81 335 PRO A CA 1
ATOM 2632 C C . PRO A 1 335 ? 10.022 33.991 23.736 1.00 36.81 335 PRO A C 1
ATOM 2634 O O . PRO A 1 335 ? 11.203 33.675 23.636 1.00 36.81 335 PRO A O 1
ATOM 2637 N N . LEU A 1 336 ? 9.279 34.346 22.682 1.00 35.00 336 LEU A N 1
ATOM 2638 C CA . LEU A 1 336 ? 9.813 34.618 21.342 1.00 35.00 336 LEU A CA 1
ATOM 2639 C C . LEU A 1 336 ? 10.804 35.795 21.396 1.00 35.00 336 LEU A C 1
ATOM 2641 O O . LEU A 1 336 ? 10.389 36.951 21.481 1.00 35.00 336 LEU A O 1
ATOM 2645 N N . GLU A 1 337 ? 12.101 35.530 21.280 1.00 32.00 337 GLU A N 1
ATOM 2646 C CA . GLU A 1 337 ? 13.034 36.492 20.690 1.00 32.00 337 GLU A CA 1
ATOM 2647 C C . GLU A 1 337 ? 13.652 35.869 19.440 1.00 32.00 337 GLU A C 1
ATOM 2649 O O . GLU A 1 337 ? 14.741 35.324 19.510 1.00 32.00 337 GLU A O 1
ATOM 2654 N N . GLU A 1 338 ? 12.998 36.007 18.284 1.00 28.62 338 GLU A N 1
ATOM 2655 C CA . GLU A 1 338 ? 13.721 36.150 17.016 1.00 28.62 338 GLU A CA 1
ATOM 2656 C C . GLU A 1 338 ? 12.843 36.797 15.929 1.00 28.62 338 GLU A C 1
ATOM 2658 O O . GLU A 1 338 ? 11.687 36.437 15.733 1.00 28.62 338 GLU A O 1
ATOM 2663 N N . GLY A 1 339 ? 13.388 37.796 15.225 1.00 30.27 339 GLY A N 1
ATOM 2664 C CA . GLY A 1 339 ? 12.886 38.207 13.905 1.00 30.27 339 GLY A CA 1
ATOM 2665 C C . GLY A 1 339 ? 12.076 39.504 13.768 1.00 30.27 339 GLY A C 1
ATOM 2666 O O . GLY A 1 339 ? 11.977 40.003 12.654 1.00 30.27 339 GLY A O 1
ATOM 2667 N N . GLY A 1 340 ? 11.573 40.126 14.840 1.00 30.16 340 GLY A N 1
ATOM 2668 C CA . GLY A 1 340 ? 10.961 41.466 14.753 1.00 30.16 340 GLY A CA 1
ATOM 2669 C C . GLY A 1 340 ? 9.492 41.535 14.303 1.00 30.16 340 GLY A C 1
ATOM 2670 O O . GLY A 1 340 ? 9.014 42.635 14.035 1.00 30.16 340 GLY A O 1
ATOM 2671 N N . GLU A 1 341 ? 8.765 40.416 14.298 1.00 32.28 341 GLU A N 1
ATOM 2672 C CA . GLU A 1 341 ? 7.306 40.375 14.119 1.00 32.28 341 GLU A CA 1
ATOM 2673 C C . GLU A 1 341 ? 6.661 39.715 15.350 1.00 32.28 341 GLU A C 1
ATOM 2675 O O . GLU A 1 341 ? 6.984 38.592 15.730 1.00 32.28 341 GLU A O 1
ATOM 2680 N N . SER A 1 342 ? 5.799 40.455 16.047 1.00 32.31 342 SER A N 1
ATOM 2681 C CA . SER A 1 342 ? 5.243 40.057 17.345 1.00 32.31 342 SER A CA 1
ATOM 2682 C C . SER A 1 342 ? 4.039 39.122 17.170 1.00 32.31 342 SER A C 1
ATOM 2684 O O . SER A 1 342 ? 2.943 39.596 16.876 1.00 32.31 342 SER A O 1
ATOM 2686 N N . ALA A 1 343 ? 4.179 37.817 17.423 1.00 34.41 343 ALA A N 1
ATOM 2687 C CA . ALA A 1 343 ? 3.013 36.949 17.622 1.00 34.41 343 ALA A CA 1
ATOM 2688 C C . ALA A 1 343 ? 2.381 37.240 19.000 1.00 34.41 343 ALA A C 1
ATOM 2690 O O . ALA A 1 343 ? 3.047 37.151 20.034 1.00 34.41 343 ALA A O 1
ATOM 2691 N N . ALA A 1 344 ? 1.103 37.625 19.039 1.00 37.75 344 ALA A N 1
ATOM 2692 C CA . ALA A 1 344 ? 0.417 37.976 20.283 1.00 37.75 344 ALA A CA 1
ATOM 2693 C C . ALA A 1 344 ? -0.211 36.736 20.949 1.00 37.75 344 ALA A C 1
ATOM 2695 O O . ALA A 1 344 ? -1.088 36.093 20.373 1.00 37.75 344 ALA A O 1
ATOM 2696 N N . ARG A 1 345 ? 0.189 36.435 22.195 1.00 38.41 345 ARG A N 1
ATOM 2697 C CA . ARG A 1 345 ? -0.473 35.448 23.069 1.00 38.41 345 ARG A CA 1
ATOM 2698 C C . ARG A 1 345 ? -1.364 36.116 24.113 1.00 38.41 345 ARG A C 1
ATOM 2700 O O . ARG A 1 345 ? -1.057 37.183 24.641 1.00 38.41 345 ARG A O 1
ATOM 2707 N N . ILE A 1 346 ? -2.464 35.451 24.457 1.00 41.03 346 ILE A N 1
ATOM 2708 C CA . ILE A 1 346 ? -3.465 35.942 25.409 1.00 41.03 346 ILE A CA 1
ATOM 2709 C C . ILE A 1 346 ? -3.118 35.466 26.826 1.00 41.03 346 ILE A C 1
ATOM 2711 O O . ILE A 1 346 ? -3.384 34.322 27.177 1.00 41.03 346 ILE A O 1
ATOM 2715 N N . TYR A 1 347 ? -2.577 36.342 27.675 1.00 35.69 347 TYR A N 1
ATOM 2716 C CA . TYR A 1 347 ? -2.320 36.034 29.089 1.00 35.69 347 TYR A CA 1
ATOM 2717 C C . TYR A 1 347 ? -3.340 36.694 30.021 1.00 35.69 347 TYR A C 1
ATOM 2719 O O . TYR A 1 347 ? -3.598 37.888 29.924 1.00 35.69 347 TYR A O 1
ATOM 2727 N N . ASN A 1 348 ? -3.878 35.935 30.983 1.00 34.25 348 ASN A N 1
ATOM 2728 C CA . ASN A 1 348 ? -4.743 36.476 32.043 1.00 34.25 348 ASN A CA 1
ATOM 2729 C C . ASN A 1 348 ? -3.960 37.142 33.193 1.00 34.25 348 ASN A C 1
ATOM 2731 O O . ASN A 1 348 ? -4.554 37.869 33.985 1.00 34.25 348 ASN A O 1
ATOM 2735 N N . ASP A 1 349 ? -2.646 36.922 33.281 1.00 33.19 349 ASP A N 1
ATOM 2736 C CA . ASP A 1 349 ? -1.780 37.563 34.271 1.00 33.19 349 ASP A CA 1
ATOM 2737 C C . ASP A 1 349 ? -0.777 38.458 33.553 1.00 33.19 349 ASP A C 1
ATOM 2739 O O . ASP A 1 349 ? 0.104 37.992 32.835 1.00 33.19 349 ASP A O 1
ATOM 2743 N N . GLY A 1 350 ? -0.966 39.767 33.724 1.00 36.44 350 GLY A N 1
ATOM 2744 C CA . GLY A 1 350 ? -0.248 40.807 33.004 1.00 36.44 350 GLY A CA 1
ATOM 2745 C C . GLY A 1 350 ? 1.267 40.616 33.010 1.00 36.44 350 GLY A C 1
ATOM 2746 O O . GLY A 1 350 ? 1.933 40.870 34.013 1.00 36.44 350 GLY A O 1
ATOM 2747 N N . VAL A 1 351 ? 1.804 40.273 31.842 1.00 31.81 351 VAL A N 1
ATOM 2748 C CA . VAL A 1 351 ? 3.199 40.501 31.475 1.00 31.81 351 VAL A CA 1
ATOM 2749 C C . VAL A 1 351 ? 3.210 41.313 30.182 1.00 31.81 351 VAL A C 1
ATOM 2751 O O . VAL A 1 351 ? 2.405 41.123 29.276 1.00 31.81 351 VAL A O 1
ATOM 2754 N N . SER A 1 352 ? 4.060 42.329 30.193 1.00 35.09 352 SER A N 1
ATOM 2755 C CA . SER A 1 352 ? 4.096 43.473 29.291 1.00 35.09 352 SER A CA 1
ATOM 2756 C C . SER A 1 352 ? 4.680 43.146 27.917 1.00 35.09 352 SER A C 1
ATOM 2758 O O . SER A 1 352 ? 5.833 42.732 27.850 1.00 35.09 352 SER A O 1
ATOM 2760 N N . GLY A 1 353 ? 3.951 43.467 26.843 1.00 33.03 353 GLY A N 1
ATOM 2761 C CA . GLY A 1 353 ? 4.541 43.622 25.507 1.00 33.03 353 GLY A CA 1
ATOM 2762 C C . GLY A 1 353 ? 3.571 43.490 24.331 1.00 33.03 353 GLY A C 1
ATOM 2763 O O . GLY A 1 353 ? 3.746 44.197 23.346 1.00 33.03 353 GLY A O 1
ATOM 2764 N N . GLY A 1 354 ? 2.534 42.657 24.451 1.00 37.19 354 GLY A N 1
ATOM 2765 C CA . GLY A 1 354 ? 1.512 42.447 23.418 1.00 37.19 354 GLY A CA 1
ATOM 2766 C C . GLY A 1 354 ? 0.112 42.867 23.869 1.00 37.19 354 GLY A C 1
ATOM 2767 O O . GLY A 1 354 ? -0.153 43.009 25.066 1.00 37.19 354 GLY A O 1
ATOM 2768 N N . GLU A 1 355 ? -0.793 43.083 22.914 1.00 35.69 355 GLU A N 1
ATOM 2769 C CA . GLU A 1 355 ? -2.208 43.281 23.218 1.00 35.69 355 GLU A CA 1
ATOM 2770 C C . GLU A 1 355 ? -2.831 41.985 23.738 1.00 35.69 355 GLU A C 1
ATOM 2772 O O . GLU A 1 355 ? -2.878 40.963 23.057 1.00 35.69 355 GLU A O 1
ATOM 2777 N N . VAL A 1 356 ? -3.311 42.032 24.976 1.00 37.75 356 VAL A N 1
ATOM 2778 C CA . VAL A 1 356 ? -4.004 40.918 25.618 1.00 37.75 356 VAL A CA 1
ATOM 2779 C C . VAL A 1 356 ? -5.466 40.930 25.175 1.00 37.75 356 VAL A C 1
ATOM 2781 O O . VAL A 1 356 ? -6.238 41.791 25.601 1.00 37.75 356 VAL A O 1
ATOM 2784 N N . TYR A 1 357 ? -5.875 39.953 24.365 1.00 39.62 357 TYR A N 1
ATOM 2785 C CA . TYR A 1 357 ? -7.289 39.739 24.048 1.00 39.62 357 TYR A CA 1
ATOM 2786 C C . TYR A 1 357 ? -7.966 38.938 25.161 1.00 39.62 357 TYR A C 1
ATOM 2788 O O . TYR A 1 357 ? -7.965 37.715 25.148 1.00 39.62 357 TYR A O 1
ATOM 2796 N N . VAL A 1 358 ? -8.573 39.604 26.142 1.00 39.03 358 VAL A N 1
ATOM 2797 C CA . VAL A 1 358 ? -9.383 38.907 27.155 1.00 39.03 358 VAL A CA 1
ATOM 2798 C C . VAL A 1 358 ? -10.602 38.278 26.472 1.00 39.03 358 VAL A C 1
ATOM 2800 O O . VAL A 1 358 ? -11.455 38.990 25.942 1.00 39.03 358 VAL A O 1
ATOM 2803 N N . VAL A 1 359 ? -10.711 36.946 26.502 1.00 45.22 359 VAL A N 1
ATOM 2804 C CA . VAL A 1 359 ? -11.943 36.250 26.105 1.00 45.22 359 VAL A CA 1
ATOM 2805 C C . VAL A 1 359 ? -13.004 36.518 27.174 1.00 45.22 359 VAL A C 1
ATOM 2807 O O . VAL A 1 359 ? -13.101 35.82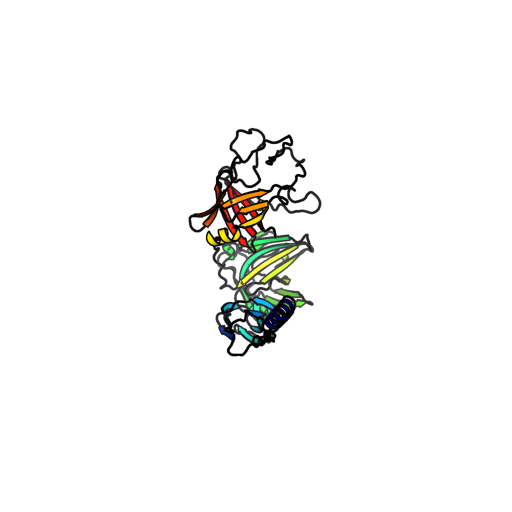0 28.182 1.00 45.22 359 VAL A O 1
ATOM 2810 N N . GLU A 1 360 ? -13.800 37.565 26.978 1.00 42.22 360 GLU A N 1
ATOM 2811 C CA . GLU A 1 360 ? -14.994 37.809 27.782 1.00 42.22 360 GLU A CA 1
ATOM 2812 C C . GLU A 1 360 ? -16.124 36.887 27.293 1.00 42.22 360 GLU A C 1
ATOM 2814 O O . GLU A 1 360 ? -16.802 37.175 26.308 1.00 42.22 360 GLU A O 1
ATOM 2819 N N . GLY A 1 361 ? -16.330 35.746 27.959 1.00 52.31 361 GLY A N 1
ATOM 2820 C CA . GLY A 1 361 ? -17.392 34.811 27.580 1.00 52.31 361 GLY A CA 1
ATOM 2821 C C . GLY A 1 361 ? -17.316 33.444 28.257 1.00 52.31 361 GLY A C 1
ATOM 2822 O O . GLY A 1 361 ? -16.395 33.144 29.011 1.00 52.31 361 GLY A O 1
ATOM 2823 N N . SER A 1 362 ? -18.321 32.606 27.999 1.00 66.69 362 SER A N 1
ATOM 2824 C CA . SER A 1 362 ? -18.292 31.167 28.292 1.00 66.69 362 SER A CA 1
ATOM 2825 C C . SER A 1 362 ? -18.259 30.446 26.946 1.00 66.69 362 SER A C 1
ATOM 2827 O O . SER A 1 362 ? -19.335 30.155 26.416 1.00 66.69 362 SER A O 1
ATOM 2829 N N . PRO A 1 363 ? -17.065 30.252 26.357 1.00 72.38 363 PRO A N 1
ATOM 2830 C CA . PRO A 1 363 ? -16.935 29.811 24.979 1.00 72.38 363 PRO A CA 1
ATOM 2831 C C . PRO A 1 363 ? -17.565 28.435 24.790 1.00 72.38 363 PRO A C 1
ATOM 2833 O O . PRO A 1 363 ? -17.493 27.560 25.660 1.00 72.38 363 PRO A O 1
ATOM 2836 N N . LYS A 1 364 ? -18.209 28.261 23.639 1.00 79.69 364 LYS A N 1
ATOM 2837 C CA . LYS A 1 364 ? -18.915 27.033 23.284 1.00 79.69 364 LYS A CA 1
ATOM 2838 C C . LYS A 1 364 ? -18.425 26.480 21.969 1.00 79.69 364 LYS A C 1
ATOM 2840 O O . LYS A 1 364 ? -17.935 27.217 21.112 1.00 79.69 364 LYS A O 1
ATOM 2845 N N . TRP A 1 365 ? -18.636 25.186 21.807 1.00 87.44 365 TRP A N 1
ATOM 2846 C CA . TRP A 1 365 ? -18.412 24.488 20.556 1.00 87.44 365 TRP A CA 1
ATOM 2847 C C . TRP A 1 365 ? -19.625 23.637 20.192 1.00 87.44 365 TRP A C 1
ATOM 2849 O O . TRP A 1 365 ? -20.441 23.257 21.034 1.00 87.44 365 TRP A O 1
ATOM 2859 N N . SER A 1 366 ? -19.732 23.344 18.907 1.00 89.44 366 SER A N 1
ATOM 2860 C CA . SER A 1 366 ? -20.669 22.375 18.355 1.00 89.44 366 SER A CA 1
ATOM 2861 C C . SER A 1 366 ? -20.106 21.824 17.052 1.00 89.44 366 SER A C 1
ATOM 2863 O O . SER A 1 366 ? -19.194 22.414 16.473 1.00 89.44 366 SER A O 1
ATOM 2865 N N . VAL A 1 367 ? -20.657 20.710 16.583 1.00 90.69 367 VAL A N 1
ATOM 2866 C CA . VAL A 1 367 ? -20.409 20.218 15.227 1.00 90.69 367 VAL A CA 1
ATOM 2867 C C . VAL A 1 367 ? -21.640 20.514 14.393 1.00 90.69 367 VAL A C 1
ATOM 2869 O O . VAL A 1 367 ? -22.767 20.254 14.820 1.00 90.69 367 VAL A O 1
ATOM 2872 N N . ALA A 1 368 ? -21.421 21.058 13.208 1.00 87.56 368 ALA A N 1
ATOM 2873 C CA . ALA A 1 368 ? -22.453 21.217 12.204 1.00 87.56 368 ALA A CA 1
ATOM 2874 C C . ALA A 1 368 ? -21.993 20.580 10.892 1.00 87.56 368 ALA A C 1
ATOM 2876 O O . ALA A 1 368 ? -20.813 20.297 10.696 1.00 87.56 368 ALA A O 1
ATOM 2877 N N . GLU A 1 369 ? -22.954 20.328 10.011 1.00 84.00 369 GLU A N 1
ATOM 2878 C CA . GLU A 1 369 ? -22.720 19.721 8.708 1.00 84.00 369 GLU A CA 1
ATOM 2879 C C . GLU A 1 369 ? -23.277 20.636 7.622 1.00 84.00 369 GLU A C 1
ATOM 2881 O O . GLU A 1 369 ? -24.376 21.188 7.759 1.00 84.00 369 GLU A O 1
ATOM 2886 N N . ALA A 1 370 ? -22.517 20.806 6.547 1.00 75.06 370 ALA A N 1
ATOM 2887 C CA . ALA A 1 370 ? -22.972 21.450 5.325 1.00 75.06 370 ALA A CA 1
ATOM 2888 C C . ALA A 1 370 ? -22.428 20.665 4.135 1.00 75.06 370 ALA A C 1
ATOM 2890 O O . ALA A 1 370 ? -21.252 20.320 4.115 1.00 75.06 370 ALA A O 1
ATOM 2891 N N . ASP A 1 371 ? -23.298 20.361 3.172 1.00 75.44 371 ASP A N 1
ATOM 2892 C CA . ASP A 1 371 ? -22.941 19.649 1.939 1.00 75.44 371 ASP A CA 1
ATOM 2893 C C . ASP A 1 371 ? -22.174 18.327 2.172 1.00 75.44 371 ASP A C 1
ATOM 2895 O O . ASP A 1 371 ? -21.307 17.949 1.390 1.00 75.44 371 ASP A O 1
ATOM 2899 N N . GLY A 1 372 ? -22.512 17.610 3.254 1.00 68.69 372 GLY A N 1
ATOM 2900 C CA . GLY A 1 372 ? -21.888 16.336 3.629 1.00 68.69 372 GLY A CA 1
ATOM 2901 C C . GLY A 1 372 ? -20.523 16.465 4.314 1.00 68.69 372 GLY A C 1
ATOM 2902 O O . GLY A 1 372 ? -19.857 15.455 4.516 1.00 68.69 372 GLY A O 1
ATOM 2903 N N . VAL A 1 373 ? -20.109 17.683 4.676 1.00 75.06 373 VAL A N 1
ATOM 2904 C CA . VAL A 1 373 ? -18.837 17.967 5.347 1.00 75.06 373 VAL A CA 1
ATOM 2905 C C . VAL A 1 373 ? -19.095 18.453 6.770 1.00 75.06 373 VAL A C 1
ATOM 2907 O O . VAL A 1 373 ? -19.821 19.433 6.984 1.00 75.06 373 VAL A O 1
ATOM 2910 N N . ALA A 1 374 ? -18.489 17.783 7.751 1.00 82.06 374 ALA A N 1
ATOM 2911 C CA . ALA A 1 374 ? -18.534 18.208 9.142 1.00 82.06 374 ALA A CA 1
ATOM 2912 C C . ALA A 1 374 ? -17.546 19.349 9.412 1.00 82.06 374 ALA A C 1
ATOM 2914 O O . ALA A 1 374 ? -16.396 19.332 8.970 1.00 82.06 374 ALA A O 1
ATOM 2915 N N . PHE A 1 375 ? -17.977 20.329 10.200 1.00 85.25 375 PHE A N 1
ATOM 2916 C CA . PHE A 1 375 ? -17.114 21.389 10.703 1.00 85.25 375 PHE A CA 1
ATOM 2917 C C . PHE A 1 375 ? -17.382 21.669 12.180 1.00 85.25 375 PHE A C 1
ATOM 2919 O O . PHE A 1 375 ? -18.516 21.590 12.663 1.00 85.25 375 PHE A O 1
ATOM 2926 N N . VAL A 1 376 ? -16.323 22.031 12.899 1.00 84.94 376 VAL A N 1
ATOM 2927 C CA . VAL A 1 376 ? -16.414 22.517 14.275 1.00 84.94 376 VAL A CA 1
ATOM 2928 C C . VAL A 1 376 ? -16.785 23.992 14.231 1.00 84.94 376 VAL A C 1
ATOM 2930 O O . VAL A 1 376 ? -16.107 24.793 13.590 1.00 84.94 376 VAL A O 1
ATOM 2933 N N . GLN A 1 377 ? -17.879 24.346 14.898 1.00 84.38 377 GLN A N 1
ATOM 2934 C CA . GLN A 1 377 ? -18.354 25.714 15.022 1.00 84.38 377 GLN A CA 1
ATOM 2935 C C . GLN A 1 377 ? -18.155 26.211 16.450 1.00 84.38 377 GLN A C 1
ATOM 2937 O O . GLN A 1 377 ? -18.658 25.612 17.405 1.00 84.38 377 GLN A O 1
ATOM 2942 N N . PHE A 1 378 ? -17.482 27.351 16.572 1.00 77.25 378 PHE A N 1
ATOM 2943 C CA . PHE A 1 378 ? -17.257 28.033 17.842 1.00 77.25 378 PHE A CA 1
ATOM 2944 C C . PHE A 1 378 ? -18.270 29.161 18.048 1.00 77.25 378 PHE A C 1
ATOM 2946 O O . PHE A 1 378 ? -18.753 29.763 17.088 1.00 77.25 378 PHE A O 1
ATOM 2953 N N . ALA A 1 379 ? -18.616 29.435 19.304 1.00 71.69 379 ALA A N 1
ATOM 2954 C CA . ALA A 1 379 ? -19.529 30.509 19.686 1.00 71.69 379 ALA A CA 1
ATOM 2955 C C . ALA A 1 379 ? -19.125 31.133 21.029 1.00 71.69 379 ALA A C 1
ATOM 2957 O O . ALA A 1 379 ? -18.304 30.582 21.766 1.00 71.69 379 ALA A O 1
ATOM 2958 N N . ASP A 1 380 ? -19.734 32.277 21.357 1.00 66.69 380 ASP A N 1
ATOM 2959 C CA . ASP A 1 380 ? -19.603 32.959 22.653 1.00 66.69 380 ASP A CA 1
ATOM 2960 C C . ASP A 1 380 ? -18.138 33.263 23.048 1.00 66.69 380 ASP A C 1
ATOM 2962 O O . ASP A 1 380 ? -17.768 33.188 24.220 1.00 66.69 380 ASP A O 1
ATOM 2966 N N . GLY A 1 381 ? -17.304 33.600 22.054 1.00 54.69 381 GLY A N 1
ATOM 2967 C CA . GLY A 1 381 ? -15.897 33.976 22.245 1.00 54.69 381 GLY A CA 1
ATOM 2968 C C . GLY A 1 381 ? -14.884 32.827 22.165 1.00 54.69 381 GLY A C 1
ATOM 2969 O O . GLY A 1 381 ? -13.720 33.043 22.484 1.00 54.69 381 GLY A O 1
ATOM 2970 N N . GLY A 1 382 ? -15.281 31.615 21.756 1.00 51.28 382 GLY A N 1
ATOM 2971 C CA . GLY A 1 382 ? -14.334 30.508 21.545 1.00 51.28 382 GLY A CA 1
ATOM 2972 C C . GLY A 1 382 ? -13.347 30.807 20.415 1.00 51.28 382 GLY A C 1
ATOM 2973 O O . GLY A 1 382 ? -13.790 31.185 19.337 1.00 51.28 382 GLY A O 1
ATOM 2974 N N . PHE A 1 383 ? -12.041 30.648 20.666 1.00 56.34 383 PHE A N 1
ATOM 2975 C CA . PHE A 1 383 ? -10.963 31.021 19.740 1.00 56.34 383 PHE A CA 1
ATOM 2976 C C . PHE A 1 383 ? -9.765 30.059 19.831 1.00 56.34 383 PHE A C 1
ATOM 2978 O O . PHE A 1 383 ? -9.303 29.827 20.943 1.00 56.34 383 PHE A O 1
ATOM 2985 N N . PRO A 1 384 ? -9.189 29.557 18.725 1.00 49.81 384 PRO A N 1
ATOM 2986 C CA . PRO A 1 384 ? -7.946 28.796 18.770 1.00 49.81 384 PRO A CA 1
ATOM 2987 C C . PRO A 1 384 ? -6.732 29.708 18.836 1.00 49.81 384 PRO A C 1
ATOM 2989 O O . PRO A 1 384 ? -6.315 30.217 17.815 1.00 49.81 384 PRO A O 1
ATOM 2992 N N . LEU A 1 385 ? -6.173 29.887 20.025 1.00 48.78 385 LEU A N 1
ATOM 2993 C CA . LEU A 1 385 ? -4.730 29.872 20.323 1.00 48.78 385 LEU A CA 1
ATOM 2994 C C . LEU A 1 385 ? -3.703 30.724 19.513 1.00 48.78 385 LEU A C 1
ATOM 2996 O O . LEU A 1 385 ? -2.704 31.098 20.116 1.00 48.78 385 LEU A O 1
ATOM 3000 N N . MET A 1 386 ? -3.902 31.127 18.251 1.00 45.12 386 MET A N 1
ATOM 3001 C CA . MET A 1 386 ? -3.006 31.990 17.470 1.00 45.12 386 MET A CA 1
ATOM 3002 C C . MET A 1 386 ? -3.759 33.042 16.645 1.00 45.12 386 MET A C 1
ATOM 3004 O O . MET A 1 386 ? -4.540 32.726 15.747 1.00 45.12 386 MET A O 1
ATOM 3008 N N . LEU A 1 387 ? -3.464 34.315 16.917 1.00 41.41 387 LEU A N 1
ATOM 3009 C CA . LEU A 1 387 ? -3.700 35.428 15.998 1.00 41.41 387 LEU A CA 1
ATOM 3010 C C . LEU A 1 387 ? -2.357 35.699 15.306 1.00 41.41 387 LEU A C 1
ATOM 3012 O O . LEU A 1 387 ? -1.412 36.124 15.970 1.00 41.41 387 LEU A O 1
ATOM 3016 N N . ALA A 1 388 ? -2.244 35.452 13.999 1.00 35.53 388 ALA A N 1
ATOM 3017 C CA . ALA A 1 388 ? -1.177 36.103 13.234 1.00 35.53 388 ALA A CA 1
ATOM 3018 C C . ALA A 1 388 ? -1.438 37.625 13.256 1.00 35.53 388 ALA A C 1
ATOM 3020 O O . ALA A 1 388 ? -2.535 38.059 13.582 1.00 35.53 388 ALA A O 1
ATOM 3021 N N . GLY A 1 389 ? -0.448 38.476 13.039 1.00 37.09 389 GLY A N 1
ATOM 3022 C CA . GLY A 1 389 ? -0.627 39.917 13.196 1.00 37.09 389 GLY A CA 1
ATOM 3023 C C . GLY A 1 389 ? 0.498 40.639 12.497 1.00 37.09 389 GLY A C 1
ATOM 3024 O O . GLY A 1 389 ? 1.645 40.472 12.884 1.00 37.09 389 GLY A O 1
ATOM 3025 N N . ASP A 1 390 ? 0.173 41.428 11.478 1.00 34.06 390 ASP A N 1
ATOM 3026 C CA . ASP A 1 390 ? 1.146 42.310 10.842 1.00 34.06 390 ASP A CA 1
ATOM 3027 C C . ASP A 1 390 ? 1.177 43.615 11.657 1.00 34.06 390 ASP A C 1
ATOM 3029 O O . ASP A 1 390 ? 0.138 44.230 11.922 1.00 34.06 390 ASP A O 1
ATOM 3033 N N . GLY A 1 391 ? 2.357 43.952 12.171 1.00 38.31 391 GLY A N 1
ATOM 3034 C CA . GLY A 1 391 ? 2.568 44.620 13.460 1.00 38.31 391 GLY A CA 1
ATOM 3035 C C . GLY A 1 391 ? 2.241 46.112 13.595 1.00 38.31 391 GLY A C 1
ATOM 3036 O O . GLY A 1 391 ? 2.792 46.735 14.496 1.00 38.31 391 GLY A O 1
ATOM 3037 N N . ASP A 1 392 ? 1.366 46.706 12.780 1.00 37.94 392 ASP A N 1
ATOM 3038 C CA . ASP A 1 392 ? 1.232 48.176 12.738 1.00 37.94 392 ASP A CA 1
ATOM 3039 C C . ASP A 1 392 ? -0.167 48.759 13.016 1.00 37.94 392 ASP A C 1
ATOM 3041 O O . ASP A 1 392 ? -0.300 49.983 13.121 1.00 37.94 392 ASP A O 1
ATOM 3045 N N . ASP A 1 393 ? -1.214 47.946 13.201 1.00 39.00 393 ASP A N 1
ATOM 3046 C CA . ASP A 1 393 ? -2.525 48.470 13.614 1.00 39.00 393 ASP A CA 1
ATOM 3047 C C . ASP A 1 393 ? -3.298 47.503 14.533 1.00 39.00 393 ASP A C 1
ATOM 3049 O O . ASP A 1 393 ? -3.937 46.567 14.050 1.00 39.00 393 ASP A O 1
ATOM 3053 N N . PRO A 1 394 ? -3.305 47.743 15.855 1.00 37.97 394 PRO A N 1
ATOM 3054 C CA . PRO A 1 394 ? -4.069 46.939 16.809 1.00 37.97 394 PRO A CA 1
ATOM 3055 C C . PRO A 1 394 ? -5.597 47.016 16.642 1.00 37.97 394 PRO A C 1
ATOM 3057 O O . PRO A 1 394 ? -6.336 46.193 17.176 1.00 37.97 394 PRO A O 1
ATOM 3060 N N . ALA A 1 395 ? -6.102 48.007 15.900 1.00 37.88 395 ALA A N 1
ATOM 3061 C CA . ALA A 1 395 ? -7.518 48.120 15.555 1.00 37.88 395 ALA A CA 1
ATOM 3062 C C . ALA A 1 395 ? -7.846 47.497 14.187 1.00 37.88 395 ALA A C 1
ATOM 3064 O O . ALA A 1 395 ? -9.004 47.541 13.754 1.00 37.88 395 ALA A O 1
ATOM 3065 N N . SER A 1 396 ? -6.850 46.929 13.503 1.00 36.91 396 SER A N 1
ATOM 3066 C CA . SER A 1 396 ? -7.036 46.288 12.213 1.00 36.91 396 SER A CA 1
ATOM 3067 C C . SER A 1 396 ? -7.607 44.879 12.403 1.00 36.91 396 SER A C 1
ATOM 3069 O O . SER A 1 396 ? -7.000 44.058 13.088 1.00 36.91 396 SER A O 1
ATOM 3071 N N . PRO A 1 397 ? -8.757 44.547 11.794 1.00 34.69 397 PRO A N 1
ATOM 3072 C CA . PRO A 1 397 ? -9.438 43.259 11.963 1.00 34.69 397 PRO A CA 1
ATOM 3073 C C . PRO A 1 397 ? -8.711 42.078 11.285 1.00 34.69 397 PRO A C 1
ATOM 3075 O O . PRO A 1 397 ? -9.321 41.048 10.992 1.00 34.69 397 PRO A O 1
ATOM 3078 N N . ASN A 1 398 ? -7.423 42.225 10.974 1.00 34.94 398 ASN A N 1
ATOM 3079 C CA . ASN A 1 398 ? -6.788 41.527 9.861 1.00 34.94 398 ASN A CA 1
ATOM 3080 C C . ASN A 1 398 ? -6.307 40.107 10.149 1.00 34.94 398 ASN A C 1
ATOM 3082 O O . ASN A 1 398 ? -5.784 39.475 9.242 1.00 34.94 398 ASN A O 1
ATOM 3086 N N . TYR A 1 399 ? -6.561 39.560 11.337 1.00 44.22 399 TYR A N 1
ATOM 3087 C CA . TYR A 1 399 ? -6.259 38.156 11.624 1.00 44.22 399 TYR A CA 1
ATOM 3088 C C . TYR A 1 399 ? -7.226 37.535 12.634 1.00 44.22 399 TYR A C 1
ATOM 3090 O O . TYR A 1 399 ? -6.838 36.847 13.572 1.00 44.22 399 TYR A O 1
ATOM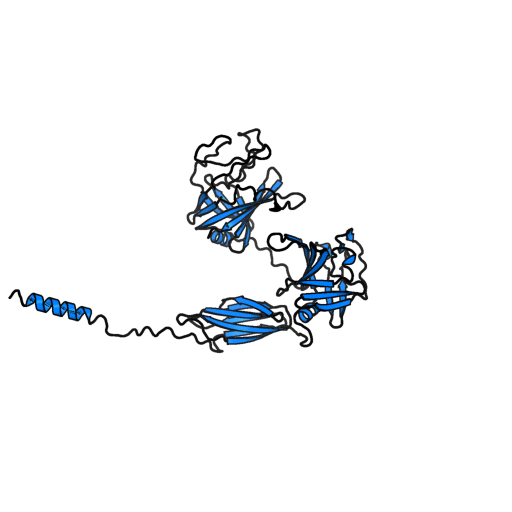 3098 N N . HIS A 1 400 ? -8.529 37.744 12.462 1.00 40.50 400 HIS A N 1
ATOM 3099 C CA . HIS A 1 400 ? -9.522 37.012 13.249 1.00 40.50 400 HIS A CA 1
ATOM 3100 C C . HIS A 1 400 ? -9.723 35.586 12.706 1.00 40.50 400 HIS A C 1
ATOM 3102 O O . HIS A 1 400 ? -10.763 35.287 12.128 1.00 40.50 400 HIS A O 1
ATOM 3108 N N . LEU A 1 401 ? -8.775 34.672 12.941 1.00 48.00 401 LEU A N 1
ATOM 3109 C CA . LEU A 1 401 ? -8.921 33.250 12.574 1.00 48.00 401 LEU A CA 1
ATOM 3110 C C . LEU A 1 401 ? -9.960 32.472 13.408 1.00 48.00 401 LEU A C 1
ATOM 3112 O O . LEU A 1 401 ? -10.070 31.254 13.288 1.00 48.00 401 LEU A O 1
ATOM 3116 N N . GLY A 1 402 ? -10.757 33.126 14.261 1.00 46.28 402 GLY A N 1
ATOM 3117 C CA . GLY A 1 402 ? -11.488 32.361 15.272 1.00 46.28 402 GLY A CA 1
ATOM 3118 C C . GLY A 1 402 ? -12.686 32.978 15.966 1.00 46.28 402 GLY A C 1
ATOM 3119 O O . GLY A 1 402 ? -13.270 32.284 16.783 1.00 46.28 402 GLY A O 1
ATOM 3120 N N . LEU A 1 403 ? -13.133 34.202 15.676 1.00 47.50 403 LEU A N 1
ATOM 3121 C CA . LEU A 1 403 ? -14.388 34.671 16.282 1.00 47.50 403 LEU A CA 1
ATOM 3122 C C . LEU A 1 403 ? -15.587 34.108 15.509 1.00 47.50 403 LEU A C 1
ATOM 3124 O O . LEU A 1 403 ? -15.996 34.651 14.487 1.00 47.50 403 LEU A O 1
ATOM 3128 N N . ASN A 1 404 ? -16.160 33.019 16.028 1.00 50.78 404 ASN A N 1
ATOM 3129 C CA . ASN A 1 404 ? -17.225 32.233 15.388 1.00 50.78 404 ASN A CA 1
ATOM 3130 C C . ASN A 1 404 ? -16.795 31.528 14.086 1.00 50.78 404 ASN A C 1
ATOM 3132 O O . ASN A 1 404 ? -17.600 31.373 13.162 1.00 50.78 404 ASN A O 1
ATOM 3136 N N . ALA A 1 405 ? -15.528 31.113 14.006 1.00 61.34 405 ALA A N 1
ATOM 3137 C CA . ALA A 1 405 ? -15.004 30.389 12.854 1.00 61.34 405 ALA A CA 1
ATOM 3138 C C . ALA A 1 405 ? -15.631 28.990 12.710 1.00 61.34 405 ALA A C 1
ATOM 3140 O O . ALA A 1 405 ? -16.147 28.402 13.668 1.00 61.34 405 ALA A O 1
ATOM 3141 N N . LYS A 1 406 ? -15.562 28.470 11.482 1.00 70.69 406 LYS A N 1
ATOM 3142 C CA . LYS A 1 406 ? -15.864 27.081 11.136 1.00 70.69 406 LYS A CA 1
ATOM 3143 C C . LYS A 1 406 ? -14.563 26.416 10.726 1.00 70.69 406 LYS A C 1
ATOM 3145 O O . LYS A 1 406 ? -13.922 26.913 9.804 1.00 70.69 406 LYS A O 1
ATOM 3150 N N . TRP A 1 407 ? -14.172 25.333 11.384 1.00 79.50 407 TRP A N 1
ATOM 3151 C CA . TRP A 1 407 ? -13.013 24.556 10.940 1.00 79.50 407 TRP A CA 1
ATOM 3152 C C . TRP A 1 407 ? -13.483 23.240 10.365 1.00 79.50 407 TRP A C 1
ATOM 3154 O O . TRP A 1 407 ? -14.224 22.502 11.017 1.00 79.50 407 TRP A O 1
ATOM 3164 N N . THR A 1 408 ? -13.069 22.973 9.136 1.00 80.19 408 THR A N 1
ATOM 3165 C CA . THR A 1 408 ? -13.496 21.793 8.397 1.00 80.19 408 THR A CA 1
ATOM 3166 C C . THR A 1 408 ? -12.769 20.583 8.941 1.00 80.19 408 THR A C 1
ATOM 3168 O O . THR A 1 408 ? -11.547 20.604 9.028 1.00 80.19 408 THR A O 1
ATOM 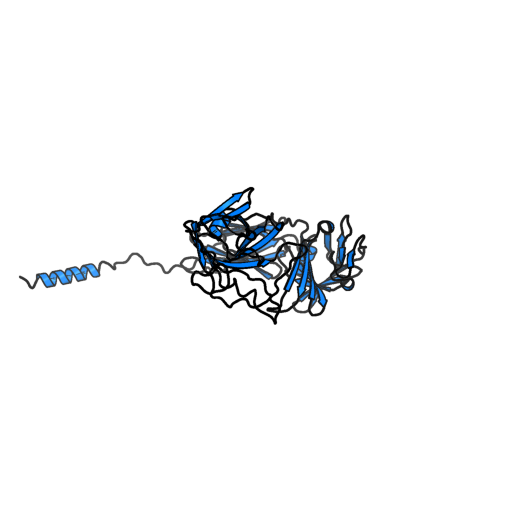3171 N N . VAL A 1 409 ? -13.493 19.527 9.301 1.00 80.38 409 VAL A N 1
ATOM 3172 C CA . VAL A 1 409 ? -12.862 18.297 9.783 1.00 80.38 409 VAL A CA 1
ATOM 3173 C C . VAL A 1 409 ? -12.533 17.424 8.589 1.00 80.38 409 VAL A C 1
ATOM 3175 O O . VAL A 1 409 ? -13.434 16.948 7.904 1.00 80.38 409 VAL A O 1
ATOM 3178 N N . THR A 1 410 ? -11.243 17.246 8.320 1.00 72.50 410 THR A N 1
ATOM 3179 C CA . THR A 1 410 ? -10.763 16.630 7.076 1.00 72.50 410 THR A CA 1
ATOM 3180 C C . THR A 1 410 ? -10.320 15.187 7.267 1.00 72.50 410 THR A C 1
ATOM 3182 O O . THR A 1 410 ? -10.437 14.389 6.340 1.00 72.50 410 THR A O 1
ATOM 3185 N N . SER A 1 411 ? -9.899 14.804 8.474 1.00 72.25 411 SER A N 1
ATOM 3186 C CA . SER A 1 411 ? -9.673 13.403 8.835 1.00 72.25 411 SER A CA 1
ATOM 3187 C C . SER A 1 411 ? -9.747 13.165 10.346 1.00 72.25 411 SER A C 1
ATOM 3189 O O . SER A 1 411 ? -9.576 14.081 11.155 1.00 72.25 411 SER A O 1
ATOM 3191 N N . ILE A 1 412 ? -10.023 11.913 10.723 1.00 73.94 412 ILE A N 1
ATOM 3192 C CA . ILE A 1 412 ? -9.934 11.410 12.099 1.00 73.94 412 ILE A CA 1
ATOM 3193 C C . ILE A 1 412 ? -9.195 10.073 12.033 1.00 73.94 412 ILE A C 1
ATOM 3195 O O . ILE A 1 412 ? -9.727 9.112 11.482 1.00 73.94 412 ILE A O 1
ATOM 3199 N N . VAL A 1 413 ? -7.978 10.011 12.570 1.00 63.91 413 VAL A N 1
ATOM 3200 C CA . VAL A 1 413 ? -7.117 8.816 12.525 1.00 63.91 413 VAL A CA 1
ATOM 3201 C C . VAL A 1 413 ? -6.549 8.577 13.914 1.00 63.91 413 VAL A C 1
ATOM 3203 O O . VAL A 1 413 ? -5.962 9.481 14.498 1.00 63.91 413 VAL A O 1
ATOM 3206 N N . ASP A 1 414 ? -6.785 7.389 14.475 1.00 67.69 414 ASP A N 1
ATOM 3207 C CA . ASP A 1 414 ? -6.312 6.988 15.811 1.00 67.69 414 ASP A CA 1
ATOM 3208 C C . ASP A 1 414 ? -6.630 7.999 16.930 1.00 67.69 414 ASP A C 1
ATOM 3210 O O . ASP A 1 414 ? -5.908 8.154 17.910 1.00 67.69 414 ASP A O 1
ATOM 3214 N N . GLY A 1 415 ? -7.762 8.697 16.789 1.00 67.19 415 GLY A N 1
ATOM 3215 C CA . GLY A 1 415 ? -8.209 9.730 17.722 1.00 67.19 415 GLY A CA 1
ATOM 3216 C C . GLY A 1 415 ? -7.618 11.120 17.472 1.00 67.19 415 GLY A C 1
ATOM 3217 O O . GLY A 1 415 ? -8.148 12.077 18.034 1.00 67.19 415 GLY A O 1
ATOM 3218 N N . THR A 1 416 ? -6.610 11.252 16.609 1.00 70.19 416 THR A N 1
ATOM 3219 C CA . THR A 1 416 ? -6.111 12.539 16.115 1.00 70.19 416 THR A CA 1
ATOM 3220 C C . THR A 1 416 ? -7.086 13.118 15.098 1.00 70.19 416 THR A C 1
ATOM 3222 O O . THR A 1 416 ? -7.523 12.424 14.177 1.00 70.19 416 THR A O 1
ATOM 3225 N N . VAL A 1 417 ? -7.440 14.393 15.257 1.00 74.56 417 VAL A N 1
ATOM 3226 C CA . VAL A 1 417 ? -8.378 15.099 14.375 1.00 74.56 417 VAL A CA 1
ATOM 3227 C C . VAL A 1 417 ? -7.625 16.140 13.559 1.00 74.56 417 VAL A C 1
ATOM 3229 O O . VAL A 1 417 ? -6.975 17.013 14.129 1.00 74.56 417 VAL A O 1
ATOM 3232 N N . ARG A 1 418 ? -7.741 16.073 12.231 1.00 77.31 418 ARG A N 1
ATOM 3233 C CA . ARG A 1 418 ? -7.218 17.092 11.317 1.00 77.31 418 ARG A CA 1
ATOM 3234 C C . ARG A 1 418 ? -8.308 18.100 10.969 1.00 77.31 418 ARG A C 1
ATOM 3236 O O . ARG A 1 418 ? -9.439 17.724 10.644 1.00 77.31 418 ARG A O 1
ATOM 3243 N N . LEU A 1 419 ? -7.951 19.375 11.037 1.00 74.25 419 LEU A N 1
ATOM 3244 C CA . LEU A 1 419 ? -8.830 20.510 10.813 1.00 74.25 419 LEU A CA 1
ATOM 3245 C C . LEU A 1 419 ? -8.214 21.436 9.766 1.00 74.25 419 LEU A C 1
ATOM 3247 O O . LEU A 1 419 ? -7.111 21.928 9.969 1.00 74.25 419 LEU A O 1
ATOM 3251 N N . ASP A 1 420 ? -8.943 21.722 8.690 1.00 70.56 420 ASP A N 1
ATOM 3252 C CA . ASP A 1 420 ? -8.496 22.651 7.651 1.00 70.56 420 ASP A CA 1
ATOM 3253 C C . ASP A 1 420 ? -9.351 23.932 7.715 1.00 70.56 420 ASP A C 1
ATOM 3255 O O . ASP A 1 420 ? -10.589 23.898 7.800 1.00 70.56 420 ASP A O 1
ATOM 3259 N N . ILE A 1 421 ? -8.678 25.081 7.700 1.00 69.94 421 ILE A N 1
ATOM 3260 C CA . ILE A 1 421 ? -9.262 26.412 7.887 1.00 69.94 421 ILE A CA 1
ATOM 3261 C C . ILE A 1 421 ? -8.952 27.248 6.651 1.00 69.94 421 ILE A C 1
ATOM 3263 O O . ILE A 1 421 ? -7.787 27.470 6.332 1.00 69.94 421 ILE A O 1
ATOM 3267 N N . TYR A 1 422 ? -9.991 27.741 5.977 1.00 60.31 422 TYR A N 1
ATOM 3268 C CA . TYR A 1 422 ? -9.823 28.657 4.854 1.00 60.31 422 TYR A CA 1
ATOM 3269 C C . TYR A 1 422 ? -9.763 30.111 5.333 1.00 60.31 422 TYR A C 1
ATOM 3271 O O . TYR A 1 422 ? -10.625 30.569 6.086 1.00 60.31 422 TYR A O 1
ATOM 3279 N N . GLN A 1 423 ? -8.745 30.834 4.880 1.00 54.88 423 GLN A N 1
ATOM 3280 C CA . GLN A 1 423 ? -8.506 32.242 5.156 1.00 54.88 423 GLN A CA 1
ATOM 3281 C C . GLN A 1 423 ? -8.963 33.081 3.957 1.00 54.88 423 GLN A C 1
ATOM 3283 O O . GLN A 1 423 ? -8.237 33.221 2.974 1.00 54.88 423 GLN A O 1
ATOM 3288 N N . ASP A 1 424 ? -10.152 33.683 4.051 1.00 49.25 424 ASP A N 1
ATOM 3289 C CA . ASP A 1 424 ? -10.762 34.447 2.949 1.00 49.25 424 ASP A CA 1
ATOM 3290 C C . ASP A 1 424 ? -9.908 35.636 2.457 1.00 49.25 424 ASP A C 1
ATOM 3292 O O . ASP A 1 424 ? -9.999 36.010 1.293 1.00 49.25 424 ASP A O 1
ATOM 3296 N N . PHE A 1 425 ? -9.098 36.259 3.324 1.00 45.16 425 PHE A N 1
ATOM 3297 C CA . PHE A 1 425 ? -8.336 37.472 2.980 1.00 45.16 425 PHE A CA 1
ATOM 3298 C C . PHE A 1 425 ? -7.067 37.187 2.165 1.00 45.16 425 PHE A C 1
ATOM 3300 O O . PHE A 1 425 ? -6.752 37.949 1.252 1.00 45.16 425 PHE A O 1
ATOM 3307 N N . ASN A 1 426 ? -6.371 36.089 2.474 1.00 46.53 426 ASN A N 1
ATOM 3308 C CA . ASN A 1 426 ? -5.164 35.668 1.759 1.00 46.53 426 ASN A CA 1
ATOM 3309 C C . ASN A 1 426 ? -5.432 34.550 0.739 1.00 46.53 426 ASN A C 1
ATOM 3311 O O . ASN A 1 426 ? -4.502 34.130 0.060 1.00 46.53 426 ASN A O 1
ATOM 3315 N N . GLU A 1 427 ? -6.678 34.069 0.636 1.00 51.44 427 GLU A N 1
ATOM 3316 C CA . GLU A 1 427 ? -7.068 32.907 -0.176 1.00 51.44 427 GLU A CA 1
ATOM 3317 C C . GLU A 1 427 ? -6.232 31.649 0.147 1.00 51.44 427 GLU A C 1
ATOM 3319 O O . GLU A 1 427 ? -5.805 30.911 -0.739 1.00 51.44 427 GLU A O 1
ATOM 3324 N N . GLN A 1 428 ? -5.977 31.406 1.436 1.00 53.97 428 GLN A N 1
ATOM 3325 C CA . GLN A 1 428 ? -5.048 30.375 1.920 1.00 53.97 428 GLN A CA 1
ATOM 3326 C C . GLN A 1 428 ? -5.733 29.337 2.807 1.00 53.97 428 GLN A C 1
ATOM 3328 O O . GLN A 1 428 ? -6.747 29.621 3.439 1.00 53.97 428 GLN A O 1
ATOM 3333 N N . TRP A 1 429 ? -5.148 28.142 2.898 1.00 55.22 429 TRP A N 1
ATOM 3334 C CA . TRP A 1 429 ? -5.549 27.127 3.873 1.00 55.22 429 TRP A CA 1
ATOM 3335 C C . TRP A 1 429 ? -4.501 26.983 4.973 1.00 55.22 429 TRP A C 1
ATOM 3337 O O . TRP A 1 429 ? -3.303 26.985 4.690 1.00 55.22 429 TRP A O 1
ATOM 3347 N N . LEU A 1 430 ? -4.982 26.827 6.204 1.00 59.16 430 LEU A N 1
ATOM 3348 C CA . LEU A 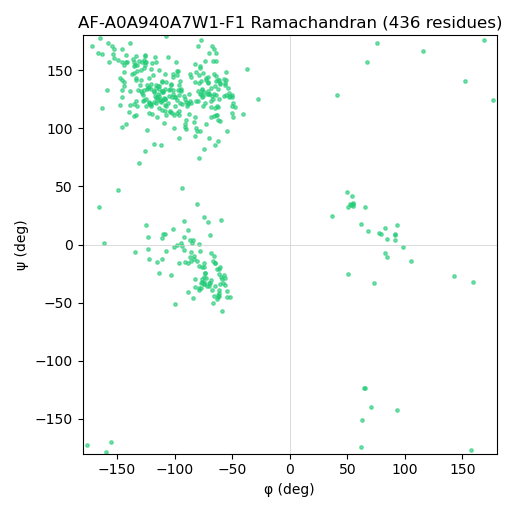1 430 ? -4.208 26.468 7.388 1.00 59.16 430 LEU A CA 1
ATOM 3349 C C . LEU A 1 430 ? -4.660 25.087 7.874 1.00 59.16 430 LEU A C 1
ATOM 3351 O O . LEU A 1 430 ? -5.868 24.836 7.921 1.00 59.16 430 LEU A O 1
ATOM 3355 N N . THR A 1 431 ? -3.723 24.208 8.233 1.00 63.19 431 THR A N 1
ATOM 3356 C CA . THR A 1 431 ? -4.040 22.870 8.760 1.00 63.19 431 THR A CA 1
ATOM 3357 C C . THR A 1 431 ? -3.651 22.759 10.228 1.00 63.19 431 THR A C 1
ATOM 3359 O O . THR A 1 431 ? -2.489 22.893 10.579 1.00 63.19 431 THR A O 1
ATOM 3362 N N . VAL A 1 432 ? -4.611 22.414 11.081 1.00 68.25 432 VAL A N 1
ATOM 3363 C CA . VAL A 1 432 ? -4.414 22.186 12.514 1.00 68.25 432 VAL A CA 1
ATOM 3364 C C . VAL A 1 432 ? -4.649 20.717 12.838 1.00 68.25 432 VAL A C 1
ATOM 3366 O O . VAL A 1 432 ? -5.638 20.119 12.411 1.00 68.25 432 VAL A O 1
ATOM 3369 N N . PHE A 1 433 ? -3.777 20.142 13.656 1.00 67.81 433 PHE A N 1
ATOM 3370 C CA . PHE A 1 433 ? -3.940 18.804 14.208 1.00 67.81 433 PHE A CA 1
ATOM 3371 C C . PHE A 1 433 ? -4.273 18.874 15.696 1.00 67.81 433 PHE A C 1
ATOM 3373 O O . PHE A 1 433 ? -3.650 19.604 16.470 1.00 67.81 433 PHE A O 1
ATOM 3380 N N . LEU A 1 434 ? -5.269 18.086 16.090 1.00 73.56 434 LEU A N 1
ATOM 3381 C CA . LEU A 1 434 ? -5.661 17.867 17.471 1.00 73.56 434 LEU A CA 1
ATOM 3382 C C . LEU A 1 434 ? -5.287 16.449 17.877 1.00 73.56 434 LEU A C 1
ATOM 3384 O O . LEU A 1 434 ? -5.979 15.497 17.515 1.00 73.56 434 LEU A O 1
ATOM 3388 N N . SER A 1 435 ? -4.224 16.314 18.656 1.00 73.88 435 SER A N 1
ATOM 3389 C CA . SER A 1 435 ? -3.747 15.019 19.146 1.00 73.88 435 SER A CA 1
ATOM 3390 C C . SER A 1 435 ? -4.301 14.766 20.549 1.00 73.88 435 SER A C 1
ATOM 3392 O O . SER A 1 435 ? -4.183 15.650 21.399 1.00 73.88 435 SER A O 1
ATOM 3394 N N . PRO A 1 436 ? -4.936 13.617 20.833 1.00 73.31 436 PRO A N 1
ATOM 3395 C CA . PRO A 1 436 ? -5.543 13.366 22.137 1.00 73.31 436 PRO A CA 1
ATOM 3396 C C . PRO A 1 436 ? -4.497 13.414 23.261 1.00 73.31 436 PRO A C 1
ATOM 3398 O O . PRO A 1 436 ? -3.391 12.898 23.120 1.00 73.31 436 PRO A O 1
ATOM 3401 N N . VAL A 1 437 ? -4.856 14.037 24.385 1.00 73.19 437 VAL A N 1
ATOM 3402 C CA . VAL A 1 437 ? -4.096 13.945 25.639 1.00 73.19 437 VAL A CA 1
ATOM 3403 C C . VAL A 1 437 ? -4.638 12.736 26.396 1.00 73.19 437 VAL A C 1
ATOM 3405 O O . VAL A 1 437 ? -5.837 12.709 26.674 1.00 73.19 437 VAL A O 1
ATOM 3408 N N . GLU A 1 438 ? -3.794 11.735 26.662 1.00 58.22 438 GLU A N 1
ATOM 3409 C CA . GLU A 1 438 ? -4.176 10.521 27.412 1.00 58.22 438 GLU A CA 1
ATOM 3410 C C . GLU A 1 438 ? -4.813 10.806 28.782 1.00 58.22 438 GLU A C 1
ATOM 3412 O O . GLU A 1 438 ? -4.325 11.711 29.506 1.00 58.22 438 GLU A O 1
#

Mean predicted aligned error: 17.74 Å

Foldseek 3Di:
DVPVVVVVVVVVVVVVVVVVDDDDDPVPLPAADEDDPVQWDWDADQEFQKIKIAGNDPQKWKWKWKQDLQRDIDIDTDRIDIDGFQQFAKMKIWIWIQHSNGIYDTDIDIDGHYDFDPVDGSVLRRQQRAKKAFQKKWKWFDDDPPTDIDIDGDDPQRLPWIWHAHPPWDIDTDSPDFCWEQALVPGIDTPDDAFPRKTWDWDDDPPWIKIFIDPQDADRYYPHPVRGRHIWTWAPDDRFKIKTWDDPDPTMTIITIMGHNPDDDPPQAAQFQVNVCVLAEQFKWQKDWAAKDDPDGDDPDPDPDDDDRPPFRRQKMWHCYNVFFIDIDGGDDDDDPDDPFDWDFADPDDDDDHDHDPLPFRKGWGWDDDPNWIWIWIAGRDAPDTFRDDPDDPPDPQGRQGHRAIWTFRDADPSKTKTWGADPVVRMIIIMITHTDD

Sequence (438 aa):
MKRFYKLILLVAFGAFMLSACEDDNKQETPQKPVVTAEMYSVTANAETGEVVFKFSGNGLSPFWTVVDPTGAKTTFTDREVTKTYVIKGAYSGNLIAYGDGGQSDPVEFNFTIGTYDPSLSATENLLVSTTWKIRFYGWCGGEGEDFWDYHEKAPAHAADDRMTFKKGGEFVLDLGEDKIVYNDDYGWVEDMQVSANAKWAYVKEGDLEFIQFSDGGFPGMLGGDAAVNAKYLIKDIEADSFSLYYEQNEEQSFYVTLVPEYFEEPAFEWPTAEATTQALSGKTFKVSDYGWWGEGWQYFAVSDGEEELPLIVTNDSITFGADGSLTITLGVDDPLEEGGESAARIYNDGVSGGEVYVVEGSPKWSVAEADGVAFVQFADGGFPLMLAGDGDDPASPNYHLGLNAKWTVTSIVDGTVRLDIYQDFNEQWLTVFLSPVE

Secondary structure (DSSP, 8-state):
-TTHHHHHHHHHHHHHTTSS-------PPPPPP---TTSEEEEE-TTT-EEEEEE--TT-EEEEEEE-TTS-EEEE--SEEEEE--S-EEEEEEEEEEETTEEPPPEEEEEEES---TTS-HHHHHHTTSEEEEEEEEEEE--GGG-EEEEEEPPGGGTT-EEEE-TTSBEEEE-TTT--EEETTTEEETT----TT-EEEEEEETTEEEEEEETT---SSBSSGGGTT-EEEEE---SS-EEEEEEEETTEEEEEEEEETTPPPPP--PPPHHHHHHHHTTEEEEEEEEEE-SSS-------TTS-SS-TTSTT-EEEE-TTSBEEEEPPPPPP--SSS--PBP--SS--SSS------S--EEEEEEETTEEEEEEETT---S-B---TT-TT--TT-S-TT-EEEEEEEETTEEEEEEEETTTTEEEEEEEEEP-

Radius of gyration: 31.18 Å; Cα contacts (8 Å, |Δi|>4): 888; chains: 1; bounding box: 58×75×112 Å

Nearest PDB structures (foldseek):
  4o3w-assembly2_B  TM=2.071E-01  e=1.777E-02  Actinobacillus suis
  8odz-assembly1_D  TM=1.960E-01  e=2.275E-02  Mus musculus
  6mqi-assembly1_A  TM=2.885E-01  e=2.499E+00  Homo sapiens
  6mor-assembly1_A  TM=2.827E-01  e=4.306E+00  Homo sapiens

Solvent-accessible surface area (backbone atoms only — not comparable to full-atom values): 24879 Å² total; per-residue (Å²): 125,81,72,60,59,62,55,53,53,53,52,53,54,55,52,61,68,58,69,77,70,72,91,86,71,79,74,66,74,54,62,59,37,80,84,53,82,86,32,46,49,78,50,66,40,32,87,79,18,40,30,40,42,39,50,69,51,81,88,45,46,46,38,40,39,38,30,45,57,80,64,54,76,50,73,53,55,68,47,64,47,77,47,76,45,70,56,31,27,61,33,40,32,38,39,31,36,37,37,91,30,40,62,24,70,74,44,76,52,71,51,54,20,53,85,60,57,91,89,47,54,42,66,57,28,40,54,47,63,48,48,28,23,60,49,32,36,36,41,37,30,62,62,83,90,61,49,48,76,48,75,45,68,52,51,80,64,40,63,63,26,36,39,35,45,41,88,92,29,49,38,45,72,44,47,57,89,62,22,46,27,51,24,70,77,73,44,76,38,70,71,57,82,71,42,94,65,12,22,40,42,85,44,74,62,89,94,47,44,30,43,35,27,30,66,60,16,62,82,74,55,34,67,21,78,75,41,54,37,30,64,24,40,58,41,74,76,53,67,66,34,35,28,42,34,34,74,68,51,101,57,36,26,26,35,39,32,34,25,45,64,86,62,69,78,75,76,88,70,54,38,42,42,67,58,49,42,66,63,40,51,64,38,43,21,33,42,46,81,51,54,61,58,66,104,53,87,60,75,86,67,82,54,92,87,65,76,68,69,77,83,73,34,83,60,20,33,43,30,34,37,71,87,33,42,46,46,76,45,78,46,85,82,76,82,91,84,76,89,91,67,65,74,43,62,69,59,94,67,93,71,91,86,61,76,59,67,78,72,79,62,74,21,25,46,48,65,44,71,56,98,76,37,15,25,44,36,31,33,58,60,24,61,72,91,62,39,65,57,79,88,83,51,96,86,56,81,82,41,71,78,19,80,56,35,66,35,35,40,66,44,73,55,99,65,28,37,34,31,43,33,77,39,84,90,77,75,29,42,40,36,37,37,33,39,64,56,133